Protein AF-A0A6J3DST8-F1 (afdb_monomer)

Nearest PDB structures (foldseek):
  3k6r-assembly1_A  TM=8.311E-01  e=1.099E-24  Pyrococcus horikoshii
  3a26-assembly1_A  TM=8.497E-01  e=2.327E-22  Pyrococcus horikoshii
  3a27-assembly1_A  TM=9.124E-01  e=1.016E-18  Methanocaldococcus jannaschii
  5fa8-assembly1_A  TM=7.837E-01  e=1.418E-05  Saccharolobus islandicus M.14.25
  6q56-assembly4_D  TM=7.174E-01  e=2.258E-05  Bacillus subtilis subsp. subtilis str. 168

Organism: Aythya fuligula (NCBI:txid219594)

Mean predicted aligned error: 16.97 Å

pLDDT: mean 76.84, std 27.05, range [24.31, 98.88]

Sequence (515 aa):
MPPAQRRPPLPPGPTEEAAAAAPCSGKALRGETEPGHSAVPPLPYELDAPSCPPCRLRGVPRVLTGAVPNVPAAPMAALERGGSVLALVTEPRFAQRLRRHLEEERLLDARYRLQEVAGGSVALPVLEVAEQRLRELQESGALELPCRLLRIQSPIPSKAASVRTPAQKLRGELRRMVLGLGESWSEELEHDVPRSWQRHGDLVLLSEDSFSAALWTKLGPALWETVASALGAQRLARRGRVLPGGMRSPSVTLLLGQDGWVEHVDNGIRYTFDVTKCMFSPGNITEKLRVASLPCAGEVLVDLYAGIGYFTLPYLVHAAAAFVHACEWNHHAVEALRRNLALNGVQERCHIHHGDNRQLQLQDVADRVNLGLIPSSEEGWPVACRVLKKGTGGVLHIHHNVEALPAPSCLQPAVPRNEQRPPGDSSSGEWEDGQREMQSPKETEGGGKEMPASRVRPEWQRWAEATAARIRGLLEELHGQPWRTSILHIEAVKSYAPHVHHIVLDLECRPALPA

Foldseek 3Di:
DDDDDDDDDDDDDDDDDDDDDDDDDDDDDDDDDDDDDDDDDDDDDDDDDDDDDDDPPDDDPDDPPDDDPDDDDDDPVVLPDWDWFKWKKAAPVCVVVLVVVCVVVVFFDLQFDWDADPPRIITTGGDPVCVVVVVVCVVVCVSVGDIDMDIDIPTHTHPVNPDDDLQRLLVVLVCVVCVVVVHHDDPVLVVQADPDWDDFPQEIEGEPSHPPDPVCVVCPLVSVVSSSVSNVHQWYKYWDQQDPDPQSFTPIGTSGDDFQWGWDAAPNQIFIARNRGADDDPLQNVVLVVLLPAQQAAFEEEEQDQQLNSSPCSCVQRNVHQAYEYEHARPRSVVRNCVRCVVRVNNVRYDYDHHHLLPDPAFQGGQEYEQPDPQFSVSCLLSRLGNAHLAFGHKYWTKHKFFDDDDPPDPDPPDDDDDDDDDDDDDDDDDDDDDDDDDDDDDDDDDDDDDDPDDPDPSQVVVLVVVQVVSQVSNCVVNVAGKDKDFPDKAFSDAPDPGITIIITIMTMGTDDDD

Secondary structure (DSSP, 8-state):
--PPPPPPPPPP--------------------------------------PPP----PPPP----PPPP------GGGTTS--EEEEEEE-HHHHHHHHHHHHHTT-B-TTB--EEETTTEEEEEB-GGGHHHHHHHHHTTTT-S-EEEEEEESPPBPHHHH---HHHHHHHHHHHHHHHTT----HHHHHHS-S--EEETTEEEEETTSS-SHHHHHTTHHHHHHHHHHHT-SEEEEE-PPPSSTT----EEEEE-S--EEEEEETTEEEEEETTTS---GGGHHHHHHHHTS--BT-EEEETT-TTTTTHHHHHHTS-BSEEEEEE--HHHHHHHHHHHHHTT-GGGEEEEES-GGG----S-BSEEEE--SS--GGGHHHHHHHB-TTT-EEEEEEEEEE-PPPP----------------------------------PPP-------SPPPPHHHHHHHHHHHHHHHHHHHHHHSS-EEEEEEEEEEEEEEETTEEEEEEEEEEEEPPP-

Structure (mmCIF, N/CA/C/O backbone):
data_AF-A0A6J3DST8-F1
#
_entry.id   AF-A0A6J3DST8-F1
#
loop_
_atom_site.group_PDB
_atom_site.id
_atom_site.type_symbol
_atom_site.label_atom_id
_atom_site.label_alt_id
_atom_site.label_comp_id
_atom_site.label_asym_id
_atom_site.label_entity_id
_atom_site.label_seq_id
_atom_site.pdbx_PDB_ins_code
_atom_site.Cartn_x
_atom_site.Cartn_y
_atom_site.Cartn_z
_atom_site.occupancy
_atom_site.B_iso_or_equiv
_atom_site.auth_seq_id
_atom_site.auth_comp_id
_atom_site.auth_asym_id
_atom_site.auth_atom_id
_atom_site.pdbx_PDB_model_num
ATOM 1 N N . MET A 1 1 ? -19.168 53.895 22.041 1.00 48.06 1 MET A N 1
ATOM 2 C CA . MET A 1 1 ? -18.322 52.685 21.959 1.00 48.06 1 MET A CA 1
ATOM 3 C C . MET A 1 1 ? -19.013 51.550 22.704 1.00 48.06 1 MET A C 1
ATOM 5 O O . MET A 1 1 ? -18.763 51.334 23.880 1.00 48.06 1 MET A O 1
ATOM 9 N N . PRO A 1 2 ? -20.028 50.974 22.053 1.00 37.59 2 PRO A N 1
ATOM 10 C CA . PRO A 1 2 ? -20.097 49.530 21.824 1.00 37.59 2 PRO A CA 1
ATOM 11 C C . PRO A 1 2 ? -20.238 49.242 20.312 1.00 37.59 2 PRO A C 1
ATOM 13 O O . PRO A 1 2 ? -20.781 50.086 19.592 1.00 37.59 2 PRO A O 1
ATOM 16 N N . PRO A 1 3 ? -19.737 48.109 19.789 1.00 49.62 3 PRO A N 1
ATOM 17 C CA . PRO A 1 3 ? -19.827 47.817 18.366 1.00 49.62 3 PRO A CA 1
ATOM 18 C C . PRO A 1 3 ? -21.201 47.257 17.980 1.00 49.62 3 PRO A C 1
ATOM 20 O O . PRO A 1 3 ? -21.787 46.421 18.667 1.00 49.62 3 PRO A O 1
ATOM 23 N N . ALA A 1 4 ? -21.698 47.763 16.854 1.00 46.62 4 ALA A N 1
ATOM 24 C CA . ALA A 1 4 ? -22.986 47.456 16.260 1.00 46.62 4 ALA A CA 1
ATOM 25 C C . ALA A 1 4 ? -23.092 45.997 15.782 1.00 46.62 4 ALA A C 1
ATOM 27 O O . ALA A 1 4 ? -22.197 45.460 15.128 1.00 46.62 4 ALA A O 1
ATOM 28 N N . GLN A 1 5 ? -24.243 45.396 16.076 1.00 39.53 5 GLN A N 1
ATOM 29 C CA . GLN A 1 5 ? -24.676 44.077 15.625 1.00 39.53 5 GLN A CA 1
ATOM 30 C C . GLN A 1 5 ? -24.863 44.068 14.098 1.00 39.53 5 GLN A C 1
ATOM 32 O O . GLN A 1 5 ? -25.649 44.847 13.558 1.00 39.53 5 GLN A O 1
ATOM 37 N N . ARG A 1 6 ? -24.168 43.168 13.390 1.00 48.69 6 ARG A N 1
ATOM 38 C CA . ARG A 1 6 ? -24.450 42.858 11.980 1.00 48.69 6 ARG A CA 1
ATOM 39 C C . ARG A 1 6 ? -25.436 41.691 11.910 1.00 48.69 6 ARG A C 1
ATOM 41 O O . ARG A 1 6 ? -25.163 40.618 12.437 1.00 48.69 6 ARG A O 1
ATOM 48 N N . ARG A 1 7 ? -26.583 41.927 11.266 1.00 47.22 7 ARG A N 1
ATOM 49 C CA . ARG A 1 7 ? -27.591 40.911 10.925 1.00 47.22 7 ARG A CA 1
ATOM 50 C C . ARG A 1 7 ? -27.044 39.935 9.863 1.00 47.22 7 ARG A C 1
ATOM 52 O O . ARG A 1 7 ? -26.285 40.379 9.000 1.00 47.22 7 ARG A O 1
ATOM 59 N N . PRO A 1 8 ? -27.440 38.650 9.887 1.00 47.16 8 PRO A N 1
ATOM 60 C CA . PRO A 1 8 ? -27.079 37.678 8.856 1.00 47.16 8 PRO A CA 1
ATOM 61 C C . PRO A 1 8 ? -27.904 37.882 7.567 1.00 47.16 8 PRO A C 1
ATOM 63 O O . PRO A 1 8 ? -29.039 38.362 7.646 1.00 47.16 8 PRO A O 1
ATOM 66 N N . PRO A 1 9 ? -27.370 37.527 6.383 1.00 51.28 9 PRO A N 1
ATOM 67 C CA . PRO A 1 9 ? -28.128 37.561 5.136 1.00 51.28 9 PRO A CA 1
ATOM 68 C C . PRO A 1 9 ? -29.113 36.381 5.037 1.00 51.28 9 PRO A C 1
ATOM 70 O O . PRO A 1 9 ? -28.789 35.250 5.394 1.00 51.28 9 PRO A O 1
ATOM 73 N N . LEU A 1 10 ? -30.318 36.675 4.543 1.00 49.28 10 LEU A N 1
ATOM 74 C CA . LEU A 1 10 ? -31.371 35.715 4.191 1.00 49.28 10 LEU A CA 1
ATOM 75 C C . LEU A 1 10 ? -31.044 34.990 2.865 1.00 49.28 10 LEU A C 1
ATOM 77 O O . LEU A 1 10 ? -30.356 35.566 2.019 1.00 49.28 10 LEU A O 1
ATOM 81 N N . PRO A 1 11 ? -31.538 33.753 2.663 1.00 44.09 11 PRO A N 1
ATOM 82 C CA . PRO A 1 11 ? -31.249 32.947 1.479 1.00 44.09 11 PRO A CA 1
ATOM 83 C C . PRO A 1 11 ? -32.095 33.379 0.266 1.00 44.09 11 PRO A C 1
ATOM 85 O O . PRO A 1 11 ? -33.231 33.825 0.449 1.00 44.09 11 PRO A O 1
ATOM 88 N N . PRO A 1 12 ? -31.608 33.208 -0.976 1.00 50.31 12 PRO A N 1
ATOM 89 C CA . PRO A 1 12 ? -32.459 33.332 -2.152 1.00 50.31 12 PRO A CA 1
ATOM 90 C C . PRO A 1 12 ? -33.345 32.084 -2.308 1.00 50.31 12 PRO A C 1
ATOM 92 O O . PRO A 1 12 ? -32.853 30.959 -2.393 1.00 50.31 12 PRO A O 1
ATOM 95 N N . GLY A 1 13 ? -34.662 32.310 -2.317 1.00 37.34 13 GLY A N 1
ATOM 96 C CA . GLY A 1 13 ? -35.686 31.347 -2.727 1.00 37.34 13 GLY A CA 1
ATOM 97 C C . GLY A 1 13 ? -35.819 31.236 -4.256 1.00 37.34 13 GLY A C 1
ATOM 98 O O . GLY A 1 13 ? -35.142 31.963 -4.985 1.00 37.34 13 GLY A O 1
ATOM 99 N N . PRO A 1 14 ? -36.660 30.305 -4.739 1.00 41.12 14 PRO A N 1
ATOM 100 C CA . PRO A 1 14 ? -36.564 29.728 -6.075 1.00 41.12 14 PRO A CA 1
ATOM 101 C C . PRO A 1 14 ? -37.346 30.517 -7.131 1.00 41.12 14 PRO A C 1
ATOM 103 O O . PRO A 1 14 ? -38.348 31.158 -6.825 1.00 41.12 14 PRO A O 1
ATOM 106 N N . THR A 1 15 ? -36.933 30.384 -8.391 1.00 35.44 15 THR A N 1
ATOM 107 C CA . THR A 1 15 ? -37.785 30.651 -9.557 1.00 35.44 15 THR A CA 1
ATOM 108 C C . THR A 1 15 ? -37.871 29.393 -10.419 1.00 35.44 15 THR A C 1
ATOM 110 O O . THR A 1 15 ? -36.903 29.002 -11.073 1.00 35.44 15 THR A O 1
ATOM 113 N N . GLU A 1 16 ? -39.044 28.765 -10.319 1.00 32.16 16 GLU A N 1
ATOM 114 C CA . GLU A 1 16 ? -39.838 28.075 -11.354 1.00 32.16 16 GLU A CA 1
ATOM 115 C C . GLU A 1 16 ? -39.718 28.745 -12.747 1.00 32.16 16 GLU A C 1
ATOM 117 O O . GLU A 1 16 ? -39.361 29.916 -12.828 1.00 32.16 16 GLU A O 1
ATOM 122 N N . GLU A 1 17 ? -39.919 28.121 -13.913 1.00 30.88 17 GLU A N 1
ATOM 123 C CA . GLU A 1 17 ? -40.953 27.193 -14.423 1.00 30.88 17 GLU A CA 1
ATOM 124 C C . GLU A 1 17 ? -40.382 26.630 -15.763 1.00 30.88 17 GLU A C 1
ATOM 126 O O . GLU A 1 17 ? -39.688 27.345 -16.482 1.00 30.88 17 GLU A O 1
ATOM 131 N N . ALA A 1 18 ? -40.406 25.329 -16.077 1.00 29.53 18 ALA A N 1
ATOM 132 C CA . ALA A 1 18 ? -41.517 24.471 -16.521 1.00 29.53 18 ALA A CA 1
ATOM 133 C C . ALA A 1 18 ? -41.760 24.421 -18.048 1.00 29.53 18 ALA A C 1
ATOM 135 O O . ALA A 1 18 ? -42.022 25.428 -18.695 1.00 29.53 18 ALA A O 1
ATOM 136 N N . ALA A 1 19 ? -41.750 23.190 -18.576 1.00 28.62 19 ALA A N 1
ATOM 137 C CA . ALA A 1 19 ? -42.669 22.628 -19.582 1.00 28.62 19 ALA A CA 1
ATOM 138 C C . ALA A 1 19 ? -42.314 21.122 -19.700 1.00 28.62 19 ALA A C 1
ATOM 140 O O . ALA A 1 19 ? -41.237 20.791 -20.182 1.00 28.62 19 ALA A O 1
ATOM 141 N N . ALA A 1 20 ? -42.979 20.161 -19.048 1.00 28.92 20 ALA A N 1
ATOM 142 C CA . ALA A 1 20 ? -44.382 19.719 -19.082 1.00 28.92 20 ALA A CA 1
ATOM 143 C C . ALA A 1 20 ? -44.773 18.930 -20.350 1.00 28.92 20 ALA A C 1
ATOM 145 O O . ALA A 1 20 ? -44.826 19.500 -21.434 1.00 28.92 20 ALA A O 1
ATOM 146 N N . ALA A 1 21 ? -45.081 17.636 -20.154 1.00 28.61 21 ALA A N 1
ATOM 147 C CA . ALA A 1 21 ? -46.177 16.827 -20.735 1.00 28.61 21 ALA A CA 1
ATOM 148 C C . ALA A 1 21 ? -45.753 15.338 -20.695 1.00 28.61 21 ALA A C 1
ATOM 150 O O . ALA A 1 21 ? -44.831 14.955 -21.402 1.00 28.61 21 ALA A O 1
ATOM 151 N N . ALA A 1 22 ? -46.199 14.460 -19.793 1.00 32.38 22 ALA A N 1
ATOM 152 C CA . ALA A 1 22 ? -47.534 14.000 -19.375 1.00 32.38 22 ALA A CA 1
ATOM 153 C C . ALA A 1 22 ? -47.749 12.525 -19.816 1.00 32.38 22 ALA A C 1
ATOM 155 O O . ALA A 1 22 ? -47.183 12.103 -20.823 1.00 32.38 22 ALA A O 1
ATOM 156 N N . PRO A 1 23 ? -48.513 11.721 -19.048 1.00 43.38 23 PRO A N 1
ATOM 157 C CA . PRO A 1 23 ? -48.452 10.258 -19.053 1.00 43.38 23 PRO A CA 1
ATOM 158 C C . PRO A 1 23 ? -49.707 9.607 -19.661 1.00 43.38 23 PRO A C 1
ATOM 160 O O . PRO A 1 23 ? -50.725 10.265 -19.873 1.00 43.38 23 PRO A O 1
ATOM 163 N N . CYS A 1 24 ? -49.678 8.289 -19.882 1.00 26.23 24 CYS A N 1
ATOM 164 C CA . CYS A 1 24 ? -50.892 7.520 -20.158 1.00 26.23 24 CYS A CA 1
ATOM 165 C C . CYS A 1 24 ? -50.937 6.192 -19.400 1.00 26.23 24 CYS A C 1
ATOM 167 O O . CYS A 1 24 ? -49.968 5.446 -19.292 1.00 26.23 24 CYS A O 1
ATOM 169 N N . SER A 1 25 ? -52.123 5.963 -18.857 1.00 30.11 25 SER A N 1
ATOM 170 C CA . SER A 1 25 ? -52.566 4.946 -17.917 1.00 30.11 25 SER A CA 1
ATOM 171 C C . SER A 1 25 ? -53.165 3.708 -18.596 1.00 30.11 25 SER A C 1
ATOM 173 O O . SER A 1 25 ? -53.962 3.855 -19.515 1.00 30.11 25 SER A O 1
ATOM 175 N N . GLY A 1 26 ? -52.880 2.529 -18.030 1.00 27.95 26 GLY A N 1
ATOM 176 C CA . GLY A 1 26 ? -53.835 1.470 -17.651 1.00 27.95 26 GLY A CA 1
ATOM 177 C C . GLY A 1 26 ? -54.737 0.781 -18.691 1.00 27.95 26 GLY A C 1
ATOM 178 O O . GLY A 1 26 ? -55.591 1.414 -19.299 1.00 27.95 26 GLY A O 1
ATOM 179 N N . LYS A 1 27 ? -54.718 -0.564 -18.698 1.00 28.02 27 LYS A N 1
ATOM 180 C CA . LYS A 1 27 ? -55.865 -1.421 -18.303 1.00 28.02 27 LYS A CA 1
ATOM 181 C C . LYS A 1 27 ? -55.516 -2.920 -18.314 1.00 28.02 27 LYS A C 1
ATOM 183 O O . LYS A 1 27 ? -54.683 -3.377 -19.083 1.00 28.02 27 LYS A O 1
ATOM 188 N N . ALA A 1 28 ? -56.184 -3.641 -17.416 1.00 28.80 28 ALA A N 1
ATOM 189 C CA . ALA A 1 28 ? -56.094 -5.071 -17.120 1.00 28.80 28 ALA A CA 1
ATOM 190 C C . ALA A 1 28 ? -56.979 -5.957 -18.026 1.00 28.80 28 ALA A C 1
ATOM 192 O O . ALA A 1 28 ? -57.947 -5.436 -18.580 1.00 28.80 28 ALA A O 1
ATOM 193 N N . LEU A 1 29 ? -56.728 -7.283 -18.058 1.00 29.53 29 LEU A N 1
ATOM 194 C CA . LEU A 1 29 ? -57.668 -8.376 -17.681 1.00 29.53 29 LEU A CA 1
ATOM 195 C C . LEU A 1 29 ? -57.245 -9.779 -18.197 1.00 29.53 29 LEU A C 1
ATOM 197 O O . LEU A 1 29 ? -57.004 -9.916 -19.388 1.00 29.53 29 LEU A O 1
ATOM 201 N N . ARG A 1 30 ? -57.360 -10.784 -17.293 1.00 28.39 30 ARG A N 1
ATOM 202 C CA . ARG A 1 30 ? -57.649 -12.246 -17.469 1.00 28.39 30 ARG A CA 1
ATOM 203 C C . ARG A 1 30 ? -56.620 -13.084 -18.261 1.00 28.39 30 ARG A C 1
ATOM 205 O O . ARG A 1 30 ? -56.092 -12.615 -19.248 1.00 28.39 30 ARG A O 1
ATOM 212 N N . GLY A 1 31 ? -56.284 -14.337 -17.948 1.00 25.28 31 GLY A N 1
ATOM 213 C CA . GLY A 1 31 ? -56.776 -15.374 -17.032 1.00 25.28 31 GLY A CA 1
ATOM 214 C C . GLY A 1 31 ? -56.427 -16.747 -17.654 1.00 25.28 31 GLY A C 1
ATOM 215 O O . GLY A 1 31 ? -56.447 -16.833 -18.876 1.00 25.28 31 GLY A O 1
ATOM 216 N N . GLU A 1 32 ? -56.161 -17.768 -16.818 1.00 27.88 32 GLU A N 1
ATOM 217 C CA . GLU A 1 32 ? -56.104 -19.221 -17.153 1.00 27.88 32 GLU A CA 1
ATOM 218 C C . GLU A 1 32 ? -54.839 -19.688 -17.925 1.00 27.88 32 GLU A C 1
ATOM 220 O O . GLU A 1 32 ? -54.363 -18.987 -18.805 1.00 27.88 32 GLU A O 1
ATOM 225 N N . THR A 1 33 ? -54.157 -20.821 -17.693 1.00 27.78 33 THR A N 1
ATOM 226 C CA . THR A 1 33 ? -54.276 -22.036 -16.848 1.00 27.78 33 THR A CA 1
ATOM 227 C C . THR A 1 33 ? -52.949 -22.820 -17.004 1.00 27.78 33 THR A C 1
ATOM 229 O O . THR A 1 33 ? -52.330 -22.737 -18.065 1.00 27.78 33 THR A O 1
ATOM 232 N N . GLU A 1 34 ? -52.510 -23.594 -15.999 1.00 30.66 34 GLU A N 1
ATOM 233 C CA . GLU A 1 34 ? -51.444 -24.616 -16.165 1.00 30.66 34 GLU A CA 1
ATOM 234 C C . GLU A 1 34 ? -51.885 -25.770 -17.107 1.00 30.66 34 GLU A C 1
ATOM 236 O O . GLU A 1 34 ? -53.080 -25.868 -17.405 1.00 30.66 34 GLU A O 1
ATOM 241 N N . PRO A 1 35 ? -50.978 -26.667 -17.576 1.00 38.97 35 PRO A N 1
ATOM 242 C CA . PRO A 1 35 ? -50.524 -27.797 -16.737 1.00 38.97 35 PRO A CA 1
ATOM 243 C C . PRO A 1 35 ? -49.058 -28.265 -16.940 1.00 38.97 35 PRO A C 1
ATOM 245 O O . PRO A 1 35 ? -48.504 -28.204 -18.032 1.00 38.97 35 PRO A O 1
ATOM 248 N N . GLY A 1 36 ? -48.502 -28.904 -15.901 1.00 27.41 36 GLY A N 1
ATOM 249 C CA . GLY A 1 36 ? -47.971 -30.270 -16.057 1.00 27.41 36 GLY A CA 1
ATOM 250 C C . GLY A 1 36 ? -46.457 -30.484 -16.218 1.00 27.41 36 GLY A C 1
ATOM 251 O O . GLY A 1 36 ? -45.946 -30.569 -17.325 1.00 27.41 36 GLY A O 1
ATOM 252 N N . HIS A 1 37 ? -45.784 -30.703 -15.083 1.00 28.80 37 HIS A N 1
ATOM 253 C CA . HIS A 1 37 ? -44.919 -31.857 -14.766 1.00 28.80 37 HIS A CA 1
ATOM 254 C C . HIS A 1 37 ? -44.104 -32.541 -15.889 1.00 28.80 37 HIS A C 1
ATOM 256 O O . HIS A 1 37 ? -44.648 -33.265 -16.716 1.00 28.80 37 HIS A O 1
ATOM 262 N N . SER A 1 38 ? -42.775 -32.542 -15.729 1.00 26.81 38 SER A N 1
ATOM 263 C CA . SER A 1 38 ? -41.965 -33.756 -15.919 1.00 26.81 38 SER A CA 1
ATOM 264 C C . SER A 1 38 ? -40.700 -33.694 -15.062 1.00 26.81 38 SER A C 1
ATOM 266 O O . SER A 1 38 ? -39.731 -33.010 -15.388 1.00 26.81 38 SER A O 1
ATOM 268 N N . ALA A 1 39 ? -40.735 -34.432 -13.956 1.00 28.17 39 ALA A N 1
ATOM 269 C CA . ALA A 1 39 ? -39.586 -34.791 -13.143 1.00 28.17 39 ALA A CA 1
ATOM 270 C C . ALA A 1 39 ? -38.742 -35.856 -13.865 1.00 28.17 39 ALA A C 1
ATOM 272 O O . ALA A 1 39 ? -39.291 -36.785 -14.454 1.00 28.17 39 ALA A O 1
ATOM 273 N N . VAL A 1 40 ? -37.415 -35.751 -13.773 1.00 31.08 40 VAL A N 1
ATOM 274 C CA . VAL A 1 40 ? -36.472 -36.834 -14.099 1.00 31.08 40 VAL A CA 1
ATOM 275 C C . VAL A 1 40 ? -35.516 -36.982 -12.904 1.00 31.08 40 VAL A C 1
ATOM 277 O O . VAL A 1 40 ? -35.115 -35.961 -12.339 1.00 31.08 40 VAL A O 1
ATOM 280 N N . PRO A 1 41 ? -35.226 -38.214 -12.443 1.00 34.00 41 PRO A N 1
ATOM 281 C CA . PRO A 1 41 ? -34.808 -38.488 -11.069 1.00 34.00 41 PRO A CA 1
ATOM 282 C C . PRO A 1 41 ? -33.277 -38.482 -10.894 1.00 34.00 41 PRO A C 1
ATOM 284 O O . PRO A 1 41 ? -32.549 -38.644 -11.875 1.00 34.00 41 PRO A O 1
ATOM 287 N N . PRO A 1 42 ? -32.763 -38.356 -9.655 1.00 33.72 42 PRO A N 1
ATOM 288 C CA . PRO A 1 42 ? -31.373 -38.668 -9.331 1.00 33.72 42 PRO A CA 1
ATOM 289 C C . PRO A 1 42 ? -31.229 -40.169 -9.042 1.00 33.72 42 PRO A C 1
ATOM 291 O O . PRO A 1 42 ? -32.232 -40.793 -8.713 1.00 33.72 42 PRO A O 1
ATOM 294 N N . LEU A 1 43 ? -30.011 -40.719 -9.161 1.00 27.72 43 LEU A N 1
ATOM 295 C CA . LEU A 1 43 ? -29.433 -41.925 -8.510 1.00 27.72 43 LEU A CA 1
ATOM 296 C C . LEU A 1 43 ? -28.248 -42.443 -9.393 1.00 27.72 43 LEU A C 1
ATOM 298 O O . LEU A 1 43 ? -28.263 -42.196 -10.596 1.00 27.72 43 LEU A O 1
ATOM 302 N N . PRO A 1 44 ? -27.294 -43.268 -8.907 1.00 33.31 44 PRO A N 1
ATOM 303 C CA . PRO A 1 44 ? -26.463 -43.107 -7.704 1.00 33.31 44 PRO A CA 1
ATOM 304 C C . PRO A 1 44 ? -24.996 -43.641 -7.855 1.00 33.31 44 PRO A C 1
ATOM 306 O O . PRO A 1 44 ? -24.642 -44.244 -8.858 1.00 33.31 44 PRO A O 1
ATOM 309 N N . TYR A 1 45 ? -24.209 -43.499 -6.777 1.00 24.72 45 TYR A N 1
ATOM 310 C CA . TYR A 1 45 ? -22.982 -44.236 -6.389 1.00 24.72 45 TYR A CA 1
ATOM 311 C C . TYR A 1 45 ? -21.606 -43.980 -7.057 1.00 24.72 45 TYR A C 1
ATOM 313 O O . TYR A 1 45 ? -21.386 -44.156 -8.249 1.00 24.72 45 TYR A O 1
ATOM 321 N N . GLU A 1 46 ? -20.691 -43.604 -6.153 1.00 24.59 46 GLU A N 1
ATOM 322 C CA . GLU A 1 46 ? -19.246 -43.856 -6.006 1.00 24.59 46 GLU A CA 1
ATOM 323 C C . GLU A 1 46 ? -18.529 -44.786 -7.007 1.00 24.59 46 GLU A C 1
ATOM 325 O O . GLU A 1 46 ? -18.961 -45.914 -7.225 1.00 24.59 46 GLU A O 1
ATOM 330 N N . LEU A 1 47 ? -17.336 -44.374 -7.473 1.00 25.92 47 LEU A N 1
ATOM 331 C CA . LEU A 1 47 ? -16.025 -44.944 -7.088 1.00 25.92 47 LEU A CA 1
ATOM 332 C C . LEU A 1 47 ? -14.864 -44.321 -7.903 1.00 25.92 47 LEU A C 1
ATOM 334 O O . LEU A 1 47 ? -15.027 -43.906 -9.045 1.00 25.92 47 LEU A O 1
ATOM 338 N N . ASP A 1 48 ? -13.692 -44.313 -7.262 1.00 25.00 48 ASP A N 1
ATOM 339 C CA . ASP A 1 48 ? -12.326 -44.182 -7.795 1.00 25.00 48 ASP A CA 1
ATOM 340 C C . ASP A 1 48 ? -11.737 -42.792 -8.101 1.00 25.00 48 ASP A C 1
ATOM 342 O O . ASP A 1 48 ? -11.594 -42.329 -9.233 1.00 25.00 48 ASP A O 1
ATOM 346 N N . ALA A 1 49 ? -11.225 -42.186 -7.024 1.00 26.89 49 ALA A N 1
ATOM 347 C CA . ALA A 1 49 ? -10.104 -41.255 -7.063 1.00 26.89 49 ALA A CA 1
ATOM 348 C C . ALA A 1 49 ? -8.773 -42.017 -7.257 1.00 26.89 49 ALA A C 1
ATOM 350 O O . ALA A 1 49 ? -8.500 -42.955 -6.503 1.00 26.89 49 ALA A O 1
ATOM 351 N N . PRO A 1 50 ? -7.878 -41.600 -8.172 1.00 27.89 50 PRO A N 1
ATOM 352 C CA . PRO A 1 50 ? -6.511 -42.090 -8.171 1.00 27.89 50 PRO A CA 1
ATOM 353 C C . PRO A 1 50 ? -5.703 -41.381 -7.075 1.00 27.89 50 PRO A C 1
ATOM 355 O O . PRO A 1 50 ? -5.429 -40.181 -7.119 1.00 27.89 50 PRO A O 1
ATOM 358 N N . SER A 1 51 ? -5.315 -42.170 -6.078 1.00 25.89 51 SER A N 1
ATOM 359 C CA . SER A 1 51 ? -4.378 -41.843 -5.008 1.00 25.89 51 SER A CA 1
ATOM 360 C C . SER A 1 51 ? -3.032 -41.344 -5.553 1.00 25.89 51 SER A C 1
ATOM 362 O O . SER A 1 51 ? -2.294 -42.099 -6.188 1.00 25.89 51 SER A O 1
ATOM 364 N N . CYS A 1 52 ? -2.678 -40.096 -5.250 1.00 26.36 52 CYS A N 1
ATOM 365 C CA . CYS A 1 52 ? -1.320 -39.576 -5.403 1.00 26.36 52 CYS A CA 1
ATOM 366 C C . CYS A 1 52 ? -0.539 -39.847 -4.096 1.00 26.36 52 CYS A C 1
ATOM 368 O O . CYS A 1 52 ? -1.061 -39.549 -3.018 1.00 26.36 52 CYS A O 1
ATOM 370 N N . PRO A 1 53 ? 0.665 -40.446 -4.133 1.00 30.42 53 PRO A N 1
ATOM 371 C CA . PRO A 1 53 ? 1.378 -40.848 -2.923 1.00 30.42 53 PRO A CA 1
ATOM 372 C C . PRO A 1 53 ? 1.947 -39.638 -2.152 1.00 30.42 53 PRO A C 1
ATOM 374 O O . PRO A 1 53 ? 2.272 -38.611 -2.752 1.00 30.42 53 PRO A O 1
ATOM 377 N N . PRO A 1 54 ? 2.123 -39.746 -0.820 1.00 27.67 54 PRO A N 1
ATOM 378 C CA . PRO A 1 54 ? 2.583 -38.642 0.013 1.00 27.67 54 PRO A CA 1
ATOM 379 C C . PRO A 1 54 ? 4.076 -38.372 -0.215 1.00 27.67 54 PRO A C 1
ATOM 381 O O . PRO A 1 54 ? 4.946 -39.153 0.184 1.00 27.67 54 PRO A O 1
ATOM 384 N N . CYS A 1 55 ? 4.389 -37.226 -0.820 1.00 25.48 55 CYS A N 1
ATOM 385 C CA . CYS A 1 55 ? 5.745 -36.693 -0.857 1.00 25.48 55 CYS A CA 1
ATOM 386 C C . CYS A 1 55 ? 6.190 -36.331 0.565 1.00 25.48 55 CYS A C 1
ATOM 388 O O . CYS A 1 55 ? 5.814 -35.302 1.124 1.00 25.48 55 CYS A O 1
ATOM 390 N N . ARG A 1 56 ? 7.019 -37.201 1.149 1.00 27.05 56 ARG A N 1
ATOM 391 C CA . ARG A 1 56 ? 7.798 -36.927 2.359 1.00 27.05 56 ARG A CA 1
ATOM 392 C C . ARG A 1 56 ? 8.615 -35.649 2.150 1.00 27.05 56 ARG A C 1
ATOM 394 O O . ARG A 1 56 ? 9.568 -35.651 1.372 1.00 27.05 56 ARG A O 1
ATOM 401 N N . LEU A 1 57 ? 8.287 -34.592 2.889 1.00 27.62 57 LEU A N 1
ATOM 402 C CA . LEU A 1 57 ? 9.160 -33.438 3.091 1.00 27.62 57 LEU A CA 1
ATOM 403 C C . LEU A 1 57 ? 10.405 -33.903 3.862 1.00 27.62 57 LEU A C 1
ATOM 405 O O . LEU A 1 57 ? 10.443 -33.907 5.090 1.00 27.62 57 LEU A O 1
ATOM 409 N N . ARG A 1 58 ? 11.425 -34.356 3.126 1.00 28.23 58 ARG A N 1
ATOM 410 C CA . ARG A 1 58 ? 12.797 -34.415 3.632 1.00 28.23 58 ARG A CA 1
ATOM 411 C C . ARG A 1 58 ? 13.307 -32.983 3.742 1.00 28.23 58 ARG A C 1
ATOM 413 O O . ARG A 1 58 ? 13.199 -32.215 2.789 1.00 28.23 58 ARG A O 1
ATOM 420 N N . GLY A 1 59 ? 13.845 -32.653 4.914 1.00 27.03 59 GLY A N 1
ATOM 421 C CA . GLY A 1 59 ? 14.440 -31.359 5.212 1.00 27.03 59 GLY A CA 1
ATOM 422 C C . GLY A 1 59 ? 15.454 -30.942 4.152 1.00 27.03 59 GLY A C 1
ATOM 423 O O . GLY A 1 59 ? 16.397 -31.672 3.847 1.00 27.03 59 GLY A O 1
ATOM 424 N N . VAL A 1 60 ? 15.238 -29.753 3.603 1.00 26.95 60 VAL A N 1
ATOM 425 C CA . VAL A 1 60 ? 16.220 -29.041 2.793 1.00 26.95 60 VAL A CA 1
ATOM 426 C C . VAL A 1 60 ? 17.235 -28.437 3.769 1.00 26.95 60 VAL A C 1
ATOM 428 O O . VAL A 1 60 ? 16.830 -27.663 4.641 1.00 26.95 60 VAL A O 1
ATOM 431 N N . PRO A 1 61 ? 18.534 -28.767 3.692 1.00 25.45 61 PRO A N 1
ATOM 432 C CA . PRO A 1 61 ? 19.528 -28.054 4.475 1.00 25.45 61 PRO A CA 1
ATOM 433 C C . PRO A 1 61 ? 19.607 -26.605 3.980 1.00 25.45 61 PRO A C 1
ATOM 435 O O . PRO A 1 61 ? 19.661 -26.346 2.777 1.00 25.45 61 PRO A O 1
ATOM 438 N N . ARG A 1 62 ? 19.610 -25.664 4.932 1.00 25.03 62 ARG A N 1
ATOM 439 C CA . ARG A 1 62 ? 19.930 -24.243 4.735 1.00 25.03 62 ARG A CA 1
ATOM 440 C C . ARG A 1 62 ? 21.177 -24.116 3.853 1.00 25.03 62 ARG A C 1
ATOM 442 O O . ARG A 1 62 ? 22.287 -24.360 4.318 1.00 25.03 62 ARG A O 1
ATOM 449 N N . VAL A 1 63 ? 21.003 -23.693 2.604 1.00 25.25 63 VAL A N 1
ATOM 450 C CA . VAL A 1 63 ? 22.111 -23.159 1.811 1.00 25.25 63 VAL A CA 1
ATOM 451 C C . VAL A 1 63 ? 22.377 -21.759 2.346 1.00 25.25 63 VAL A C 1
ATOM 453 O O . VAL A 1 63 ? 21.574 -20.846 2.171 1.00 25.25 63 VAL A O 1
ATOM 456 N N . LEU A 1 64 ? 23.491 -21.622 3.060 1.00 25.58 64 LEU A N 1
ATOM 457 C CA . LEU A 1 64 ? 24.073 -20.340 3.429 1.00 25.58 64 LEU A CA 1
ATOM 458 C C . LEU A 1 64 ? 24.308 -19.540 2.142 1.00 25.58 64 LEU A C 1
ATOM 460 O O . LEU A 1 64 ? 25.155 -19.896 1.323 1.00 25.58 64 LEU A O 1
ATOM 464 N N . THR A 1 65 ? 23.548 -18.466 1.950 1.00 28.20 65 THR A N 1
ATOM 465 C CA . THR A 1 65 ? 23.782 -17.480 0.895 1.00 28.20 65 THR A CA 1
ATOM 466 C C . THR A 1 65 ? 25.047 -16.694 1.232 1.00 28.20 65 THR A C 1
ATOM 468 O O . THR A 1 65 ? 24.996 -15.627 1.840 1.00 28.20 65 THR A O 1
ATOM 471 N N . GLY A 1 66 ? 26.203 -17.252 0.875 1.00 25.22 66 GLY A N 1
ATOM 472 C CA . GLY A 1 66 ? 27.445 -16.497 0.783 1.00 25.22 66 GLY A CA 1
ATOM 473 C C . GLY A 1 66 ? 27.315 -15.453 -0.324 1.00 25.22 66 GLY A C 1
ATOM 474 O O . GLY A 1 66 ? 26.879 -15.772 -1.431 1.00 25.22 66 GLY A O 1
ATOM 475 N N . ALA A 1 67 ? 27.653 -14.205 -0.004 1.00 25.83 67 ALA A N 1
ATOM 476 C CA . ALA A 1 67 ? 27.619 -13.074 -0.918 1.00 25.83 67 ALA A CA 1
ATOM 477 C C . ALA A 1 67 ? 28.326 -13.400 -2.246 1.00 25.83 67 ALA A C 1
ATOM 479 O O . ALA A 1 67 ? 29.485 -13.817 -2.271 1.00 25.83 67 ALA A O 1
ATOM 480 N N . VAL A 1 68 ? 27.618 -13.193 -3.356 1.00 27.94 68 VAL A N 1
ATOM 481 C CA . VAL A 1 68 ? 28.213 -13.155 -4.693 1.00 27.94 68 VAL A CA 1
ATOM 482 C C . VAL A 1 68 ? 29.051 -11.873 -4.759 1.00 27.94 68 VAL A C 1
ATOM 484 O O . VAL A 1 68 ? 28.481 -10.794 -4.584 1.00 27.94 68 VAL A O 1
ATOM 487 N N . PRO A 1 69 ? 30.377 -11.931 -4.972 1.00 25.59 69 PRO A N 1
ATOM 488 C CA . PRO A 1 69 ? 31.147 -10.719 -5.196 1.00 25.59 69 PRO A CA 1
ATOM 489 C C . PRO A 1 69 ? 30.652 -10.064 -6.488 1.00 25.59 69 PRO A C 1
ATOM 491 O O . PRO A 1 69 ? 30.539 -10.705 -7.533 1.00 25.59 69 PRO A O 1
ATOM 494 N N . ASN A 1 70 ? 30.312 -8.783 -6.378 1.00 25.67 70 ASN A N 1
ATOM 495 C CA . ASN A 1 70 ? 29.831 -7.948 -7.465 1.00 25.67 70 ASN A CA 1
ATOM 496 C C . ASN A 1 70 ? 30.968 -7.777 -8.487 1.00 25.67 70 ASN A C 1
ATOM 498 O O . ASN A 1 70 ? 31.861 -6.952 -8.302 1.00 25.67 70 ASN A O 1
ATOM 502 N N . VAL A 1 71 ? 30.982 -8.603 -9.535 1.00 27.81 71 VAL A N 1
ATOM 503 C CA . VAL A 1 71 ? 31.877 -8.402 -10.678 1.00 27.81 71 VAL A CA 1
ATOM 504 C C . VAL A 1 71 ? 31.362 -7.169 -11.425 1.00 27.81 71 VAL A C 1
ATOM 506 O O . VAL A 1 71 ? 30.179 -7.141 -11.775 1.00 27.81 71 VAL A O 1
ATOM 509 N N . PRO A 1 72 ? 32.191 -6.138 -11.664 1.00 27.19 72 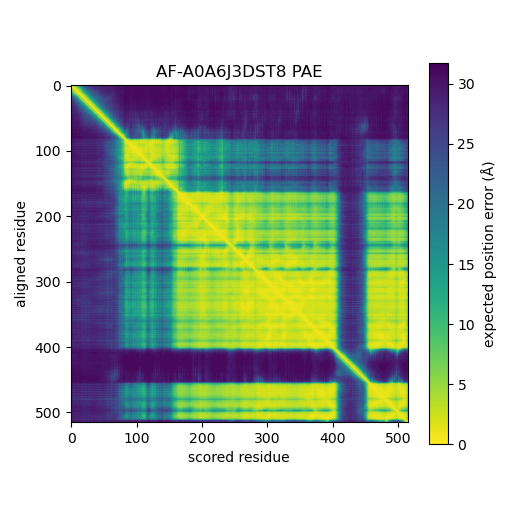PRO A N 1
ATOM 510 C CA . PRO A 1 72 ? 31.743 -4.939 -12.354 1.00 27.19 72 PRO A CA 1
ATOM 511 C C . PRO A 1 72 ? 31.193 -5.321 -13.729 1.00 27.19 72 PRO A C 1
ATOM 513 O O . PRO A 1 72 ? 31.839 -6.033 -14.501 1.00 27.19 72 PRO A O 1
ATOM 516 N N . ALA A 1 73 ? 29.983 -4.852 -14.031 1.00 31.55 73 ALA A N 1
ATOM 517 C CA . ALA A 1 73 ? 29.410 -4.961 -15.359 1.00 31.55 73 ALA A CA 1
ATOM 518 C C . ALA A 1 73 ? 30.336 -4.228 -16.339 1.00 31.55 73 ALA A C 1
ATOM 520 O O . ALA A 1 73 ? 30.360 -2.999 -16.384 1.00 31.55 73 ALA A O 1
ATOM 521 N N . ALA A 1 74 ? 31.131 -4.983 -17.100 1.00 30.36 74 ALA A N 1
ATOM 522 C CA . ALA A 1 74 ? 31.899 -4.423 -18.200 1.00 30.36 74 ALA A CA 1
ATOM 523 C C . ALA A 1 74 ? 30.927 -3.704 -19.159 1.00 30.36 74 ALA A C 1
ATOM 525 O O . ALA A 1 74 ? 29.840 -4.229 -19.431 1.00 30.36 74 ALA A O 1
ATOM 526 N N . PRO A 1 75 ? 31.269 -2.504 -19.653 1.00 32.25 75 PRO A N 1
ATOM 527 C CA . PRO A 1 75 ? 30.357 -1.712 -20.462 1.00 32.25 75 PRO A CA 1
ATOM 528 C C . PRO A 1 75 ? 29.935 -2.480 -21.722 1.00 32.25 75 PRO A C 1
ATOM 530 O O . PRO A 1 75 ? 30.765 -2.997 -22.469 1.00 32.25 75 PRO A O 1
ATOM 533 N N . MET A 1 76 ? 28.623 -2.492 -21.987 1.00 40.50 76 MET A N 1
ATOM 534 C CA . MET A 1 76 ? 27.971 -3.103 -23.161 1.00 40.50 76 MET A CA 1
ATOM 535 C C . MET A 1 76 ? 28.533 -2.637 -24.519 1.00 40.50 76 MET A C 1
ATOM 537 O O . MET A 1 76 ? 28.238 -3.249 -25.542 1.00 40.50 76 MET A O 1
ATOM 541 N N . ALA A 1 77 ? 29.362 -1.590 -24.545 1.00 32.31 77 ALA A N 1
ATOM 542 C CA . ALA A 1 77 ? 30.041 -1.097 -25.742 1.00 32.31 77 ALA A CA 1
ATOM 543 C C . ALA A 1 77 ? 31.048 -2.102 -26.347 1.00 32.31 77 ALA A C 1
ATOM 545 O O . ALA A 1 77 ? 31.427 -1.955 -27.506 1.00 32.31 77 ALA A O 1
ATOM 546 N N . ALA A 1 78 ? 31.466 -3.131 -25.599 1.00 34.12 78 ALA A N 1
ATOM 547 C CA . ALA A 1 78 ? 32.375 -4.167 -26.095 1.00 34.12 78 ALA A CA 1
ATOM 548 C C . ALA A 1 78 ? 31.678 -5.307 -26.868 1.00 34.12 78 ALA A C 1
ATOM 550 O O . ALA A 1 78 ? 32.362 -6.124 -27.476 1.00 34.12 78 ALA A O 1
ATOM 551 N N . LEU A 1 79 ? 30.340 -5.377 -26.866 1.00 43.50 79 LEU A N 1
ATOM 552 C CA . LEU A 1 79 ? 29.597 -6.487 -27.483 1.00 43.50 79 LEU A CA 1
ATOM 553 C C . LEU A 1 79 ? 29.338 -6.298 -28.994 1.00 43.50 79 LEU A C 1
ATOM 555 O O . LEU A 1 79 ? 28.884 -7.228 -29.653 1.00 43.50 79 LEU A O 1
ATOM 559 N N . GLU A 1 80 ? 29.624 -5.115 -29.551 1.00 38.81 80 GLU A N 1
ATOM 560 C CA . GLU A 1 80 ? 29.321 -4.761 -30.954 1.00 38.81 80 GLU A CA 1
ATOM 561 C C . GLU A 1 80 ? 30.536 -4.782 -31.902 1.00 38.81 80 GLU A C 1
ATOM 563 O O . GLU A 1 80 ? 30.422 -4.418 -33.070 1.00 38.81 80 GLU A O 1
ATOM 568 N N . ARG A 1 81 ? 31.704 -5.258 -31.458 1.00 38.72 81 ARG A N 1
ATOM 569 C CA . ARG A 1 81 ? 32.835 -5.557 -32.355 1.00 38.72 81 ARG A CA 1
ATOM 570 C C . ARG A 1 81 ? 33.169 -7.032 -32.226 1.00 38.72 81 ARG A C 1
ATOM 572 O O . ARG A 1 81 ? 33.238 -7.522 -31.107 1.00 38.72 81 ARG A O 1
ATOM 579 N N . GLY A 1 82 ? 33.350 -7.725 -33.350 1.00 51.84 82 GLY A N 1
ATOM 580 C CA . GLY A 1 82 ? 33.668 -9.155 -33.411 1.00 51.84 82 GLY A CA 1
ATOM 581 C C . GLY A 1 82 ? 34.893 -9.522 -32.572 1.00 51.84 82 GLY A C 1
ATOM 582 O O . GLY A 1 82 ? 36.015 -9.512 -33.067 1.00 51.84 82 GLY A O 1
ATOM 583 N N . GLY A 1 83 ? 34.667 -9.802 -31.291 1.00 68.94 83 GLY A N 1
ATOM 584 C CA . GLY A 1 83 ? 35.681 -10.206 -30.330 1.00 68.94 83 GLY A CA 1
ATOM 585 C C . GLY A 1 83 ? 35.811 -11.721 -30.291 1.00 68.94 83 GLY A C 1
ATOM 586 O O . GLY A 1 83 ? 34.832 -12.444 -30.474 1.00 68.94 83 GLY A O 1
ATOM 587 N N . SER A 1 84 ? 37.024 -12.204 -30.040 1.00 85.44 84 SER A N 1
ATOM 588 C CA . SER A 1 84 ? 37.275 -13.617 -29.767 1.00 85.44 84 SER A CA 1
ATOM 589 C C . SER A 1 84 ? 37.205 -13.884 -28.267 1.00 85.44 84 SER A C 1
ATOM 591 O O . SER A 1 84 ? 37.761 -13.092 -27.506 1.00 85.44 84 SER A O 1
ATOM 593 N N . VAL A 1 85 ? 36.628 -15.003 -27.838 1.00 90.75 85 VAL A N 1
ATOM 594 C CA . VAL A 1 85 ? 36.636 -15.410 -26.418 1.00 90.75 85 VAL A CA 1
ATOM 595 C C . VAL A 1 85 ? 37.274 -16.775 -26.251 1.00 90.75 85 VAL A C 1
ATOM 597 O O . VAL A 1 85 ? 37.221 -17.613 -27.152 1.00 90.75 85 VAL A O 1
ATOM 600 N N . LEU A 1 86 ? 37.896 -16.991 -25.100 1.00 93.56 86 LEU A N 1
ATOM 601 C CA . LEU A 1 86 ? 38.484 -18.271 -24.745 1.00 93.56 86 LEU A CA 1
ATOM 602 C C . LEU A 1 86 ? 37.396 -19.331 -24.510 1.00 93.56 86 LEU A C 1
ATOM 604 O O . LEU A 1 86 ? 36.373 -19.060 -23.882 1.00 93.56 86 LEU A O 1
ATOM 608 N N . ALA A 1 87 ? 37.601 -20.545 -25.016 1.00 92.94 87 ALA A N 1
ATOM 609 C CA . ALA A 1 87 ? 36.670 -21.652 -24.850 1.00 92.94 87 ALA A CA 1
ATOM 610 C C . ALA A 1 87 ? 37.381 -23.010 -24.817 1.00 92.94 87 ALA A C 1
ATOM 612 O O . ALA A 1 87 ? 38.360 -23.238 -25.531 1.00 92.94 87 ALA A O 1
ATOM 613 N N . LEU A 1 88 ? 36.835 -23.946 -24.040 1.00 92.75 88 LEU A N 1
ATOM 614 C CA . LEU A 1 88 ? 37.193 -25.358 -24.146 1.00 92.75 88 LEU A CA 1
ATOM 615 C C . LEU A 1 88 ? 36.314 -26.036 -25.187 1.00 92.75 88 LEU A C 1
ATOM 617 O O . LEU A 1 88 ? 35.090 -26.013 -25.095 1.00 92.75 88 LEU A O 1
ATOM 621 N N . VAL A 1 89 ? 36.944 -26.663 -26.169 1.00 92.44 89 VAL A N 1
ATOM 622 C CA . VAL A 1 89 ? 36.275 -27.412 -27.228 1.00 92.44 89 VAL A CA 1
ATOM 623 C C . VAL A 1 89 ? 36.371 -28.896 -26.923 1.00 92.44 89 VAL A C 1
ATOM 625 O O . VAL A 1 89 ? 37.469 -29.417 -26.741 1.00 92.44 89 VAL A O 1
ATOM 628 N N . THR A 1 90 ? 35.231 -29.578 -26.889 1.00 91.94 90 THR A N 1
ATOM 629 C CA . THR A 1 90 ? 35.137 -31.022 -26.640 1.00 91.94 90 THR A CA 1
ATOM 630 C C . THR A 1 90 ? 34.079 -31.660 -27.539 1.00 91.94 90 THR A C 1
ATOM 632 O O . THR A 1 90 ? 33.296 -30.966 -28.189 1.00 91.94 90 THR A O 1
ATOM 635 N N . GLU A 1 91 ? 34.042 -32.987 -27.600 1.00 90.94 91 GLU A N 1
ATOM 636 C CA . GLU A 1 91 ? 32.999 -33.705 -28.332 1.00 90.94 91 GLU A CA 1
ATOM 637 C C . GLU A 1 91 ? 31.632 -33.565 -27.626 1.00 90.94 91 GLU A C 1
ATOM 639 O O . GLU A 1 91 ? 31.579 -33.512 -26.391 1.00 90.94 91 GLU A O 1
ATOM 644 N N . PRO A 1 92 ? 30.501 -33.585 -28.359 1.00 90.31 92 PRO A N 1
ATOM 645 C CA . PRO A 1 92 ? 29.168 -33.384 -27.779 1.00 90.31 92 PRO A CA 1
ATOM 646 C C . PRO A 1 92 ? 28.842 -34.300 -26.589 1.00 90.31 92 PRO A C 1
ATOM 648 O O . PRO A 1 92 ? 28.236 -33.853 -25.616 1.00 90.31 92 PRO A O 1
ATOM 651 N N . ARG A 1 93 ? 29.304 -35.562 -26.615 1.00 90.81 93 ARG A N 1
ATOM 652 C CA . ARG A 1 93 ? 29.096 -36.540 -25.528 1.00 90.81 93 ARG A CA 1
ATOM 653 C C . ARG A 1 93 ? 29.741 -36.141 -24.193 1.00 90.81 93 ARG A C 1
ATOM 655 O O . ARG A 1 93 ? 29.288 -36.592 -23.145 1.00 90.81 93 ARG A O 1
ATOM 662 N N . PHE A 1 94 ? 30.767 -35.290 -24.216 1.00 89.69 94 PHE A N 1
ATOM 663 C CA . PHE A 1 94 ? 31.497 -34.839 -23.026 1.00 89.69 94 PHE A CA 1
ATOM 664 C C . PHE A 1 94 ? 31.130 -33.417 -22.591 1.00 89.69 94 PHE A C 1
ATOM 666 O O . PHE A 1 94 ? 31.409 -33.036 -21.452 1.00 89.69 94 PHE A O 1
ATOM 673 N N . ALA A 1 95 ? 30.456 -32.649 -23.454 1.00 90.19 95 ALA A N 1
ATOM 674 C CA . ALA A 1 95 ? 30.144 -31.240 -23.228 1.00 90.19 95 ALA A CA 1
ATOM 675 C C . ALA A 1 95 ? 29.411 -30.989 -21.901 1.00 90.19 95 ALA A C 1
ATOM 677 O O . ALA A 1 95 ? 29.770 -30.076 -21.163 1.00 90.19 95 ALA A O 1
ATOM 678 N N . GLN A 1 96 ? 28.427 -31.820 -21.542 1.00 91.06 96 GLN A N 1
ATOM 679 C CA . GLN A 1 96 ? 27.660 -31.616 -20.309 1.00 91.06 96 GLN A CA 1
ATOM 680 C C . GLN A 1 96 ? 28.477 -31.893 -19.037 1.00 91.06 96 GLN A C 1
ATOM 682 O O . GLN A 1 96 ? 28.307 -31.197 -18.036 1.00 91.06 96 GLN A O 1
ATOM 687 N N . ARG A 1 97 ? 29.376 -32.887 -19.067 1.00 89.81 97 ARG A N 1
ATOM 688 C CA . ARG A 1 97 ? 30.263 -33.200 -17.933 1.00 89.81 97 ARG A CA 1
ATOM 689 C C . ARG A 1 97 ? 31.300 -32.093 -17.749 1.00 89.81 97 ARG A C 1
ATOM 691 O O . ARG A 1 97 ? 31.473 -31.615 -16.632 1.00 89.81 97 ARG A O 1
ATOM 698 N N . LEU A 1 98 ? 31.907 -31.637 -18.846 1.00 89.00 98 LEU A N 1
ATOM 699 C CA . LEU A 1 98 ? 32.863 -30.531 -18.827 1.00 89.00 98 LEU A CA 1
ATOM 700 C C . LEU A 1 98 ? 32.210 -29.227 -18.355 1.00 89.00 98 LEU A C 1
ATOM 702 O O . LEU A 1 98 ? 32.777 -28.511 -17.538 1.00 89.00 98 LEU A O 1
ATOM 706 N N . ARG A 1 99 ? 30.983 -28.948 -18.806 1.00 91.19 99 ARG A N 1
ATOM 707 C CA . ARG A 1 99 ? 30.210 -27.790 -18.353 1.00 91.19 99 ARG A CA 1
ATOM 708 C C . ARG A 1 99 ? 30.010 -27.793 -16.841 1.00 91.19 99 ARG A C 1
ATOM 710 O O . ARG A 1 99 ? 30.272 -26.775 -16.215 1.00 91.19 99 ARG A O 1
ATOM 717 N N . ARG A 1 100 ? 29.572 -28.918 -16.267 1.00 89.75 100 ARG A N 1
ATOM 718 C CA . ARG A 1 100 ? 29.355 -29.034 -14.817 1.00 89.75 100 ARG A CA 1
ATOM 719 C C . ARG A 1 100 ? 30.639 -28.745 -14.041 1.00 89.75 100 ARG A C 1
ATOM 721 O O . ARG A 1 100 ? 30.607 -27.963 -13.103 1.00 89.75 100 ARG A O 1
ATOM 728 N N . HIS A 1 101 ? 31.759 -29.309 -14.488 1.00 87.56 101 HIS A N 1
ATOM 729 C CA . HIS A 1 101 ? 33.059 -29.066 -13.870 1.00 87.56 101 HIS A CA 1
ATOM 730 C C . HIS A 1 101 ? 33.457 -27.578 -13.919 1.00 87.56 101 HIS A C 1
ATOM 732 O O . HIS A 1 101 ? 33.853 -27.005 -12.911 1.00 87.56 101 HIS A O 1
ATOM 738 N N . LEU A 1 102 ? 33.278 -26.914 -15.067 1.00 89.50 102 LEU A N 1
ATOM 739 C CA . LEU A 1 102 ? 33.547 -25.476 -15.198 1.00 89.50 102 LEU A CA 1
ATOM 740 C C . LEU A 1 102 ? 32.603 -24.605 -14.354 1.00 89.50 102 LEU A C 1
ATOM 742 O O . LEU A 1 102 ? 33.007 -23.529 -13.916 1.00 89.50 102 LEU A O 1
ATOM 746 N N . GLU A 1 103 ? 31.354 -25.028 -14.148 1.00 90.50 103 GLU A N 1
ATOM 747 C CA . GLU A 1 103 ? 30.391 -24.343 -13.274 1.00 90.50 103 GLU A CA 1
ATOM 748 C C . GLU A 1 103 ? 30.769 -24.506 -11.790 1.00 90.50 103 GLU A C 1
ATOM 750 O O . GLU A 1 103 ? 30.776 -23.514 -11.059 1.00 90.50 103 GLU A O 1
ATOM 755 N N . GLU A 1 104 ? 31.144 -25.716 -11.361 1.00 88.19 104 GLU A N 1
ATOM 756 C CA . GLU A 1 104 ? 31.627 -26.021 -10.002 1.00 88.19 104 GLU A CA 1
ATOM 757 C C . GLU A 1 104 ? 32.892 -25.219 -9.662 1.00 88.19 104 GLU A C 1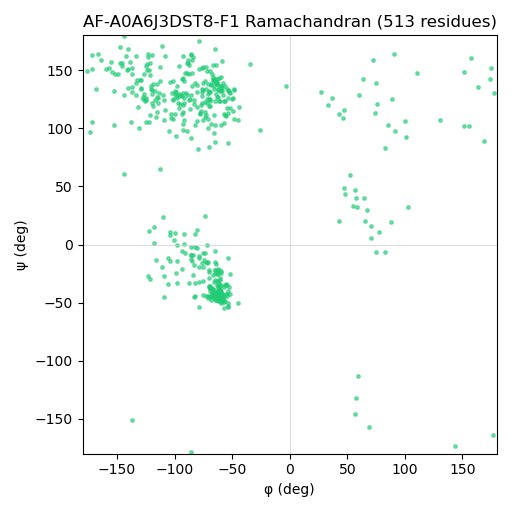
ATOM 759 O O . GLU A 1 104 ? 32.970 -24.586 -8.608 1.00 88.19 104 GLU A O 1
ATOM 764 N N . GLU A 1 105 ? 33.835 -25.155 -10.603 1.00 87.12 105 GLU A N 1
ATOM 765 C CA . GLU A 1 105 ? 35.093 -24.416 -10.466 1.00 87.12 105 GLU A CA 1
ATOM 766 C C . GLU A 1 105 ? 34.965 -22.911 -10.761 1.00 87.12 105 GLU A C 1
ATOM 768 O O . GLU A 1 105 ? 35.944 -22.170 -10.645 1.00 87.12 105 GLU A O 1
ATOM 773 N N . ARG A 1 106 ? 33.766 -22.439 -11.139 1.00 89.19 106 ARG A N 1
ATOM 774 C CA . ARG A 1 106 ? 33.468 -21.041 -11.516 1.00 89.19 106 ARG A CA 1
ATOM 775 C C . ARG A 1 106 ? 34.353 -20.489 -12.644 1.00 89.19 106 ARG A C 1
ATOM 777 O O . ARG A 1 106 ? 34.666 -19.301 -12.671 1.00 89.19 106 ARG A O 1
ATOM 784 N N . LEU A 1 107 ? 34.745 -21.344 -13.583 1.00 90.88 107 LEU A N 1
ATOM 785 C CA . LEU A 1 107 ? 35.595 -21.001 -14.728 1.00 90.88 107 LEU A CA 1
ATOM 786 C C . LEU A 1 107 ? 34.793 -20.731 -16.009 1.00 90.88 107 LEU A C 1
ATOM 788 O O . LEU A 1 107 ? 35.338 -20.178 -16.963 1.00 90.88 107 LEU A O 1
ATOM 792 N N . LEU A 1 108 ? 33.512 -21.110 -16.046 1.00 91.56 108 LEU A N 1
ATOM 793 C CA . LEU A 1 108 ? 32.632 -20.880 -17.192 1.00 91.56 108 LEU A CA 1
ATOM 794 C C . LEU A 1 108 ? 32.297 -19.386 -17.352 1.00 91.56 108 LEU A C 1
ATOM 796 O O . LEU A 1 108 ? 31.842 -18.736 -16.409 1.00 91.56 108 LEU A O 1
ATOM 800 N N . ASP A 1 109 ? 32.424 -18.854 -18.568 1.00 90.81 109 ASP A N 1
ATOM 801 C CA . ASP A 1 109 ? 31.955 -17.506 -18.890 1.00 90.81 109 ASP A CA 1
ATOM 802 C C . ASP A 1 109 ? 30.465 -17.522 -19.269 1.00 90.81 109 ASP A C 1
ATOM 804 O O . ASP A 1 109 ? 30.080 -17.679 -20.430 1.00 90.81 109 ASP A O 1
ATOM 808 N N . ALA A 1 110 ? 29.605 -17.325 -18.267 1.00 86.06 110 ALA A N 1
ATOM 809 C CA . ALA A 1 110 ? 28.147 -17.354 -18.413 1.00 86.06 110 ALA A CA 1
ATOM 810 C C . ALA A 1 110 ? 27.561 -16.230 -19.301 1.00 86.06 110 ALA A C 1
ATOM 812 O O . ALA A 1 110 ? 26.352 -16.215 -19.581 1.00 86.06 110 ALA A O 1
ATOM 813 N N . ARG A 1 111 ? 28.385 -15.280 -19.766 1.00 85.25 111 ARG A N 1
ATOM 814 C CA . ARG A 1 111 ? 27.962 -14.238 -20.717 1.00 85.25 111 ARG A CA 1
ATOM 815 C C . ARG A 1 111 ? 27.692 -14.805 -22.109 1.00 85.25 111 ARG A C 1
ATOM 817 O O . ARG A 1 111 ? 26.915 -14.210 -22.853 1.00 85.25 111 ARG A O 1
ATOM 824 N N . TYR A 1 112 ? 28.261 -15.961 -22.444 1.00 89.06 112 TYR A N 1
ATOM 825 C CA . TYR A 1 112 ? 28.165 -16.576 -23.767 1.00 89.06 112 TYR A CA 1
ATOM 826 C C . TYR A 1 112 ? 27.535 -17.974 -23.698 1.00 89.06 112 TYR A C 1
ATOM 828 O O . TYR A 1 112 ? 27.506 -18.620 -22.651 1.00 89.06 112 TYR A O 1
ATOM 836 N N . ARG A 1 113 ? 26.957 -18.437 -24.809 1.00 89.56 113 ARG A N 1
ATOM 837 C CA . ARG A 1 113 ? 26.388 -19.786 -24.937 1.00 89.56 113 ARG A CA 1
ATOM 838 C C . ARG A 1 113 ? 27.455 -20.762 -25.389 1.00 89.56 113 ARG A C 1
ATOM 840 O O . ARG A 1 113 ? 28.395 -20.399 -26.087 1.00 89.56 113 ARG A O 1
ATOM 847 N N . LEU A 1 114 ? 27.216 -22.027 -25.067 1.00 91.56 114 LEU A N 1
ATOM 848 C CA . LEU A 1 114 ? 27.861 -23.118 -25.773 1.00 91.56 114 LEU A CA 1
ATOM 849 C C . LEU A 1 114 ? 27.479 -23.037 -27.253 1.00 91.56 114 LEU A C 1
ATOM 851 O O . LEU A 1 114 ? 26.310 -22.806 -27.576 1.00 91.56 114 LEU A O 1
ATOM 855 N N . GLN A 1 115 ? 28.457 -23.225 -28.129 1.00 90.75 115 GLN A N 1
ATOM 856 C CA . GLN A 1 115 ? 28.254 -23.151 -29.572 1.00 90.75 115 GLN A CA 1
ATOM 857 C C . GLN A 1 115 ? 28.975 -24.285 -30.286 1.00 90.75 115 GLN A C 1
ATOM 859 O O . GLN A 1 115 ? 30.035 -24.735 -29.851 1.00 90.75 115 GLN A O 1
ATOM 864 N N . GLU A 1 116 ? 28.388 -24.749 -31.381 1.00 89.88 116 GLU A N 1
ATOM 865 C CA . GLU A 1 116 ? 29.023 -25.729 -32.251 1.00 89.88 116 GLU A CA 1
ATOM 866 C C . GLU A 1 116 ? 30.180 -25.073 -33.013 1.00 89.88 116 GLU A C 1
ATOM 868 O O . GLU A 1 116 ? 30.088 -23.928 -33.462 1.00 89.88 116 GLU A O 1
ATOM 873 N N . VAL A 1 117 ? 31.293 -25.791 -33.124 1.00 86.88 117 VAL A N 1
ATOM 874 C CA . VAL A 1 117 ? 32.475 -25.385 -33.886 1.00 86.88 117 VAL A CA 1
ATOM 875 C C . VAL A 1 117 ? 32.802 -26.442 -34.937 1.00 86.88 117 VAL A C 1
ATOM 877 O O . VAL A 1 117 ? 32.321 -27.575 -34.871 1.00 86.88 117 VAL A O 1
ATOM 880 N N . ALA A 1 118 ? 33.627 -26.074 -35.920 1.00 79.38 118 ALA A N 1
ATOM 881 C CA . ALA A 1 118 ? 33.972 -26.937 -37.047 1.00 79.38 118 ALA A CA 1
ATOM 882 C C . ALA A 1 118 ? 34.382 -28.357 -36.603 1.00 79.38 118 ALA A C 1
ATOM 884 O O . ALA A 1 118 ? 35.187 -28.525 -35.682 1.00 79.38 118 ALA A O 1
ATOM 885 N N . GLY A 1 119 ? 33.827 -29.368 -37.280 1.00 79.44 119 GLY A N 1
ATOM 886 C CA . GLY A 1 119 ? 34.037 -30.783 -36.957 1.00 79.44 119 GLY A CA 1
ATOM 887 C C . GLY A 1 119 ? 33.056 -31.365 -35.931 1.00 79.44 119 GLY A C 1
ATOM 888 O O . GLY A 1 119 ? 33.378 -32.375 -35.313 1.00 79.44 119 GLY A O 1
ATOM 889 N N . GLY A 1 120 ? 31.893 -30.738 -35.712 1.00 82.31 120 GLY A N 1
ATOM 890 C CA . GLY A 1 120 ? 30.831 -31.263 -34.838 1.00 82.31 120 GLY A CA 1
ATOM 891 C C . GLY A 1 120 ? 31.169 -31.233 -33.343 1.00 82.31 120 GLY A C 1
ATOM 892 O O . GLY A 1 120 ? 30.540 -31.924 -32.546 1.00 82.31 120 GLY A O 1
ATOM 893 N N . SER A 1 121 ? 32.193 -30.470 -32.953 1.00 90.50 121 SER A N 1
ATOM 894 C CA . SER A 1 121 ? 32.592 -30.288 -31.553 1.00 90.50 121 SER A CA 1
ATOM 895 C C . SER A 1 121 ? 31.840 -29.115 -30.922 1.00 90.50 121 SER A C 1
ATOM 897 O O . SER A 1 121 ? 31.370 -28.217 -31.616 1.00 90.50 121 SER A O 1
ATOM 899 N N . VAL A 1 122 ? 31.760 -29.083 -29.594 1.00 92.94 122 VAL A N 1
ATOM 900 C CA . VAL A 1 122 ? 31.086 -28.024 -28.832 1.00 92.94 122 VAL A CA 1
ATOM 901 C C . VAL A 1 122 ? 32.120 -27.194 -28.086 1.00 92.94 122 VAL A C 1
ATOM 903 O O . VAL A 1 122 ? 32.955 -27.739 -27.367 1.00 92.94 122 VAL A O 1
ATOM 906 N N . ALA A 1 123 ? 32.048 -25.875 -28.240 1.00 93.69 123 ALA A N 1
ATOM 907 C CA . ALA A 1 123 ? 32.841 -24.911 -27.493 1.00 93.69 123 ALA A CA 1
ATOM 908 C C . ALA A 1 123 ? 32.094 -24.432 -26.244 1.00 93.69 123 ALA A C 1
ATOM 910 O O . ALA A 1 123 ? 30.939 -24.013 -26.325 1.00 93.69 123 ALA A O 1
ATOM 911 N N . LEU A 1 124 ? 32.775 -24.466 -25.101 1.00 94.12 124 LEU A N 1
ATOM 912 C CA . LEU A 1 124 ? 32.318 -23.979 -23.806 1.00 94.12 124 LEU A CA 1
ATOM 913 C C . LEU A 1 124 ? 33.115 -22.716 -23.452 1.00 94.12 124 LEU A C 1
ATOM 915 O O . LEU A 1 124 ? 34.302 -22.844 -23.147 1.00 94.12 124 LEU A O 1
ATOM 919 N N . PRO A 1 125 ? 32.508 -21.515 -23.505 1.00 94.31 125 PRO A N 1
ATOM 920 C CA . PRO A 1 125 ? 33.189 -20.264 -23.173 1.00 94.31 125 PRO A CA 1
ATOM 921 C C . PRO A 1 125 ? 33.700 -20.260 -21.730 1.00 94.31 125 PRO A C 1
ATOM 923 O O . PRO A 1 125 ? 32.959 -20.595 -20.806 1.00 94.31 125 PRO A O 1
ATOM 926 N N . VAL A 1 126 ? 34.953 -19.866 -21.528 1.00 93.38 126 VAL A N 1
ATOM 927 C CA . VAL A 1 126 ? 35.604 -19.795 -20.213 1.00 93.38 126 VAL A CA 1
ATOM 928 C C . VAL A 1 126 ? 36.134 -18.391 -19.948 1.00 93.38 126 VAL A C 1
ATOM 930 O O . VAL A 1 126 ? 36.385 -17.618 -20.872 1.00 93.38 126 VAL A O 1
ATOM 933 N N . LEU A 1 127 ? 36.284 -18.042 -18.672 1.00 90.38 127 LEU A N 1
ATOM 934 C CA . LEU A 1 127 ? 36.830 -16.749 -18.274 1.00 90.38 127 LEU A CA 1
ATOM 935 C C . LEU A 1 127 ? 38.299 -16.637 -18.706 1.00 90.38 127 LEU A C 1
ATOM 937 O O . LEU A 1 127 ? 39.062 -17.586 -18.564 1.00 90.38 127 LEU A O 1
ATOM 941 N N . GLU A 1 128 ? 38.724 -15.456 -19.159 1.00 87.75 128 GLU A N 1
ATOM 942 C CA . GLU A 1 128 ? 40.124 -15.208 -19.559 1.00 87.75 128 GLU A CA 1
ATOM 943 C C . GLU A 1 128 ? 41.110 -15.500 -18.413 1.00 87.75 128 GLU A C 1
ATOM 945 O O . GLU A 1 128 ? 42.169 -16.083 -18.618 1.00 87.75 128 GLU A O 1
ATOM 950 N N . VAL A 1 129 ? 40.715 -15.200 -17.170 1.00 86.81 129 VAL A N 1
ATOM 951 C CA . VAL A 1 129 ? 41.510 -15.503 -15.965 1.00 86.81 129 VAL A CA 1
ATOM 952 C C . VAL A 1 129 ? 41.698 -17.005 -15.711 1.00 86.81 129 VAL A C 1
ATOM 954 O O . VAL A 1 129 ? 42.549 -17.386 -14.914 1.00 86.81 129 VAL A O 1
ATOM 957 N N . ALA A 1 130 ? 40.917 -17.865 -16.371 1.00 84.62 130 ALA A N 1
ATOM 958 C CA . ALA A 1 130 ? 41.008 -19.314 -16.238 1.00 84.62 130 ALA A CA 1
ATOM 959 C C . ALA A 1 130 ? 42.061 -19.941 -17.168 1.00 84.62 130 ALA A C 1
ATOM 961 O O . ALA A 1 130 ? 42.335 -21.130 -17.026 1.00 84.62 130 ALA A O 1
ATOM 962 N N . GLU A 1 131 ? 42.654 -19.188 -18.106 1.00 86.69 131 GLU A N 1
ATOM 963 C CA . GLU A 1 131 ? 43.526 -19.738 -19.156 1.00 86.69 131 GLU A CA 1
ATOM 964 C C . GLU A 1 131 ? 44.675 -20.589 -18.601 1.00 86.69 131 GLU A C 1
ATOM 966 O O . GLU A 1 131 ? 44.840 -21.741 -19.003 1.00 86.69 131 GLU A O 1
ATOM 971 N N . GLN A 1 132 ? 45.447 -20.042 -17.660 1.00 83.19 132 GLN A N 1
ATOM 972 C CA . GLN A 1 132 ? 46.619 -20.720 -17.105 1.00 83.19 132 GLN A CA 1
ATOM 973 C C . GLN A 1 132 ? 46.224 -21.988 -16.333 1.00 83.19 132 GLN A C 1
ATOM 975 O O . GLN A 1 132 ? 46.761 -23.064 -16.586 1.00 83.19 132 GLN A O 1
ATOM 980 N N . ARG A 1 133 ? 45.204 -21.881 -15.474 1.00 83.88 133 ARG A N 1
ATOM 981 C CA . ARG A 1 133 ? 44.679 -23.000 -14.681 1.00 83.88 133 ARG A CA 1
ATOM 982 C C . ARG A 1 133 ? 44.155 -24.133 -15.567 1.00 83.88 133 ARG A C 1
ATOM 984 O O . ARG A 1 133 ? 44.354 -25.303 -15.264 1.00 83.88 133 ARG A O 1
ATOM 991 N N . LEU A 1 134 ? 43.482 -23.802 -16.670 1.00 84.19 134 LEU A N 1
ATOM 992 C CA . LEU A 1 134 ? 42.950 -24.800 -17.599 1.00 84.19 134 LEU A CA 1
ATOM 993 C C . LEU A 1 134 ? 44.058 -25.529 -18.367 1.00 84.19 134 LEU A C 1
ATOM 995 O O . LEU A 1 134 ? 43.929 -26.731 -18.582 1.00 84.19 134 LEU A O 1
ATOM 999 N N . ARG A 1 135 ? 45.152 -24.844 -18.725 1.00 83.38 135 ARG A N 1
ATOM 1000 C CA . ARG A 1 135 ? 46.328 -25.488 -19.337 1.00 83.38 135 ARG A CA 1
ATOM 1001 C C . ARG A 1 135 ? 46.996 -26.469 -18.371 1.00 83.38 135 ARG A C 1
ATOM 1003 O O . ARG A 1 135 ? 47.233 -27.612 -18.747 1.00 83.38 135 ARG A O 1
ATOM 1010 N N . GLU A 1 136 ? 47.187 -26.073 -17.114 1.00 81.75 136 GLU A N 1
ATOM 1011 C CA . GLU A 1 136 ? 47.744 -26.940 -16.061 1.00 81.75 136 GLU A CA 1
ATOM 1012 C C . GLU A 1 136 ? 46.875 -28.193 -15.823 1.00 81.75 136 GLU A C 1
ATOM 1014 O O . GLU A 1 136 ? 47.382 -29.309 -15.678 1.00 81.75 136 GLU A O 1
ATOM 1019 N N . LEU A 1 137 ? 45.547 -28.043 -15.840 1.00 77.75 137 LEU A N 1
ATOM 1020 C CA . LEU A 1 137 ? 44.603 -29.161 -15.706 1.00 77.75 137 LEU A CA 1
ATOM 1021 C C . LEU A 1 137 ? 44.585 -30.094 -16.932 1.00 77.75 137 LEU A C 1
ATOM 1023 O O . LEU A 1 137 ? 44.290 -31.283 -16.791 1.00 77.75 137 LEU A O 1
ATOM 1027 N N . GLN A 1 138 ? 44.894 -29.580 -18.127 1.00 77.69 138 GLN A N 1
ATOM 1028 C CA . GLN A 1 138 ? 45.042 -30.391 -19.340 1.00 77.69 138 GLN A CA 1
ATOM 1029 C C . GLN A 1 138 ? 46.360 -31.174 -19.337 1.00 77.69 138 GLN A C 1
ATOM 1031 O O . GLN A 1 138 ? 46.358 -32.360 -19.658 1.00 77.69 138 GLN A O 1
ATOM 1036 N N . GLU A 1 139 ? 47.464 -30.538 -18.939 1.00 77.81 139 GLU A N 1
ATOM 1037 C CA . GLU A 1 139 ? 48.799 -31.153 -18.889 1.00 77.81 139 GLU A CA 1
ATOM 1038 C C . GLU A 1 139 ? 48.914 -32.221 -17.794 1.00 77.81 139 GLU A C 1
ATOM 1040 O O . GLU A 1 139 ? 49.523 -33.267 -18.007 1.00 77.81 139 GLU A O 1
ATOM 1045 N N . SER A 1 140 ? 48.274 -32.000 -16.643 1.00 75.69 140 SER A N 1
ATOM 1046 C CA . SER A 1 140 ? 48.221 -32.973 -15.541 1.00 75.69 140 SER A CA 1
ATOM 1047 C C . SER A 1 140 ? 47.262 -34.147 -15.786 1.00 75.69 140 SER A C 1
ATOM 1049 O O . SER A 1 140 ? 47.222 -35.078 -14.983 1.00 75.69 140 SER A O 1
ATOM 1051 N N . GLY A 1 141 ? 46.470 -34.119 -16.866 1.00 67.81 141 GLY A N 1
ATOM 1052 C CA . GLY A 1 141 ? 45.464 -35.143 -17.172 1.00 67.81 141 GLY A CA 1
ATOM 1053 C C . GLY A 1 141 ? 44.239 -35.132 -16.246 1.00 67.81 141 GLY A C 1
ATOM 1054 O O . GLY A 1 141 ? 43.361 -35.983 -16.385 1.00 67.81 141 GLY A O 1
ATOM 1055 N N . ALA A 1 142 ? 44.140 -34.156 -15.338 1.00 67.56 142 ALA A N 1
ATOM 1056 C CA . ALA A 1 142 ? 43.102 -34.071 -14.310 1.00 67.56 142 ALA A CA 1
ATOM 1057 C C . ALA A 1 142 ? 41.682 -33.871 -14.871 1.00 67.56 142 ALA A C 1
ATOM 1059 O O . ALA A 1 142 ? 40.700 -34.190 -14.205 1.00 67.56 142 ALA A O 1
ATOM 1060 N N . LEU A 1 143 ? 41.554 -33.357 -16.099 1.00 68.62 143 LEU A N 1
ATOM 1061 C CA . LEU A 1 143 ? 40.258 -33.150 -16.751 1.00 68.62 143 LEU A CA 1
ATOM 1062 C C . LEU A 1 143 ? 39.595 -34.450 -17.245 1.00 68.62 143 LEU A C 1
ATOM 1064 O O . LEU A 1 143 ? 38.411 -34.396 -17.566 1.00 68.62 143 LEU A O 1
ATOM 1068 N N . GLU A 1 144 ? 40.315 -35.586 -17.313 1.00 70.50 144 GLU A N 1
ATOM 1069 C CA . GLU A 1 144 ? 39.843 -36.925 -17.753 1.00 70.50 144 GLU A CA 1
ATOM 1070 C C . GLU A 1 144 ? 38.933 -36.942 -19.009 1.00 70.50 144 GLU A C 1
ATOM 1072 O O . GLU A 1 144 ? 38.169 -37.881 -19.248 1.00 70.50 144 GLU A O 1
ATOM 1077 N N . LEU A 1 145 ? 38.975 -35.886 -19.823 1.00 78.75 145 LEU A N 1
ATOM 1078 C CA . LEU A 1 145 ? 38.061 -35.639 -20.932 1.00 78.75 145 LEU A CA 1
ATOM 1079 C C . LEU A 1 145 ? 38.843 -35.066 -22.114 1.00 78.75 145 LEU A C 1
ATOM 1081 O O . LEU A 1 145 ? 39.627 -34.131 -21.926 1.00 78.75 145 LEU A O 1
ATOM 1085 N N . PRO A 1 146 ? 38.611 -35.556 -23.346 1.00 81.56 146 PRO A N 1
ATOM 1086 C CA . PRO A 1 146 ? 39.253 -35.003 -24.528 1.00 81.56 146 PRO A CA 1
ATOM 1087 C C . PRO A 1 146 ? 38.708 -33.594 -24.782 1.00 81.56 146 PRO A C 1
ATOM 1089 O O . PRO A 1 146 ? 37.579 -33.404 -25.245 1.00 81.56 146 PRO A O 1
ATOM 1092 N N . CYS A 1 147 ? 39.505 -32.585 -24.442 1.00 85.19 147 CYS A N 1
ATOM 1093 C CA . CYS A 1 147 ? 39.182 -31.183 -24.654 1.00 85.19 147 CYS A CA 1
ATOM 1094 C C . CYS A 1 147 ? 40.427 -30.397 -25.075 1.00 85.19 147 CYS A C 1
ATOM 1096 O O . CYS A 1 147 ? 41.546 -30.737 -24.698 1.00 85.19 147 CYS A O 1
ATOM 1098 N N . ARG A 1 148 ? 40.234 -29.336 -25.860 1.00 88.69 148 ARG A N 1
ATOM 1099 C CA . ARG A 1 148 ? 41.297 -28.423 -26.306 1.00 88.69 148 ARG A CA 1
ATOM 1100 C C . ARG A 1 148 ? 40.896 -26.979 -26.045 1.00 88.69 148 ARG A C 1
ATOM 1102 O O . ARG A 1 148 ? 39.735 -26.624 -26.235 1.00 88.69 148 ARG A O 1
ATOM 1109 N N . LEU A 1 149 ? 41.847 -26.152 -25.635 1.00 90.00 149 LEU A N 1
ATOM 1110 C CA . LEU A 1 149 ? 41.614 -24.732 -25.395 1.00 90.00 149 LEU A CA 1
ATOM 1111 C C . LEU A 1 149 ? 41.796 -23.953 -26.705 1.00 90.00 149 LEU A C 1
ATOM 1113 O O . LEU A 1 149 ? 42.827 -24.085 -27.359 1.00 90.00 149 LEU A O 1
ATOM 1117 N N . LEU A 1 150 ? 40.795 -23.171 -27.112 1.00 90.31 150 LEU A N 1
ATOM 1118 C CA . LEU A 1 150 ? 40.815 -22.365 -28.337 1.00 90.31 150 LEU A CA 1
ATOM 1119 C C . LEU A 1 150 ? 40.132 -21.014 -28.114 1.00 90.31 150 LEU A C 1
ATOM 1121 O O . LEU A 1 150 ? 39.344 -20.849 -27.187 1.00 90.31 150 LEU A O 1
ATOM 1125 N N . ARG A 1 151 ? 40.393 -20.051 -29.002 1.00 90.06 151 ARG A N 1
ATOM 1126 C CA . ARG A 1 151 ? 39.619 -18.807 -29.074 1.00 90.06 151 ARG A CA 1
ATOM 1127 C C . ARG A 1 151 ? 38.543 -18.929 -30.146 1.00 90.06 151 ARG A C 1
ATOM 1129 O O . ARG A 1 151 ? 38.858 -19.108 -31.321 1.00 90.06 151 ARG A O 1
ATOM 1136 N N . ILE A 1 152 ? 37.279 -18.838 -29.743 1.00 89.44 152 ILE A N 1
ATOM 1137 C CA . ILE A 1 152 ? 36.144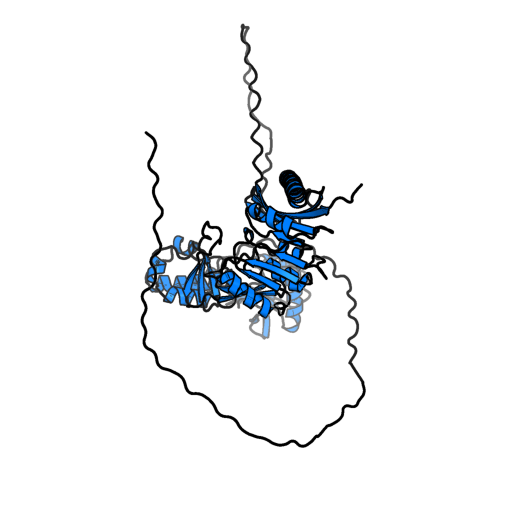 -18.822 -30.670 1.00 89.44 152 ILE A CA 1
ATOM 1138 C C . ILE A 1 152 ? 35.907 -17.401 -31.168 1.00 89.44 152 ILE A C 1
ATOM 1140 O O . ILE A 1 152 ? 35.946 -16.449 -30.390 1.00 89.44 152 ILE A O 1
ATOM 1144 N N . GLN A 1 153 ? 35.668 -17.267 -32.469 1.00 88.25 153 GLN A N 1
ATOM 1145 C CA . GLN A 1 153 ? 35.287 -16.003 -33.092 1.00 88.25 153 GLN A CA 1
ATOM 1146 C C . GLN A 1 153 ? 33.768 -15.839 -33.041 1.00 88.25 153 GLN A C 1
ATOM 1148 O O . GLN A 1 153 ? 33.039 -16.829 -33.131 1.00 88.25 153 GLN A O 1
ATOM 1153 N N . SER A 1 154 ? 33.305 -14.594 -32.912 1.00 82.94 154 SER A N 1
ATOM 1154 C CA . SER A 1 154 ? 31.877 -14.243 -32.908 1.00 82.94 154 SER A CA 1
ATOM 1155 C C . SER A 1 154 ? 31.054 -15.055 -31.892 1.00 82.94 154 SER A C 1
ATOM 1157 O O . SER A 1 154 ? 30.142 -15.789 -32.282 1.00 82.94 154 SER A O 1
ATOM 1159 N N . PRO A 1 155 ? 31.370 -14.968 -30.587 1.00 86.12 155 PRO A N 1
ATOM 1160 C CA . PRO A 1 155 ? 30.680 -15.749 -29.574 1.00 86.12 155 PRO A CA 1
ATOM 1161 C C . PRO A 1 155 ? 29.217 -15.343 -29.442 1.00 86.12 155 PRO A C 1
ATOM 1163 O O . PRO A 1 155 ? 28.871 -14.161 -29.468 1.00 86.12 155 PRO A O 1
ATOM 1166 N N . ILE A 1 156 ? 28.350 -16.332 -29.251 1.00 85.69 156 ILE A N 1
ATOM 1167 C CA . ILE A 1 156 ? 26.909 -16.099 -29.138 1.00 85.69 156 ILE A CA 1
ATOM 1168 C C . ILE A 1 156 ? 26.574 -15.698 -27.692 1.00 85.69 156 ILE A C 1
ATOM 1170 O O . ILE A 1 156 ? 26.795 -16.504 -26.786 1.00 85.69 156 ILE A O 1
ATOM 1174 N N . PRO A 1 157 ? 25.992 -14.512 -27.426 1.00 84.50 157 PRO A N 1
ATOM 1175 C CA . PRO A 1 157 ? 25.604 -14.121 -26.072 1.00 84.50 157 PRO A CA 1
ATOM 1176 C C . PRO A 1 157 ? 24.566 -15.070 -25.460 1.00 84.50 157 PRO A C 1
ATOM 1178 O O . PRO A 1 157 ? 23.647 -15.552 -26.136 1.00 84.50 157 PRO A O 1
ATOM 1181 N N . SER A 1 158 ? 24.670 -15.331 -24.156 1.00 82.12 158 SER A N 1
ATOM 1182 C CA . SER A 1 158 ? 23.702 -16.141 -23.409 1.00 82.12 158 SER A CA 1
ATOM 1183 C C . SER A 1 158 ? 22.287 -15.560 -23.484 1.00 82.12 158 SER A C 1
ATOM 1185 O O . SER A 1 158 ? 22.105 -14.384 -23.786 1.00 82.12 158 SER A O 1
ATOM 1187 N N . LYS A 1 159 ? 21.243 -16.380 -23.261 1.00 73.00 159 LYS A N 1
ATOM 1188 C CA . LYS A 1 159 ? 19.857 -15.863 -23.215 1.00 73.00 159 LYS A CA 1
ATOM 1189 C C . LYS A 1 159 ? 19.755 -14.730 -22.193 1.00 73.00 159 LYS A C 1
ATOM 1191 O O . LYS A 1 159 ? 19.233 -13.676 -22.525 1.00 73.00 159 LYS A O 1
ATOM 1196 N N . ALA A 1 160 ? 20.353 -14.917 -21.018 1.00 66.81 160 ALA A N 1
ATOM 1197 C CA . ALA A 1 160 ? 20.436 -13.894 -19.982 1.00 66.81 160 ALA A CA 1
ATOM 1198 C C . ALA A 1 160 ? 21.197 -12.638 -20.446 1.00 66.81 160 ALA A C 1
ATOM 1200 O O . ALA A 1 160 ? 20.699 -11.537 -20.252 1.00 66.81 160 ALA A O 1
ATOM 1201 N N . ALA A 1 161 ? 22.340 -12.784 -21.126 1.00 69.44 161 ALA A N 1
ATOM 1202 C CA . ALA A 1 161 ? 23.107 -11.648 -21.651 1.00 69.44 161 ALA A CA 1
ATOM 1203 C C . ALA A 1 161 ? 22.427 -10.931 -22.836 1.00 69.44 161 ALA A C 1
ATOM 1205 O O . ALA A 1 161 ? 22.687 -9.757 -23.083 1.00 69.44 161 ALA A O 1
ATOM 1206 N N . SER A 1 162 ? 21.544 -11.620 -23.568 1.00 67.44 162 SER A N 1
ATOM 1207 C CA . SER A 1 162 ? 20.761 -11.036 -24.666 1.00 67.44 162 SER A CA 1
ATOM 1208 C C . SER A 1 162 ? 19.499 -10.300 -24.203 1.00 67.44 162 SER A C 1
ATOM 1210 O O . SER A 1 162 ? 18.939 -9.509 -24.962 1.00 67.44 162 SER A O 1
ATOM 1212 N N . VAL A 1 163 ? 19.037 -10.544 -22.971 1.00 73.44 163 VAL A N 1
ATOM 1213 C CA . VAL A 1 163 ? 17.857 -9.875 -22.412 1.00 73.44 163 VAL A CA 1
ATOM 1214 C C . VAL A 1 163 ? 18.272 -8.497 -21.908 1.00 73.44 163 VAL A C 1
ATOM 1216 O O . VAL A 1 163 ? 18.911 -8.358 -20.868 1.00 73.44 163 VAL A O 1
ATOM 1219 N N . ARG A 1 164 ? 17.886 -7.457 -22.651 1.00 77.12 164 ARG A N 1
ATOM 1220 C CA . ARG A 1 164 ? 17.995 -6.074 -22.177 1.00 77.12 164 ARG A CA 1
ATOM 1221 C C . ARG A 1 164 ? 16.937 -5.831 -21.111 1.00 77.12 164 ARG A C 1
ATOM 1223 O O . ARG A 1 164 ? 15.767 -6.157 -21.311 1.00 77.12 164 ARG A O 1
ATOM 1230 N N . THR A 1 165 ? 17.332 -5.219 -20.000 1.00 86.81 165 THR A N 1
ATOM 1231 C CA . THR A 1 165 ? 16.356 -4.761 -19.007 1.00 86.81 165 THR A CA 1
ATOM 1232 C C . THR A 1 165 ? 15.464 -3.677 -19.622 1.00 86.81 165 THR A C 1
ATOM 1234 O O . THR A 1 165 ? 15.907 -2.968 -20.533 1.00 86.81 165 THR A O 1
ATOM 1237 N N . PRO A 1 166 ? 14.226 -3.480 -19.135 1.00 90.00 166 PRO A N 1
ATOM 1238 C CA . PRO A 1 166 ? 13.372 -2.403 -19.634 1.00 90.00 166 PRO A CA 1
ATOM 1239 C C . PRO A 1 166 ? 14.042 -1.023 -19.556 1.00 90.00 166 PRO A C 1
ATOM 1241 O O . PRO A 1 166 ? 13.907 -0.228 -20.478 1.00 90.00 166 PRO A O 1
ATOM 1244 N N . ALA A 1 167 ? 14.853 -0.771 -18.521 1.00 90.06 167 ALA A N 1
ATOM 1245 C CA . ALA A 1 167 ? 15.625 0.466 -18.389 1.00 90.06 167 ALA A CA 1
ATOM 1246 C C . ALA A 1 167 ? 16.700 0.605 -19.484 1.00 90.06 167 ALA A C 1
ATOM 1248 O O . ALA A 1 167 ? 16.874 1.679 -20.055 1.00 90.06 167 ALA A O 1
ATOM 1249 N N . GLN A 1 168 ? 17.406 -0.481 -19.818 1.00 89.88 168 GLN A N 1
ATOM 1250 C CA . GLN A 1 168 ? 18.380 -0.485 -20.916 1.00 89.88 168 GLN A CA 1
ATOM 1251 C C . GLN A 1 168 ? 17.704 -0.309 -22.278 1.00 89.88 168 GLN A C 1
ATOM 1253 O O . GLN A 1 168 ? 18.210 0.435 -23.116 1.00 89.88 168 GLN A O 1
ATOM 1258 N N . LYS A 1 169 ? 16.562 -0.975 -22.501 1.00 91.50 169 LYS A N 1
ATOM 1259 C CA . LYS A 1 169 ? 15.756 -0.806 -23.716 1.00 91.50 169 LYS A CA 1
ATOM 1260 C C . LYS A 1 169 ? 15.311 0.650 -23.848 1.00 91.50 169 LYS A C 1
ATOM 1262 O O . LYS A 1 169 ? 15.570 1.256 -24.878 1.00 91.50 169 LYS A O 1
ATOM 1267 N N . LEU A 1 170 ? 14.741 1.216 -22.784 1.00 95.06 170 LEU A N 1
ATOM 1268 C CA . LEU A 1 170 ? 14.304 2.609 -22.721 1.00 95.06 170 LEU A CA 1
ATOM 1269 C C . LEU A 1 170 ? 15.427 3.574 -23.107 1.00 95.06 170 LEU A C 1
ATOM 1271 O O . LEU A 1 170 ? 15.263 4.351 -24.041 1.00 95.06 170 LEU A O 1
ATOM 1275 N N . ARG A 1 171 ? 16.593 3.476 -22.459 1.00 94.56 171 ARG A N 1
ATOM 1276 C CA . ARG A 1 171 ? 17.752 4.322 -22.789 1.00 94.56 171 ARG A CA 1
ATOM 1277 C C . ARG A 1 171 ? 18.187 4.182 -24.243 1.00 94.56 171 ARG A C 1
ATOM 1279 O O . ARG A 1 171 ? 18.462 5.182 -24.894 1.00 94.56 171 ARG A O 1
ATOM 1286 N N . GLY A 1 172 ? 18.242 2.954 -24.762 1.00 92.94 172 GLY A N 1
ATOM 1287 C CA . GLY A 1 172 ? 18.629 2.702 -26.150 1.00 92.94 172 GLY A CA 1
ATOM 1288 C C . GLY A 1 172 ? 17.679 3.349 -27.161 1.00 92.94 172 GLY A C 1
ATOM 1289 O O . GLY A 1 172 ? 18.138 3.958 -28.126 1.00 92.94 172 GLY A O 1
ATOM 1290 N N . GLU A 1 173 ? 16.371 3.248 -26.925 1.00 95.06 173 GLU A N 1
ATOM 1291 C CA . GLU A 1 173 ? 15.349 3.856 -27.782 1.00 95.06 173 GLU A CA 1
ATOM 1292 C C . GLU A 1 173 ? 15.384 5.389 -27.703 1.00 95.06 173 GLU A C 1
ATOM 1294 O O . GLU A 1 173 ? 15.469 6.053 -28.736 1.00 95.06 173 GLU A O 1
ATOM 1299 N N . LEU A 1 174 ? 15.434 5.956 -26.493 1.00 96.06 174 LEU A N 1
ATOM 1300 C CA . LEU A 1 174 ? 15.518 7.406 -26.291 1.00 96.06 174 LEU A CA 1
ATOM 1301 C C . LEU A 1 174 ? 16.782 8.000 -26.913 1.00 96.06 174 LEU A C 1
ATOM 1303 O O . LEU A 1 174 ? 16.718 9.033 -27.576 1.00 96.06 174 LEU A O 1
ATOM 1307 N N . ARG A 1 175 ? 17.928 7.325 -26.765 1.00 95.75 175 ARG A N 1
ATOM 1308 C CA . ARG A 1 175 ? 19.184 7.759 -27.383 1.00 95.75 175 ARG A CA 1
ATOM 1309 C C . ARG A 1 175 ? 19.083 7.784 -28.901 1.00 95.75 175 ARG A C 1
ATOM 1311 O O . ARG A 1 175 ? 19.576 8.722 -29.521 1.00 95.75 175 ARG A O 1
ATOM 1318 N N . ARG A 1 176 ? 18.422 6.792 -29.506 1.00 94.38 176 ARG A N 1
ATOM 1319 C CA . ARG A 1 176 ? 18.184 6.773 -30.954 1.00 94.38 176 ARG A CA 1
ATOM 1320 C C . ARG A 1 176 ? 17.298 7.939 -31.393 1.00 94.38 176 ARG A C 1
ATOM 1322 O O . ARG A 1 176 ? 17.605 8.559 -32.403 1.00 94.38 176 ARG A O 1
ATOM 1329 N N . MET A 1 177 ? 16.249 8.259 -30.632 1.00 94.62 177 MET A N 1
ATOM 1330 C CA . MET A 1 177 ? 15.375 9.401 -30.927 1.00 94.62 177 MET A CA 1
ATOM 1331 C C . MET A 1 177 ? 16.122 10.736 -30.850 1.00 94.62 177 MET A C 1
ATOM 1333 O O . MET A 1 177 ? 16.023 11.539 -31.772 1.00 94.62 177 MET A O 1
ATOM 1337 N N . VAL A 1 178 ? 16.902 10.956 -29.786 1.00 94.62 178 VAL A N 1
ATOM 1338 C CA . VAL A 1 178 ? 17.687 12.188 -29.592 1.00 94.62 178 VAL A CA 1
ATOM 1339 C C . VAL A 1 178 ? 18.704 12.377 -30.719 1.00 94.62 178 VAL A C 1
ATOM 1341 O O . VAL A 1 178 ? 18.740 13.437 -31.338 1.00 94.62 178 VAL A O 1
ATOM 1344 N N . LEU A 1 179 ? 19.458 11.326 -31.061 1.00 93.81 179 LEU A N 1
ATOM 1345 C CA . LEU A 1 179 ? 20.395 11.368 -32.189 1.00 93.81 179 LEU A CA 1
ATOM 1346 C C . LEU A 1 179 ? 19.677 11.585 -33.531 1.00 93.81 179 LEU A C 1
ATOM 1348 O O . LEU A 1 179 ? 20.203 12.273 -34.401 1.00 93.81 179 LEU A O 1
ATOM 1352 N N . GLY A 1 180 ? 18.470 11.035 -33.694 1.00 91.94 180 GLY A N 1
ATOM 1353 C CA . GLY A 1 180 ? 17.631 11.234 -34.879 1.00 91.94 180 GLY A CA 1
ATOM 1354 C C . GLY A 1 180 ? 17.148 12.677 -35.067 1.00 91.94 180 GLY A C 1
ATOM 1355 O O . GLY A 1 180 ? 16.905 13.084 -36.199 1.00 91.94 180 GLY A O 1
ATOM 1356 N N . LEU A 1 181 ? 17.069 13.466 -33.990 1.00 90.88 181 LEU A N 1
ATOM 1357 C CA . LEU A 1 181 ? 16.818 14.912 -34.048 1.00 90.88 181 LEU A CA 1
ATOM 1358 C C . LEU A 1 181 ? 18.076 15.738 -34.379 1.00 90.88 181 LEU A C 1
ATOM 1360 O O . LEU A 1 181 ? 17.984 16.957 -34.493 1.00 90.88 181 LEU A O 1
ATOM 1364 N N . GLY A 1 182 ? 19.245 15.101 -34.513 1.00 92.31 182 GLY A N 1
ATOM 1365 C CA . GLY A 1 182 ? 20.531 15.786 -34.672 1.00 92.31 182 GLY A CA 1
ATOM 1366 C C . GLY A 1 182 ? 21.104 16.348 -33.366 1.00 92.31 182 GLY A C 1
ATOM 1367 O O . GLY A 1 182 ? 22.068 17.107 -33.399 1.00 92.31 182 GLY A O 1
ATOM 1368 N N . GLU A 1 183 ? 20.528 15.977 -32.222 1.00 93.19 183 GLU A N 1
ATOM 1369 C CA . GLU A 1 183 ? 20.936 16.440 -30.895 1.00 93.19 183 GLU A CA 1
ATOM 1370 C C . GLU A 1 183 ? 21.894 15.421 -30.251 1.00 93.19 183 GLU A C 1
ATOM 1372 O O . GLU A 1 183 ? 21.877 14.227 -30.568 1.00 93.19 183 GLU A O 1
ATOM 1377 N N . SER A 1 184 ? 22.759 15.874 -29.341 1.00 92.81 184 SER A N 1
ATOM 1378 C CA . SER A 1 184 ? 23.713 14.990 -28.659 1.00 92.81 184 SER A CA 1
ATOM 1379 C C . SER A 1 184 ? 23.123 14.387 -27.378 1.00 92.81 184 SER A C 1
ATOM 1381 O O . SER A 1 184 ? 22.314 15.000 -26.685 1.00 92.81 184 SER A O 1
ATOM 1383 N N . TRP A 1 185 ? 23.531 13.157 -27.050 1.00 95.06 185 TRP A N 1
ATOM 1384 C CA . TRP A 1 185 ? 23.153 12.514 -25.790 1.00 95.06 185 TRP A CA 1
ATOM 1385 C C . TRP A 1 185 ? 24.070 12.993 -24.663 1.00 95.06 185 TRP A C 1
ATOM 1387 O O . TRP A 1 185 ? 25.219 12.553 -24.577 1.00 95.06 185 TRP A O 1
ATOM 1397 N N . SER A 1 186 ? 23.575 13.904 -23.828 1.00 93.88 186 SER A N 1
ATOM 1398 C CA . SER A 1 186 ? 24.318 14.452 -22.693 1.00 93.88 186 SER A CA 1
ATOM 1399 C C . SER A 1 186 ? 24.199 13.583 -21.436 1.00 93.88 186 SER A C 1
ATOM 1401 O O . SER A 1 186 ? 23.302 12.749 -21.299 1.00 93.88 186 SER A O 1
ATOM 1403 N N . GLU A 1 187 ? 25.106 13.805 -20.483 1.00 93.06 187 GLU A N 1
ATOM 1404 C CA . GLU A 1 187 ? 25.040 13.184 -19.155 1.00 93.06 187 GLU A CA 1
ATOM 1405 C C . GLU A 1 187 ? 23.791 13.624 -18.373 1.00 93.06 187 GLU A C 1
ATOM 1407 O O . GLU A 1 187 ? 23.224 12.830 -17.626 1.00 93.06 187 GLU A O 1
ATOM 1412 N N . GLU A 1 188 ? 23.317 14.853 -18.585 1.00 92.44 188 GLU A N 1
ATOM 1413 C CA . GLU A 1 188 ? 22.061 15.353 -18.014 1.00 92.44 188 GLU A CA 1
ATOM 1414 C C . GLU A 1 188 ? 20.873 14.485 -18.450 1.00 92.44 188 GLU A C 1
ATOM 1416 O O . GLU A 1 188 ? 20.130 13.991 -17.604 1.00 92.44 188 GLU A O 1
ATOM 1421 N N . LEU A 1 189 ? 20.746 14.205 -19.753 1.00 93.31 189 LEU A N 1
ATOM 1422 C CA . LEU A 1 189 ? 19.680 13.344 -20.275 1.00 93.31 189 LEU A CA 1
ATOM 1423 C C . LEU A 1 189 ? 19.784 11.919 -19.723 1.00 93.31 189 LEU A C 1
ATOM 1425 O O . LEU A 1 189 ? 18.768 11.319 -19.390 1.00 93.31 189 LEU A O 1
ATOM 1429 N N . GLU A 1 190 ? 20.997 11.379 -19.583 1.00 92.56 190 GLU A N 1
ATOM 1430 C CA . GLU A 1 190 ? 21.212 10.046 -19.003 1.00 92.56 190 GLU A CA 1
ATOM 1431 C C . GLU A 1 190 ? 20.702 9.951 -17.553 1.00 92.56 190 GLU A C 1
ATOM 1433 O O . GLU A 1 190 ? 20.132 8.927 -17.158 1.00 92.56 190 GLU A O 1
ATOM 1438 N N . HIS A 1 191 ? 20.894 11.008 -16.758 1.00 91.94 191 HIS A N 1
ATOM 1439 C CA . HIS A 1 191 ? 20.421 11.080 -15.374 1.00 91.94 191 HIS A CA 1
ATOM 1440 C C . HIS A 1 191 ? 18.915 11.323 -15.264 1.00 91.94 191 HIS A C 1
ATOM 1442 O O . HIS A 1 191 ? 18.291 10.815 -14.333 1.00 91.94 191 HIS A O 1
ATOM 1448 N N . ASP A 1 192 ? 18.345 12.042 -16.226 1.00 93.69 192 ASP A N 1
ATOM 1449 C CA . ASP A 1 192 ? 16.937 12.437 -16.259 1.00 93.69 192 ASP A CA 1
ATOM 1450 C C . ASP A 1 192 ? 15.992 11.306 -16.733 1.00 93.69 192 ASP A C 1
ATOM 1452 O O . ASP A 1 192 ? 14.770 11.377 -16.573 1.00 93.69 192 ASP A O 1
ATOM 1456 N N . VAL A 1 193 ? 16.543 10.213 -17.283 1.00 94.69 193 VAL A N 1
ATOM 1457 C CA . VAL A 1 193 ? 15.788 8.989 -17.605 1.00 94.69 193 VAL A CA 1
ATOM 1458 C C . VAL A 1 193 ? 15.499 8.176 -16.331 1.00 94.69 193 VAL A C 1
ATOM 1460 O O . VAL A 1 193 ? 16.420 7.849 -15.572 1.00 94.69 193 VAL A O 1
ATOM 1463 N N . PRO A 1 194 ? 14.243 7.734 -16.110 1.00 93.19 194 PRO A N 1
ATOM 1464 C CA . PRO A 1 194 ? 13.865 6.996 -14.911 1.00 93.19 194 PRO A CA 1
ATOM 1465 C C . PRO A 1 194 ? 14.618 5.668 -14.789 1.00 93.19 194 PRO A C 1
ATOM 1467 O O . PRO A 1 194 ? 14.684 4.861 -15.719 1.00 93.19 194 PRO A O 1
ATOM 1470 N N . ARG A 1 195 ? 15.136 5.405 -13.585 1.00 89.25 195 ARG A N 1
ATOM 1471 C CA . ARG A 1 195 ? 15.792 4.131 -13.230 1.00 89.25 195 ARG A CA 1
ATOM 1472 C C . ARG A 1 195 ? 14.842 3.126 -12.582 1.00 89.25 195 ARG A C 1
ATOM 1474 O O . ARG A 1 195 ? 15.127 1.934 -12.565 1.00 89.25 195 ARG A O 1
ATOM 1481 N N . SER A 1 196 ? 13.735 3.616 -12.038 1.00 90.94 196 SER A N 1
ATOM 1482 C CA . SER A 1 196 ? 12.679 2.820 -11.422 1.00 90.94 196 SER A CA 1
ATOM 1483 C C . SER A 1 196 ? 11.329 3.477 -11.683 1.00 90.94 196 SER A C 1
ATOM 1485 O O . SER A 1 196 ? 11.255 4.677 -11.954 1.00 90.94 196 SER A O 1
ATOM 1487 N N . TRP A 1 197 ? 10.271 2.680 -11.634 1.00 93.75 197 TRP A N 1
ATOM 1488 C CA . TRP A 1 197 ? 8.896 3.119 -11.840 1.00 93.75 197 TRP A CA 1
ATOM 1489 C C . TRP A 1 197 ? 7.948 2.154 -11.135 1.00 93.75 197 TRP A C 1
ATOM 1491 O O . TRP A 1 197 ? 8.286 0.994 -10.884 1.00 93.75 197 TRP A O 1
ATOM 1501 N N . GLN A 1 198 ? 6.750 2.634 -10.824 1.00 92.94 198 GLN A N 1
ATOM 1502 C CA . GLN A 1 198 ? 5.676 1.802 -10.294 1.00 92.94 198 GLN A CA 1
ATOM 1503 C C . GLN A 1 198 ? 4.814 1.299 -11.455 1.00 92.94 198 GLN A C 1
ATOM 1505 O O . GLN A 1 198 ? 4.601 2.013 -12.432 1.00 92.94 198 GLN A O 1
ATOM 1510 N N . ARG A 1 199 ? 4.332 0.058 -11.372 1.00 93.06 199 ARG A N 1
ATOM 1511 C CA . ARG A 1 199 ? 3.541 -0.570 -12.435 1.00 93.06 199 ARG A CA 1
ATOM 1512 C C . ARG A 1 199 ? 2.257 -1.159 -11.873 1.00 93.06 199 ARG A C 1
ATOM 1514 O O . ARG A 1 199 ? 2.307 -1.893 -10.892 1.00 93.06 199 ARG A O 1
ATOM 1521 N N . HIS A 1 200 ? 1.152 -0.897 -12.561 1.00 93.00 200 HIS A N 1
ATOM 1522 C CA . HIS A 1 200 ? -0.138 -1.534 -12.328 1.00 93.00 200 HIS A CA 1
ATOM 1523 C C . HIS A 1 200 ? -0.694 -2.031 -13.662 1.00 93.00 200 HIS A C 1
ATOM 1525 O O . HIS A 1 200 ? -1.187 -1.248 -14.470 1.00 93.00 200 HIS A O 1
ATOM 1531 N N . GLY A 1 201 ? -0.552 -3.333 -13.922 1.00 90.69 201 GLY A N 1
ATOM 1532 C CA . GLY A 1 201 ? -0.965 -3.936 -15.189 1.00 90.69 201 GLY A CA 1
ATOM 1533 C C . GLY A 1 201 ? -0.250 -3.316 -16.393 1.00 90.69 201 GLY A C 1
ATOM 1534 O O . GLY A 1 201 ? 0.961 -3.487 -16.572 1.00 90.69 201 GLY A O 1
ATOM 1535 N N . ASP A 1 202 ? -1.011 -2.620 -17.227 1.00 94.12 202 ASP A N 1
ATOM 1536 C CA . ASP A 1 202 ? -0.578 -1.921 -18.437 1.00 94.12 202 ASP A CA 1
ATOM 1537 C C . ASP A 1 202 ? -0.235 -0.435 -18.209 1.00 94.12 202 ASP A C 1
ATOM 1539 O O . ASP A 1 202 ? 0.254 0.209 -19.138 1.00 94.12 202 ASP A O 1
ATOM 1543 N N . LEU A 1 203 ? -0.458 0.103 -17.003 1.00 97.19 203 LEU A N 1
ATOM 1544 C CA . LEU A 1 203 ? -0.125 1.478 -16.635 1.00 97.19 203 LEU A CA 1
ATOM 1545 C C . LEU A 1 203 ? 1.197 1.539 -15.861 1.00 97.19 203 LEU A C 1
ATOM 1547 O O . LEU A 1 203 ? 1.408 0.812 -14.884 1.00 97.19 203 LEU A O 1
ATOM 1551 N N . VAL A 1 204 ? 2.084 2.446 -16.274 1.00 96.69 204 VAL A N 1
ATOM 1552 C CA . VAL A 1 204 ? 3.335 2.755 -15.567 1.00 96.69 204 VAL A CA 1
ATOM 1553 C C . VAL A 1 204 ? 3.316 4.182 -15.014 1.00 96.69 204 VAL A C 1
ATOM 1555 O O . VAL A 1 204 ? 3.033 5.140 -15.728 1.00 96.69 204 VAL A O 1
ATOM 1558 N N . LEU A 1 205 ? 3.650 4.307 -13.729 1.00 95.06 205 LEU A N 1
ATOM 1559 C CA . LEU A 1 205 ? 3.799 5.554 -12.983 1.00 95.06 205 LEU A CA 1
ATOM 1560 C C . LEU A 1 205 ? 5.282 5.927 -12.886 1.00 95.06 205 LEU A C 1
ATOM 1562 O O . LEU A 1 205 ? 6.069 5.257 -12.208 1.00 95.06 205 LEU A O 1
ATOM 1566 N N . LEU A 1 206 ? 5.643 7.013 -13.559 1.00 95.38 206 LEU A N 1
ATOM 1567 C CA . LEU A 1 206 ? 6.974 7.611 -13.567 1.00 95.38 206 LEU A CA 1
ATOM 1568 C C . LEU A 1 206 ? 7.138 8.602 -12.408 1.00 95.38 206 LEU A C 1
ATOM 1570 O O . LEU A 1 206 ? 6.156 9.176 -11.929 1.00 95.38 206 LEU A O 1
ATOM 1574 N N . SER A 1 207 ? 8.384 8.819 -11.979 1.00 92.19 207 SER A N 1
ATOM 1575 C CA . SER A 1 207 ? 8.708 9.856 -10.992 1.00 92.19 207 SER A CA 1
ATOM 1576 C C . SER A 1 207 ? 8.472 11.257 -11.558 1.00 92.19 207 SER A C 1
ATOM 1578 O O . SER A 1 207 ? 8.547 11.465 -12.769 1.00 92.19 207 SER A O 1
ATOM 1580 N N . GLU A 1 208 ? 8.217 12.220 -10.675 1.00 89.94 208 GLU A N 1
ATOM 1581 C CA . GLU A 1 208 ? 8.117 13.643 -11.014 1.00 89.94 208 GLU A CA 1
ATOM 1582 C C . GLU A 1 208 ? 9.418 14.182 -11.614 1.00 89.94 208 GLU A C 1
ATOM 1584 O O . GLU A 1 208 ? 9.379 14.925 -12.590 1.00 89.94 208 GLU A O 1
ATOM 1589 N N . ASP A 1 209 ? 10.553 13.718 -11.086 1.00 90.00 209 ASP A N 1
ATOM 1590 C CA . ASP A 1 209 ? 11.903 14.152 -11.467 1.00 90.00 209 ASP A CA 1
ATOM 1591 C C . ASP A 1 209 ? 12.420 13.488 -12.755 1.00 90.00 209 ASP A C 1
ATOM 1593 O O . ASP A 1 209 ? 13.614 13.493 -13.024 1.00 90.00 209 ASP A O 1
ATOM 1597 N N . SER A 1 210 ? 11.551 12.817 -13.513 1.00 92.69 210 SER A N 1
ATOM 1598 C CA . SER A 1 210 ? 11.923 12.143 -14.757 1.00 92.69 210 SER A CA 1
ATOM 1599 C C . SER A 1 210 ? 11.458 12.935 -15.967 1.00 92.69 210 SER A C 1
ATOM 1601 O O . SER A 1 210 ? 10.313 13.395 -16.013 1.00 92.69 210 SER A O 1
ATOM 1603 N N . PHE A 1 211 ? 12.308 12.989 -16.990 1.00 94.31 211 PHE A N 1
ATOM 1604 C CA . PHE A 1 211 ? 12.054 13.740 -18.219 1.00 94.31 211 PHE A CA 1
ATOM 1605 C C . PHE A 1 211 ? 11.780 15.231 -17.951 1.00 94.31 211 PHE A C 1
ATOM 1607 O O . PHE A 1 211 ? 10.796 15.793 -18.445 1.00 94.31 211 PHE A O 1
ATOM 1614 N N . SER A 1 212 ? 12.622 15.849 -17.122 1.00 91.75 212 SER A N 1
ATOM 1615 C CA . SER A 1 212 ? 12.580 17.269 -16.768 1.00 91.75 212 SER A CA 1
ATOM 1616 C C . SER A 1 212 ? 13.296 18.172 -17.783 1.00 91.75 212 SER A C 1
ATOM 1618 O O . SER A 1 212 ? 12.917 19.334 -17.940 1.00 91.75 212 SER A O 1
ATOM 1620 N N . ALA A 1 213 ? 14.281 17.650 -18.520 1.00 92.50 213 ALA A N 1
ATOM 1621 C CA . ALA A 1 213 ? 15.044 18.417 -19.498 1.00 92.50 213 ALA A CA 1
ATOM 1622 C C . ALA A 1 213 ? 14.168 18.913 -20.665 1.00 92.50 213 ALA A C 1
ATOM 1624 O O . ALA A 1 213 ? 13.352 18.178 -21.228 1.00 92.50 213 ALA A O 1
ATOM 1625 N N . ALA A 1 214 ? 14.395 20.158 -21.101 1.00 91.50 214 ALA A N 1
ATOM 1626 C CA . ALA A 1 214 ? 13.601 20.813 -22.150 1.00 91.50 214 ALA A CA 1
ATOM 1627 C C . ALA A 1 214 ? 13.626 20.074 -23.501 1.00 91.50 214 ALA A C 1
ATOM 1629 O O . ALA A 1 214 ? 12.700 20.206 -24.306 1.00 91.50 214 ALA A O 1
ATOM 1630 N N . LEU A 1 215 ? 14.673 19.281 -23.753 1.00 93.00 215 LEU A N 1
ATOM 1631 C CA . LEU A 1 215 ? 14.802 18.496 -24.975 1.00 93.00 215 LEU A CA 1
ATOM 1632 C C . LEU A 1 215 ? 13.687 17.451 -25.116 1.00 93.00 215 LEU A C 1
ATOM 1634 O O . LEU A 1 215 ? 13.196 17.238 -26.223 1.00 93.00 215 LEU A O 1
ATOM 1638 N N . TRP A 1 216 ? 13.240 16.844 -24.014 1.00 93.69 216 TRP A N 1
ATOM 1639 C CA . TRP A 1 216 ? 12.175 15.839 -24.044 1.00 93.69 216 TRP A CA 1
ATOM 1640 C C . TRP A 1 216 ? 10.861 16.408 -24.576 1.00 93.69 216 TRP A C 1
ATOM 1642 O O . TRP A 1 216 ? 10.149 15.727 -25.310 1.00 93.69 216 TRP A O 1
ATOM 1652 N N . THR A 1 217 ? 10.579 17.683 -24.297 1.00 89.88 217 THR A N 1
ATOM 1653 C CA . THR A 1 217 ? 9.399 18.383 -24.820 1.00 89.88 217 THR A CA 1
ATOM 1654 C C . THR A 1 217 ? 9.418 18.476 -26.348 1.00 89.88 217 THR A C 1
ATOM 1656 O O . THR A 1 217 ? 8.358 18.406 -26.968 1.00 89.88 217 THR A O 1
ATOM 1659 N N . LYS A 1 218 ? 10.602 18.560 -26.983 1.00 91.50 218 LYS A N 1
ATOM 1660 C CA . LYS A 1 218 ? 10.720 18.587 -28.454 1.00 91.50 218 LYS A CA 1
ATOM 1661 C C . LYS A 1 218 ? 10.284 17.272 -29.109 1.00 91.50 218 LYS A C 1
ATOM 1663 O O . LYS A 1 218 ? 9.855 17.288 -30.257 1.00 91.50 218 LYS A O 1
ATOM 1668 N N . LEU A 1 219 ? 10.379 16.146 -28.396 1.00 90.50 219 LEU A N 1
ATOM 1669 C CA . LEU A 1 219 ? 9.950 14.835 -28.899 1.00 90.50 219 LEU A CA 1
ATOM 1670 C C . LEU A 1 219 ? 8.423 14.663 -28.892 1.00 90.50 219 LEU A C 1
ATOM 1672 O O . LEU A 1 219 ? 7.908 13.764 -29.558 1.00 90.50 219 LEU A O 1
ATOM 1676 N N . GLY A 1 220 ? 7.696 15.516 -28.164 1.00 88.69 220 GLY A N 1
ATOM 1677 C CA . GLY A 1 220 ? 6.236 15.534 -28.160 1.00 88.69 220 GLY A CA 1
ATOM 1678 C C . GLY A 1 220 ? 5.603 14.185 -27.770 1.00 88.69 220 GLY A C 1
ATOM 1679 O O . GLY A 1 220 ? 6.159 13.455 -26.947 1.00 88.69 220 GLY A O 1
ATOM 1680 N N . PRO A 1 221 ? 4.440 13.825 -28.348 1.00 90.31 221 PRO A N 1
ATOM 1681 C CA . PRO A 1 221 ? 3.725 12.586 -28.017 1.00 90.31 221 PRO A CA 1
ATOM 1682 C C . PRO A 1 221 ? 4.515 11.295 -28.290 1.00 90.31 221 PRO A C 1
ATOM 1684 O O . PRO A 1 221 ? 4.375 10.323 -27.547 1.00 90.31 221 PRO A O 1
ATOM 1687 N N . ALA A 1 222 ? 5.395 11.301 -29.300 1.00 94.06 222 ALA A N 1
ATOM 1688 C CA . ALA A 1 222 ? 6.197 10.137 -29.687 1.00 94.06 222 ALA A CA 1
ATOM 1689 C C . ALA A 1 222 ? 7.153 9.674 -28.572 1.00 94.06 222 ALA A C 1
ATOM 1691 O O . ALA A 1 222 ? 7.509 8.493 -28.501 1.00 94.06 222 ALA A O 1
ATOM 1692 N N . LEU A 1 223 ? 7.545 10.587 -27.671 1.00 95.94 223 LEU A N 1
ATOM 1693 C CA . LEU A 1 223 ? 8.281 10.240 -26.458 1.00 95.94 223 LEU A CA 1
ATOM 1694 C C . LEU A 1 223 ? 7.499 9.220 -25.632 1.00 95.94 223 LEU A C 1
ATOM 1696 O O . LEU A 1 223 ? 8.022 8.159 -25.305 1.00 95.94 223 LEU A O 1
ATOM 1700 N N . TRP A 1 224 ? 6.245 9.527 -25.303 1.00 96.56 224 TRP A N 1
ATOM 1701 C CA . TRP A 1 224 ? 5.454 8.711 -24.389 1.00 96.56 224 TRP A CA 1
ATOM 1702 C C . TRP A 1 224 ? 5.106 7.350 -24.985 1.00 96.56 224 TRP A C 1
ATOM 1704 O O . TRP A 1 224 ? 5.182 6.348 -24.279 1.00 96.56 224 TRP A O 1
ATOM 1714 N N . GLU A 1 225 ? 4.831 7.280 -26.286 1.00 96.38 225 GLU A N 1
ATOM 1715 C CA . GLU A 1 225 ? 4.650 6.009 -27.000 1.00 96.38 225 GLU A CA 1
ATOM 1716 C C . GLU A 1 225 ? 5.912 5.136 -26.930 1.00 96.38 225 GLU A C 1
ATOM 1718 O O . GLU A 1 225 ? 5.845 3.939 -26.629 1.00 96.38 225 GLU A O 1
ATOM 1723 N N . THR A 1 226 ? 7.083 5.748 -27.128 1.00 96.19 226 THR A N 1
ATOM 1724 C CA . THR A 1 226 ? 8.372 5.052 -27.048 1.00 96.19 226 THR A CA 1
ATOM 1725 C C . THR A 1 226 ? 8.660 4.574 -25.629 1.00 96.19 226 THR A C 1
ATOM 1727 O O . THR A 1 226 ? 9.056 3.423 -25.435 1.00 96.19 226 THR A O 1
ATOM 1730 N N . VAL A 1 227 ? 8.419 5.420 -24.623 1.00 96.94 227 VAL A N 1
ATOM 1731 C CA . VAL A 1 227 ? 8.579 5.057 -23.210 1.00 96.94 227 VAL A CA 1
ATOM 1732 C C . VAL A 1 227 ? 7.651 3.892 -22.858 1.00 96.94 227 VAL A C 1
ATOM 1734 O O . VAL A 1 227 ? 8.109 2.902 -22.289 1.00 96.94 227 VAL A O 1
ATOM 1737 N N . ALA A 1 228 ? 6.375 3.953 -23.240 1.00 96.50 228 ALA A N 1
ATOM 1738 C CA . ALA A 1 228 ? 5.405 2.897 -22.968 1.00 96.50 228 ALA A CA 1
ATOM 1739 C C . ALA A 1 228 ? 5.831 1.570 -23.616 1.00 96.50 228 ALA A C 1
ATOM 1741 O O . ALA A 1 228 ? 5.944 0.552 -22.933 1.00 96.50 228 ALA A O 1
ATOM 1742 N N . SER A 1 229 ? 6.199 1.592 -24.900 1.00 95.00 229 SER A N 1
ATOM 1743 C CA . SER A 1 229 ? 6.689 0.417 -25.634 1.00 95.00 229 SER A CA 1
ATOM 1744 C C . SER A 1 229 ? 7.985 -0.164 -25.048 1.00 95.00 229 SER A C 1
ATOM 1746 O O . SER A 1 229 ?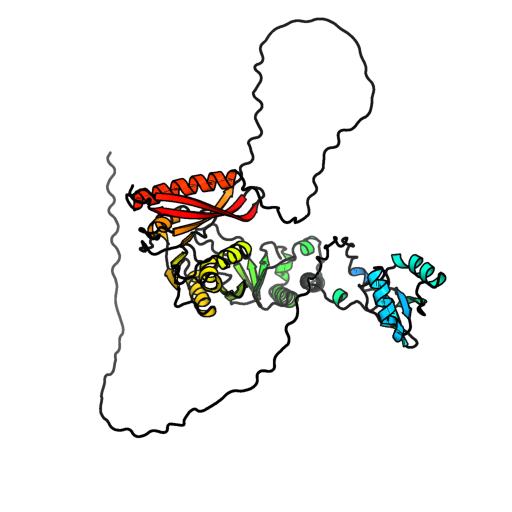 8.163 -1.388 -24.944 1.00 95.00 229 SER A O 1
ATOM 1748 N N . ALA A 1 230 ? 8.913 0.692 -24.619 1.00 94.44 230 ALA A N 1
ATOM 1749 C CA . ALA A 1 230 ? 10.154 0.262 -23.985 1.00 94.44 230 ALA A CA 1
ATOM 1750 C C . ALA A 1 230 ? 9.906 -0.402 -22.623 1.00 94.44 230 ALA A C 1
ATOM 1752 O O . ALA A 1 230 ? 10.537 -1.414 -22.311 1.00 94.44 230 ALA A O 1
ATOM 1753 N N . LEU A 1 231 ? 8.957 0.125 -21.849 1.00 94.94 231 LEU A N 1
ATOM 1754 C CA . LEU A 1 231 ? 8.580 -0.394 -20.534 1.00 94.94 231 LEU A CA 1
ATOM 1755 C C . LEU A 1 231 ? 7.532 -1.520 -20.597 1.00 94.94 231 LEU A C 1
ATOM 1757 O O . LEU A 1 231 ? 7.185 -2.101 -19.565 1.00 94.94 231 LEU A O 1
ATOM 1761 N N . GLY A 1 232 ? 7.050 -1.865 -21.795 1.00 93.62 232 GLY A N 1
ATOM 1762 C CA . GLY A 1 232 ? 6.028 -2.890 -22.011 1.00 93.62 232 GLY A CA 1
ATOM 1763 C C . GLY A 1 232 ? 4.683 -2.513 -21.386 1.00 93.62 232 GLY A C 1
ATOM 1764 O O . GLY A 1 232 ? 4.057 -3.352 -20.742 1.00 93.62 232 GLY A O 1
ATOM 1765 N N . ALA A 1 233 ? 4.302 -1.245 -21.500 1.00 95.81 233 ALA A N 1
ATOM 1766 C CA . ALA A 1 233 ? 3.081 -0.635 -20.989 1.00 95.81 233 ALA A CA 1
ATOM 1767 C C . ALA A 1 233 ? 2.253 -0.059 -22.151 1.00 95.81 233 ALA A C 1
ATOM 1769 O O . ALA A 1 233 ? 2.773 0.134 -23.249 1.00 95.81 233 ALA A O 1
ATOM 1770 N N . GLN A 1 234 ? 0.974 0.214 -21.906 1.00 96.00 234 GLN A N 1
ATOM 1771 C CA . GLN A 1 234 ? 0.085 0.906 -22.851 1.00 96.00 234 GLN A CA 1
ATOM 1772 C C . GLN A 1 234 ? -0.262 2.315 -22.369 1.00 96.00 234 GLN A C 1
ATOM 1774 O O . GLN A 1 234 ? -0.512 3.204 -23.180 1.00 96.00 234 GLN A O 1
ATOM 1779 N N . ARG A 1 235 ? -0.246 2.530 -21.049 1.00 97.50 235 ARG A N 1
ATOM 1780 C CA . ARG A 1 235 ? -0.566 3.806 -20.410 1.00 97.50 235 ARG A CA 1
ATOM 1781 C C . ARG A 1 235 ? 0.606 4.298 -19.575 1.00 97.50 235 ARG A C 1
ATOM 1783 O O . ARG A 1 235 ? 1.326 3.508 -18.960 1.00 97.50 235 ARG A O 1
ATOM 1790 N N . LEU A 1 236 ? 0.776 5.614 -19.526 1.00 97.25 236 LEU A N 1
ATOM 1791 C CA . LEU A 1 236 ? 1.795 6.276 -18.719 1.00 97.25 236 LEU A CA 1
ATOM 1792 C C . LEU A 1 236 ? 1.172 7.376 -17.883 1.00 97.25 236 LEU A C 1
ATOM 1794 O O . LEU A 1 236 ? 0.333 8.139 -18.356 1.00 97.25 236 LEU A O 1
ATOM 1798 N N . ALA A 1 237 ? 1.662 7.504 -16.662 1.00 96.56 237 ALA A N 1
ATOM 1799 C CA . ALA A 1 237 ? 1.323 8.592 -15.773 1.00 96.56 237 ALA A CA 1
ATOM 1800 C C . ALA A 1 237 ? 2.580 9.103 -15.068 1.00 96.56 237 ALA A C 1
ATOM 1802 O O . ALA A 1 237 ? 3.533 8.358 -14.842 1.00 96.56 237 ALA A O 1
ATOM 1803 N N . ARG A 1 238 ? 2.579 10.379 -14.702 1.00 94.62 238 ARG A N 1
ATOM 1804 C CA . ARG A 1 238 ? 3.595 10.994 -13.849 1.00 94.62 238 ARG A CA 1
ATOM 1805 C C . ARG A 1 238 ? 3.033 11.148 -12.452 1.00 94.62 238 ARG A C 1
ATOM 1807 O O . ARG A 1 238 ? 1.937 11.680 -12.303 1.00 94.62 238 ARG A O 1
ATOM 1814 N N . ARG A 1 239 ? 3.784 10.713 -11.445 1.00 92.25 239 ARG A N 1
ATOM 1815 C CA . ARG A 1 239 ? 3.424 10.854 -10.035 1.00 92.25 239 ARG A CA 1
ATOM 1816 C C . ARG A 1 239 ? 4.230 11.979 -9.397 1.00 92.25 239 ARG A C 1
ATOM 1818 O O . ARG A 1 239 ? 5.431 11.823 -9.199 1.00 92.25 239 ARG A O 1
ATOM 1825 N N . GLY A 1 240 ? 3.545 13.055 -9.039 1.00 87.31 240 GLY A N 1
ATOM 1826 C CA . GLY A 1 240 ? 4.046 14.136 -8.201 1.00 87.31 240 GLY A CA 1
ATOM 1827 C C . GLY A 1 240 ? 3.886 13.871 -6.706 1.00 87.31 240 GLY A C 1
ATOM 1828 O O . GLY A 1 240 ? 3.377 12.829 -6.270 1.00 87.31 240 GLY A O 1
ATOM 1829 N N . A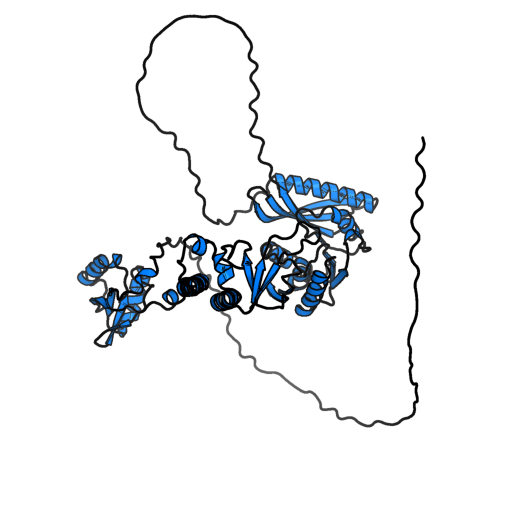RG A 1 241 ? 4.308 14.845 -5.896 1.00 85.00 241 ARG A N 1
ATOM 1830 C CA . ARG A 1 241 ? 4.083 14.810 -4.443 1.00 85.00 241 ARG A CA 1
ATOM 1831 C C . ARG A 1 241 ? 2.592 14.826 -4.102 1.00 85.00 241 ARG A C 1
ATOM 1833 O O . ARG A 1 241 ? 1.813 15.597 -4.655 1.00 85.00 241 ARG A O 1
ATOM 1840 N N . VAL A 1 242 ? 2.208 13.986 -3.142 1.00 82.12 242 VAL A N 1
ATOM 1841 C CA . VAL A 1 242 ? 0.859 13.991 -2.559 1.00 82.12 242 VAL A CA 1
ATOM 1842 C C . VAL A 1 242 ? 0.592 15.354 -1.926 1.00 82.12 242 VAL A C 1
ATOM 1844 O O . VAL A 1 242 ? 1.435 15.870 -1.189 1.00 82.12 242 VAL A O 1
ATOM 1847 N N . LEU A 1 243 ? -0.576 15.929 -2.210 1.00 79.75 243 LEU A N 1
ATOM 1848 C CA . LEU A 1 243 ? -0.908 17.271 -1.745 1.00 79.75 243 LEU A CA 1
ATOM 1849 C C . LEU A 1 243 ? -1.086 17.298 -0.215 1.00 79.75 243 LEU A C 1
ATOM 1851 O O . LEU A 1 243 ? -1.717 16.390 0.343 1.00 79.75 243 LEU A O 1
ATOM 1855 N N . PRO A 1 244 ? -0.570 18.335 0.475 1.00 71.38 244 PRO A N 1
ATOM 1856 C CA . PRO A 1 244 ? -0.770 18.506 1.907 1.00 71.38 244 PRO A CA 1
ATOM 1857 C C . PRO A 1 244 ? -2.230 18.898 2.162 1.00 71.38 244 PRO A C 1
ATOM 1859 O O . PRO A 1 244 ? -2.638 20.038 1.967 1.00 71.38 244 PRO A O 1
ATOM 1862 N N . GLY A 1 245 ? -3.046 17.931 2.561 1.00 73.00 245 GLY A N 1
ATOM 1863 C CA . GLY A 1 245 ? -4.454 18.133 2.888 1.00 73.00 245 GLY A CA 1
ATOM 1864 C C . GLY A 1 245 ? -5.048 16.875 3.508 1.00 73.00 245 GLY A C 1
ATOM 1865 O O . GLY A 1 245 ? -4.473 15.793 3.379 1.00 73.00 245 GLY A O 1
ATOM 1866 N N . GLY A 1 246 ? -6.204 16.997 4.166 1.00 71.25 246 GLY A N 1
ATOM 1867 C CA . GLY A 1 246 ? -6.826 15.876 4.884 1.00 71.25 246 GLY A CA 1
ATOM 1868 C C . GLY A 1 246 ? -7.056 14.643 4.002 1.00 71.25 246 GLY A C 1
ATOM 1869 O O . GLY A 1 246 ? -6.747 13.525 4.403 1.00 71.25 246 GLY A O 1
ATOM 1870 N N . MET A 1 247 ? -7.526 14.842 2.766 1.00 76.50 247 MET A N 1
ATOM 1871 C CA . MET A 1 247 ? -7.775 13.750 1.811 1.00 76.50 247 MET A CA 1
ATOM 1872 C C . MET A 1 247 ? -6.496 13.102 1.265 1.00 76.50 247 MET A C 1
ATOM 1874 O O . MET A 1 247 ? -6.570 12.026 0.677 1.00 76.50 247 MET A O 1
ATOM 1878 N N . ARG A 1 248 ? -5.335 13.753 1.441 1.00 77.31 248 ARG A N 1
ATOM 1879 C CA . ARG A 1 248 ? -4.040 13.330 0.894 1.00 77.31 248 ARG A CA 1
ATOM 1880 C C . ARG A 1 248 ? -4.139 12.951 -0.591 1.00 77.31 248 ARG A C 1
ATOM 1882 O O . ARG A 1 248 ? -3.704 11.877 -1.010 1.00 77.31 248 ARG A O 1
ATOM 1889 N N . SER A 1 249 ? -4.764 13.835 -1.369 1.00 82.56 249 SER A N 1
ATOM 1890 C CA . SER A 1 249 ? -5.049 13.619 -2.786 1.00 82.56 249 SER A CA 1
ATOM 1891 C C . SER A 1 249 ? -3.760 13.397 -3.586 1.00 82.56 249 SER A C 1
ATOM 1893 O O . SER A 1 249 ? -2.781 14.128 -3.381 1.00 82.56 249 SER A O 1
ATOM 1895 N N . PRO A 1 250 ? -3.734 12.410 -4.497 1.00 86.06 250 PRO A N 1
ATOM 1896 C CA . PRO A 1 250 ? -2.576 12.187 -5.349 1.00 86.06 250 PRO A CA 1
ATOM 1897 C C . PRO A 1 250 ? -2.387 13.362 -6.317 1.00 86.06 250 PRO A C 1
ATOM 1899 O O . PRO A 1 250 ? -3.353 13.928 -6.822 1.00 86.06 250 PRO A O 1
ATOM 1902 N N . SER A 1 251 ? -1.131 13.702 -6.600 1.00 89.38 251 SER A N 1
ATOM 1903 C CA . SER A 1 251 ? -0.771 14.536 -7.747 1.00 89.38 251 SER A CA 1
ATOM 1904 C C . SER A 1 251 ? -0.313 13.592 -8.851 1.00 89.38 251 SER A C 1
ATOM 1906 O O . SER A 1 251 ? 0.822 13.120 -8.830 1.00 89.38 251 SER A O 1
ATOM 1908 N N . VAL A 1 252 ? -1.220 13.195 -9.743 1.00 92.12 252 VAL A N 1
ATOM 1909 C CA . VAL A 1 252 ? -0.902 12.274 -10.842 1.00 92.12 252 VAL A CA 1
ATOM 1910 C C . VAL A 1 252 ? -1.481 12.804 -12.145 1.00 92.12 252 VAL A C 1
ATOM 1912 O O . VAL A 1 252 ? -2.673 13.092 -12.228 1.00 92.12 252 VAL A O 1
ATOM 1915 N N . THR A 1 253 ? -0.632 12.880 -13.168 1.00 93.44 253 THR A N 1
ATOM 1916 C CA . THR A 1 253 ? -0.991 13.359 -14.509 1.00 93.44 253 THR A CA 1
ATOM 1917 C C . THR A 1 253 ? -0.815 12.232 -15.514 1.00 93.44 253 THR A C 1
ATOM 1919 O O . THR A 1 253 ? 0.275 11.669 -15.616 1.00 93.44 253 THR A O 1
ATOM 1922 N N . LEU A 1 254 ? -1.862 11.903 -16.273 1.00 95.94 254 LEU A N 1
ATOM 1923 C CA . LEU A 1 254 ? -1.758 10.947 -17.377 1.00 95.94 254 LEU A CA 1
ATOM 1924 C C . LEU A 1 254 ? -0.935 11.567 -18.516 1.00 95.94 254 LEU A C 1
ATOM 1926 O O . LEU A 1 254 ? -1.227 12.668 -18.975 1.00 95.94 254 LEU A O 1
ATOM 1930 N N . LEU A 1 255 ? 0.114 10.864 -18.939 1.00 95.19 255 LEU A N 1
ATOM 1931 C CA . LEU A 1 255 ? 1.002 11.249 -20.042 1.00 95.19 255 LEU A CA 1
ATOM 1932 C C . LEU A 1 255 ? 0.620 10.534 -21.344 1.00 95.19 255 LEU A C 1
ATOM 1934 O O . LEU A 1 255 ? 0.773 11.093 -22.426 1.00 95.19 255 LEU A O 1
ATOM 1938 N N . LEU A 1 256 ? 0.132 9.295 -21.231 1.00 95.94 256 LEU A N 1
ATOM 1939 C CA . LEU A 1 256 ? -0.360 8.479 -22.338 1.00 95.94 256 LEU A CA 1
ATOM 1940 C C . LEU A 1 256 ? -1.555 7.648 -21.863 1.00 95.94 256 LEU A C 1
ATOM 1942 O O . LEU A 1 256 ? -1.456 6.943 -20.856 1.00 95.94 256 LEU A O 1
ATOM 1946 N N . GLY A 1 257 ? -2.657 7.708 -22.611 1.00 94.50 257 GLY A N 1
ATOM 1947 C CA . GLY A 1 257 ? -3.950 7.144 -22.217 1.00 94.50 257 GLY A CA 1
ATOM 1948 C C . GLY A 1 257 ? -4.830 8.147 -21.462 1.00 94.50 257 GLY A C 1
ATOM 1949 O O . GLY A 1 257 ? -4.359 9.186 -21.007 1.00 94.50 257 GLY A O 1
ATOM 1950 N N . GLN A 1 258 ? -6.127 7.845 -21.366 1.00 93.50 258 GLN A N 1
ATOM 1951 C CA . GLN A 1 258 ? -7.132 8.726 -20.745 1.00 93.50 258 GLN A CA 1
ATOM 1952 C C . GLN A 1 258 ? -7.779 8.127 -19.489 1.00 93.50 258 GLN A C 1
ATOM 1954 O O . GLN A 1 258 ? -8.435 8.843 -18.741 1.00 93.50 258 GLN A O 1
ATOM 1959 N N . ASP A 1 259 ? -7.587 6.829 -19.248 1.00 95.50 259 ASP A N 1
ATOM 1960 C CA . ASP A 1 259 ? -8.164 6.120 -18.109 1.00 95.50 259 ASP A CA 1
ATOM 1961 C C . ASP A 1 259 ? -7.123 5.935 -16.997 1.00 95.50 259 ASP A C 1
ATOM 1963 O O . ASP A 1 259 ? -6.047 5.377 -17.237 1.00 95.50 259 ASP A O 1
ATOM 1967 N N . GLY A 1 260 ? -7.451 6.399 -15.790 1.00 95.50 260 GLY A N 1
ATOM 1968 C CA . GLY A 1 260 ? -6.634 6.270 -14.584 1.00 95.50 260 GLY A CA 1
ATOM 1969 C C . GLY A 1 260 ? -6.919 5.014 -13.758 1.00 95.50 260 GLY A C 1
ATOM 1970 O O . GLY A 1 260 ? -6.186 4.746 -12.805 1.00 95.50 260 GLY A O 1
ATOM 1971 N N . TRP A 1 261 ? -7.946 4.227 -14.093 1.00 97.25 261 TRP A N 1
ATOM 1972 C CA . TRP A 1 261 ? -8.270 3.013 -13.349 1.00 97.25 261 TRP A CA 1
ATOM 1973 C C . TRP A 1 261 ? -7.220 1.928 -13.555 1.00 97.25 261 TRP A C 1
ATOM 1975 O O . TRP A 1 261 ? -6.823 1.593 -14.677 1.00 97.25 261 TRP A O 1
ATOM 1985 N N . VAL A 1 262 ? -6.773 1.360 -12.443 1.00 96.38 262 VAL A N 1
ATOM 1986 C CA . VAL A 1 262 ? -5.800 0.272 -12.419 1.00 96.38 262 VAL A CA 1
ATOM 1987 C C . VAL A 1 262 ? -6.241 -0.827 -11.471 1.00 96.38 262 VAL A C 1
ATOM 1989 O O . VAL A 1 262 ? -7.064 -0.599 -10.586 1.00 96.38 262 VAL A O 1
ATOM 1992 N N . GLU A 1 263 ? -5.649 -2.006 -11.640 1.00 94.88 263 GLU A N 1
ATOM 1993 C CA . GLU A 1 263 ? -5.743 -3.109 -10.692 1.00 94.88 263 GLU A CA 1
ATOM 1994 C C . GLU A 1 263 ? -4.379 -3.372 -10.045 1.00 94.88 263 GLU A C 1
ATOM 1996 O O . GLU A 1 263 ? -3.327 -3.325 -10.691 1.00 94.88 263 GLU A O 1
ATOM 2001 N N . HIS A 1 264 ? -4.405 -3.668 -8.753 1.00 92.81 264 HIS A N 1
ATOM 2002 C CA . HIS A 1 264 ? -3.268 -4.081 -7.951 1.00 92.81 264 HIS A CA 1
ATOM 2003 C C . HIS A 1 264 ? -3.658 -5.297 -7.117 1.00 92.81 264 HIS A C 1
ATOM 2005 O O . HIS A 1 264 ? -4.750 -5.331 -6.557 1.00 92.81 264 HIS A O 1
ATOM 2011 N N . VAL A 1 265 ? -2.771 -6.281 -7.000 1.00 92.25 265 VAL A N 1
ATOM 2012 C CA . VAL A 1 265 ? -3.027 -7.485 -6.203 1.00 92.25 265 VAL A CA 1
ATOM 2013 C C . VAL A 1 265 ? -1.981 -7.592 -5.108 1.00 92.25 265 VAL A C 1
ATOM 2015 O O . VAL A 1 265 ? -0.793 -7.676 -5.405 1.00 92.25 265 VAL A O 1
ATOM 2018 N N . ASP A 1 266 ? -2.429 -7.628 -3.854 1.00 91.25 266 ASP A N 1
ATOM 2019 C CA . ASP A 1 266 ? -1.577 -7.876 -2.690 1.00 91.25 266 ASP A CA 1
ATOM 2020 C C . ASP A 1 266 ? -2.121 -9.059 -1.897 1.00 91.25 266 ASP A C 1
ATOM 2022 O O . ASP A 1 266 ? -3.276 -9.051 -1.478 1.00 91.25 266 ASP A O 1
ATOM 2026 N N . ASN A 1 267 ? -1.281 -10.071 -1.667 1.00 91.75 267 ASN A N 1
ATOM 2027 C CA . ASN A 1 267 ? -1.643 -11.272 -0.905 1.00 91.75 267 ASN A CA 1
ATOM 2028 C C . ASN A 1 267 ? -2.989 -11.891 -1.353 1.00 91.75 267 ASN A C 1
ATOM 2030 O O . ASN A 1 267 ? -3.850 -12.198 -0.534 1.00 91.75 267 ASN A O 1
ATOM 2034 N N . GLY A 1 268 ? -3.213 -11.984 -2.668 1.00 93.75 268 GLY A N 1
ATOM 2035 C CA . GLY A 1 268 ? -4.456 -12.506 -3.251 1.00 93.75 268 GLY A CA 1
ATOM 2036 C C . GLY A 1 268 ? -5.671 -11.569 -3.189 1.00 93.75 268 GLY A C 1
ATOM 2037 O O . GLY A 1 268 ? -6.684 -11.883 -3.804 1.00 93.75 268 GLY A O 1
ATOM 2038 N N . ILE A 1 269 ? -5.582 -10.417 -2.515 1.00 96.25 269 ILE A N 1
ATOM 2039 C CA . ILE A 1 269 ? -6.639 -9.398 -2.490 1.00 96.25 269 ILE A CA 1
ATOM 2040 C C . ILE A 1 269 ? -6.474 -8.481 -3.696 1.00 96.25 269 ILE A C 1
ATOM 2042 O O . ILE A 1 269 ? -5.396 -7.926 -3.923 1.00 96.25 269 ILE A O 1
ATOM 2046 N N . ARG A 1 270 ? -7.557 -8.296 -4.449 1.00 95.94 270 ARG A N 1
ATOM 2047 C CA . ARG A 1 270 ? -7.600 -7.428 -5.630 1.00 95.94 270 ARG A CA 1
ATOM 2048 C C . ARG A 1 270 ? -8.088 -6.035 -5.250 1.00 95.94 270 ARG A C 1
ATOM 2050 O O . ARG A 1 270 ? -9.147 -5.881 -4.647 1.00 95.94 270 ARG A O 1
ATOM 2057 N N . TYR A 1 271 ? -7.336 -5.019 -5.638 1.00 95.88 271 TYR A N 1
ATOM 2058 C CA . TYR A 1 271 ? -7.648 -3.613 -5.434 1.00 95.88 271 TYR A CA 1
ATOM 2059 C C . TYR A 1 271 ? -7.747 -2.934 -6.788 1.00 95.88 271 TYR A C 1
ATOM 2061 O O . TYR A 1 271 ? -6.828 -3.008 -7.594 1.00 95.88 271 TYR A O 1
ATOM 2069 N N . THR A 1 272 ? -8.830 -2.216 -7.010 1.00 97.12 272 THR A N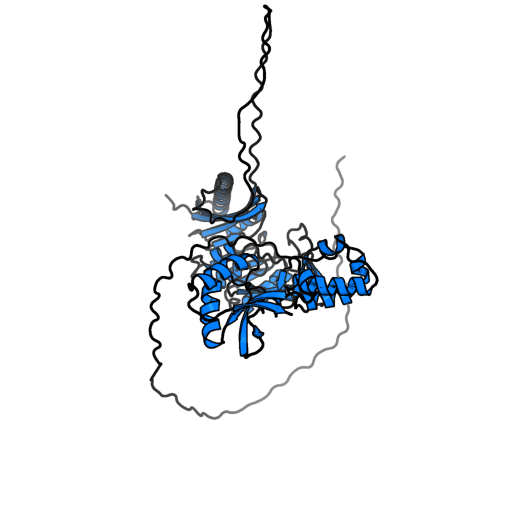 1
ATOM 2070 C CA . THR A 1 272 ? -9.022 -1.317 -8.138 1.00 97.12 272 THR A CA 1
ATOM 2071 C C . THR A 1 272 ? -9.222 0.095 -7.629 1.00 97.12 272 THR A C 1
ATOM 2073 O O . THR A 1 272 ? -9.872 0.314 -6.605 1.00 97.12 272 THR A O 1
ATOM 2076 N N . PHE A 1 273 ? -8.606 1.056 -8.303 1.00 96.50 273 PHE A N 1
ATOM 2077 C CA . PHE A 1 273 ? -8.695 2.471 -7.959 1.00 96.50 273 PHE A CA 1
ATOM 2078 C C . PHE A 1 273 ? -8.224 3.323 -9.136 1.00 96.50 273 PHE A C 1
ATOM 2080 O O . PHE A 1 273 ? -7.480 2.852 -9.996 1.00 96.50 273 PHE A O 1
ATOM 2087 N N . ASP A 1 274 ? -8.638 4.585 -9.155 1.00 96.25 274 ASP A N 1
ATOM 2088 C CA . ASP A 1 274 ? -8.120 5.574 -10.094 1.00 96.25 274 ASP A CA 1
ATOM 2089 C C . ASP A 1 274 ? -6.852 6.220 -9.515 1.00 96.25 274 ASP A C 1
ATOM 2091 O O . ASP A 1 274 ? -6.902 6.893 -8.479 1.00 96.25 274 ASP A O 1
ATOM 2095 N N . VAL A 1 275 ? -5.708 6.033 -10.183 1.00 94.94 275 VAL A N 1
ATOM 2096 C CA . VAL A 1 275 ? -4.404 6.570 -9.744 1.00 94.94 275 VAL A CA 1
ATOM 2097 C C . VAL A 1 275 ? -4.378 8.099 -9.669 1.00 94.94 275 VAL A C 1
ATOM 2099 O O . VAL A 1 275 ? -3.550 8.663 -8.956 1.00 94.94 275 VAL A O 1
ATOM 2102 N N . THR A 1 276 ? -5.276 8.778 -10.388 1.00 94.31 276 THR A N 1
ATOM 2103 C CA . THR A 1 276 ? -5.396 10.243 -10.408 1.00 94.31 276 THR A CA 1
ATOM 2104 C C . THR A 1 276 ? -6.243 10.789 -9.266 1.00 94.31 276 THR A C 1
ATOM 2106 O O . THR A 1 276 ? -6.208 11.990 -8.996 1.00 94.31 276 THR A O 1
ATOM 2109 N N . LYS A 1 277 ? -6.999 9.926 -8.576 1.00 94.00 277 LYS A N 1
ATOM 2110 C CA . LYS A 1 277 ? -7.986 10.323 -7.558 1.00 94.00 277 LYS A CA 1
ATOM 2111 C C . LYS A 1 277 ? -7.751 9.706 -6.185 1.00 94.00 277 LYS A C 1
ATOM 2113 O O . LYS A 1 277 ? -8.133 10.295 -5.172 1.00 94.00 277 LYS A O 1
ATOM 2118 N N . CYS A 1 278 ? -7.120 8.538 -6.137 1.00 92.50 278 CYS A N 1
ATOM 2119 C CA . CYS A 1 278 ? -6.893 7.776 -4.919 1.00 92.50 278 CYS A CA 1
ATOM 2120 C C . CYS A 1 278 ? -5.400 7.559 -4.672 1.00 92.50 278 CYS A C 1
ATOM 2122 O O . CYS A 1 278 ? -4.642 7.193 -5.568 1.00 92.50 278 CYS A O 1
ATOM 2124 N N . MET A 1 279 ? -4.971 7.737 -3.423 1.00 84.81 279 MET A N 1
ATOM 2125 C CA . MET A 1 279 ? -3.606 7.409 -3.026 1.00 84.81 279 MET A CA 1
ATOM 2126 C C . MET A 1 279 ? -3.444 5.889 -2.874 1.00 84.81 279 MET A C 1
ATOM 2128 O O . MET A 1 279 ? -4.172 5.264 -2.099 1.00 84.81 279 MET A O 1
ATOM 2132 N N . PHE A 1 280 ? -2.425 5.322 -3.532 1.00 83.88 280 PHE A N 1
ATOM 2133 C CA . PHE A 1 280 ? -1.947 3.957 -3.299 1.00 83.88 280 PHE A CA 1
ATOM 2134 C C . PHE A 1 280 ? -0.523 3.930 -2.717 1.00 83.88 280 PHE A C 1
ATOM 2136 O O . PHE A 1 280 ? 0.409 4.439 -3.338 1.00 83.88 280 PHE A O 1
ATOM 2143 N N . SER A 1 281 ? -0.332 3.330 -1.538 1.00 74.75 281 SER A N 1
ATOM 2144 C CA . SER A 1 281 ? 0.969 3.177 -0.883 1.00 74.75 281 SER A CA 1
ATOM 2145 C C . SER A 1 281 ? 1.343 1.696 -0.760 1.00 74.75 281 SER A C 1
ATOM 2147 O O . SER A 1 281 ? 0.758 0.982 0.060 1.00 74.75 281 SER A O 1
ATOM 2149 N N . PRO A 1 282 ? 2.350 1.216 -1.512 1.00 72.38 282 PRO A N 1
ATOM 2150 C CA . PRO A 1 282 ? 2.819 -0.165 -1.400 1.00 72.38 282 PRO A CA 1
ATOM 2151 C C . PRO A 1 282 ? 3.607 -0.422 -0.103 1.00 72.38 282 PRO A C 1
ATOM 2153 O O . PRO A 1 282 ? 3.810 -1.563 0.287 1.00 72.38 282 PRO A O 1
ATOM 2156 N N . GLY A 1 283 ? 4.051 0.626 0.600 1.00 74.50 283 GLY A N 1
ATOM 2157 C CA . GLY A 1 283 ? 5.020 0.509 1.695 1.00 74.50 283 GLY A CA 1
ATOM 2158 C C . GLY A 1 283 ? 4.510 -0.119 2.997 1.00 74.50 283 GLY A C 1
ATOM 2159 O O . GLY A 1 283 ? 5.290 -0.210 3.932 1.00 74.50 283 GLY A O 1
ATOM 2160 N N . ASN A 1 284 ? 3.238 -0.518 3.085 1.00 83.94 284 ASN A N 1
ATOM 2161 C CA . ASN A 1 284 ? 2.642 -1.098 4.298 1.00 83.94 284 ASN A CA 1
ATOM 2162 C C . ASN A 1 284 ? 2.330 -2.599 4.137 1.00 83.94 284 ASN A C 1
ATOM 2164 O O . ASN A 1 284 ? 1.436 -3.116 4.798 1.00 83.94 284 ASN A O 1
ATOM 2168 N N . ILE A 1 285 ? 3.007 -3.302 3.219 1.00 86.94 285 ILE A N 1
ATOM 2169 C CA . ILE A 1 285 ? 2.757 -4.733 2.966 1.00 86.94 285 ILE A CA 1
ATOM 2170 C C . ILE A 1 285 ? 2.975 -5.583 4.222 1.00 86.94 285 ILE A C 1
ATOM 2172 O O . ILE A 1 285 ? 2.142 -6.438 4.504 1.00 86.94 285 ILE A O 1
ATOM 2176 N N . THR A 1 286 ? 4.035 -5.331 4.994 1.00 90.50 286 THR A N 1
ATOM 2177 C CA . THR A 1 286 ? 4.325 -6.064 6.240 1.00 90.50 286 THR A CA 1
ATOM 2178 C C . THR A 1 286 ? 3.172 -5.959 7.233 1.00 90.50 286 THR A C 1
ATOM 2180 O O . THR A 1 286 ? 2.681 -6.975 7.715 1.00 90.50 286 THR A O 1
ATOM 2183 N N . GLU A 1 287 ? 2.661 -4.747 7.444 1.00 95.06 287 GLU A N 1
ATOM 2184 C CA . GLU A 1 287 ? 1.526 -4.517 8.337 1.00 95.06 287 GLU A CA 1
ATOM 2185 C C . GLU A 1 287 ? 0.229 -5.127 7.802 1.00 95.06 287 GLU A C 1
ATOM 2187 O O . GLU A 1 287 ? -0.532 -5.717 8.558 1.00 95.06 287 GLU A O 1
ATOM 2192 N N . LYS A 1 288 ? -0.017 -5.070 6.488 1.00 93.75 288 LYS A N 1
ATOM 2193 C CA . LYS A 1 288 ? -1.178 -5.748 5.888 1.00 93.75 288 LYS A CA 1
ATOM 2194 C C . LYS A 1 288 ? -1.124 -7.265 6.079 1.00 93.75 288 LYS A C 1
ATOM 2196 O O . LYS A 1 288 ? -2.164 -7.873 6.304 1.00 93.75 288 LYS A O 1
ATOM 2201 N N . LEU A 1 289 ? 0.063 -7.870 6.003 1.00 94.44 289 LEU A N 1
ATOM 2202 C CA . LEU A 1 289 ? 0.255 -9.298 6.271 1.00 94.44 289 LEU A CA 1
ATOM 2203 C C . LEU A 1 289 ? 0.056 -9.632 7.755 1.00 94.44 289 LEU A C 1
ATOM 2205 O O . LEU A 1 289 ? -0.537 -10.663 8.058 1.00 94.44 289 LEU A O 1
ATOM 2209 N N . ARG A 1 290 ? 0.495 -8.755 8.667 1.00 96.50 290 ARG A N 1
ATOM 2210 C CA . ARG A 1 290 ? 0.244 -8.897 10.108 1.00 96.50 290 ARG A CA 1
ATOM 2211 C C . ARG A 1 290 ? -1.245 -8.795 10.428 1.00 96.50 290 ARG A C 1
ATOM 2213 O O . ARG A 1 290 ? -1.781 -9.653 11.113 1.00 96.50 290 ARG A O 1
ATOM 2220 N N . VAL A 1 291 ? -1.932 -7.793 9.882 1.00 96.50 291 VAL A N 1
ATOM 2221 C CA . VAL A 1 291 ? -3.388 -7.642 10.017 1.00 96.50 291 VAL A CA 1
ATOM 2222 C C . VAL A 1 291 ? -4.116 -8.870 9.468 1.00 96.50 291 VAL A C 1
ATOM 2224 O O . VAL A 1 291 ? -5.028 -9.378 10.111 1.00 96.50 291 VAL A O 1
ATOM 2227 N N . ALA A 1 292 ? -3.682 -9.389 8.317 1.00 96.56 292 ALA A N 1
ATOM 2228 C CA . ALA A 1 292 ? -4.246 -10.591 7.709 1.00 96.56 292 ALA A CA 1
ATOM 2229 C C . ALA A 1 292 ? -4.091 -11.862 8.569 1.00 96.56 292 ALA A C 1
ATOM 2231 O O . ALA A 1 292 ? -4.844 -12.807 8.356 1.00 96.56 292 ALA A O 1
ATOM 2232 N N . SER A 1 293 ? -3.142 -11.906 9.513 1.00 97.00 293 SER A N 1
ATOM 2233 C CA . SER A 1 293 ? -2.932 -13.051 10.408 1.00 97.00 293 SER A CA 1
ATOM 2234 C C . SER A 1 293 ? -3.587 -12.900 11.785 1.00 97.00 293 SER A C 1
ATOM 2236 O O . SER A 1 293 ? -3.489 -13.817 12.604 1.00 97.00 293 SER A O 1
ATOM 2238 N N . LEU A 1 294 ? -4.258 -11.775 12.059 1.00 96.81 294 LEU A N 1
ATOM 2239 C CA . LEU A 1 294 ? -4.958 -11.571 13.324 1.00 96.81 294 LEU A CA 1
ATOM 2240 C C . LEU A 1 294 ? -6.149 -12.540 13.458 1.00 96.81 294 LEU A C 1
ATOM 2242 O O . LEU A 1 294 ? -6.861 -12.788 12.483 1.00 96.81 294 LEU A O 1
ATOM 2246 N N . PRO A 1 295 ? -6.408 -13.080 14.662 1.00 95.88 295 PRO A N 1
ATOM 2247 C CA . PRO A 1 295 ? -7.539 -13.970 14.895 1.00 95.88 295 PRO A CA 1
ATOM 2248 C C . PRO A 1 295 ? -8.832 -13.157 15.058 1.00 95.88 295 PRO A C 1
ATOM 2250 O O . PRO A 1 295 ? -9.251 -12.888 16.180 1.00 95.88 295 PRO A O 1
ATOM 2253 N N . CYS A 1 296 ? -9.459 -12.764 13.944 1.00 97.62 296 CYS A N 1
ATOM 2254 C CA . CYS A 1 296 ? -10.664 -11.922 13.943 1.00 97.62 296 CYS A CA 1
ATOM 2255 C C . CYS A 1 296 ? -11.969 -12.679 13.643 1.00 97.62 296 CYS A C 1
ATOM 2257 O O . CYS A 1 296 ? -13.014 -12.065 13.428 1.00 97.62 296 CYS A O 1
ATOM 2259 N N . ALA A 1 297 ? -11.940 -14.013 13.627 1.00 97.62 297 ALA A N 1
ATOM 2260 C CA . ALA A 1 297 ? -13.124 -14.822 13.359 1.00 97.62 297 ALA A CA 1
ATOM 2261 C C . ALA A 1 297 ? -14.262 -14.501 14.346 1.00 97.62 297 ALA A C 1
ATOM 2263 O O . ALA A 1 297 ? -14.095 -14.607 15.558 1.00 97.62 297 ALA A O 1
ATOM 2264 N N . GLY A 1 298 ? -15.430 -14.125 13.817 1.00 97.25 298 GLY A N 1
ATOM 2265 C CA . GLY A 1 298 ? -16.599 -13.763 14.628 1.00 97.25 298 GLY A CA 1
ATOM 2266 C C . GLY A 1 298 ? -16.614 -12.318 15.145 1.00 97.25 298 GLY A C 1
ATOM 2267 O O . GLY A 1 298 ? -17.623 -11.901 15.707 1.00 97.25 298 GLY A O 1
ATOM 2268 N N . GLU A 1 299 ? -15.547 -11.544 14.941 1.00 98.56 299 GLU A N 1
ATOM 2269 C CA . GLU A 1 299 ? -15.441 -10.171 15.441 1.00 98.56 299 GLU A CA 1
ATOM 2270 C C . GLU A 1 299 ? -16.089 -9.145 14.497 1.00 98.56 299 GLU A C 1
ATOM 2272 O O . GLU A 1 299 ? -16.050 -9.279 13.267 1.00 98.56 299 GLU A O 1
ATOM 2277 N N . VAL A 1 300 ? -16.638 -8.078 15.083 1.00 98.81 300 VAL A N 1
ATOM 2278 C CA . VAL A 1 300 ? -17.063 -6.866 14.372 1.00 98.81 300 VAL A CA 1
ATOM 2279 C C . VAL A 1 300 ? -15.973 -5.807 14.500 1.00 98.81 300 VAL A C 1
ATOM 2281 O O . VAL A 1 300 ? -15.577 -5.443 15.610 1.00 98.81 300 VAL A O 1
ATOM 2284 N N . LEU A 1 301 ? -15.510 -5.272 13.371 1.00 98.56 301 LEU A N 1
ATOM 2285 C CA . LEU A 1 301 ? -14.494 -4.222 13.342 1.00 98.56 301 LEU A CA 1
ATOM 2286 C C . LEU A 1 301 ? -15.036 -2.892 12.829 1.00 98.56 301 LEU A C 1
ATOM 2288 O O . LEU A 1 301 ? -15.951 -2.837 12.009 1.00 98.56 301 LEU A O 1
ATOM 2292 N N . VAL A 1 302 ? -14.406 -1.807 13.270 1.00 98.88 302 VAL A N 1
ATOM 2293 C CA . VAL A 1 302 ? -14.596 -0.466 12.708 1.00 98.88 302 VAL A CA 1
ATOM 2294 C C . VAL A 1 302 ? -13.259 0.036 12.162 1.00 98.88 302 VAL A C 1
ATOM 2296 O O . VAL A 1 302 ? -12.301 0.182 12.913 1.00 98.88 302 VAL A O 1
ATOM 2299 N N . ASP A 1 303 ? -13.178 0.314 10.864 1.00 98.75 303 ASP A N 1
ATOM 2300 C CA . ASP A 1 303 ? -12.018 0.934 10.215 1.00 98.75 303 ASP A CA 1
ATOM 2301 C C . ASP A 1 303 ? -12.308 2.420 9.985 1.00 98.75 303 ASP A C 1
ATOM 2303 O O . ASP A 1 303 ? -13.134 2.773 9.144 1.00 98.75 303 ASP A O 1
ATOM 2307 N N . LEU A 1 304 ? -11.667 3.309 10.751 1.00 98.31 304 LEU A N 1
ATOM 2308 C CA . LEU A 1 304 ? -11.992 4.743 10.734 1.00 98.31 304 LEU A CA 1
ATOM 2309 C C . LEU A 1 304 ? -11.402 5.502 9.532 1.00 98.31 304 LEU A C 1
ATOM 2311 O O . LEU A 1 304 ? -11.766 6.662 9.314 1.00 98.31 304 LEU A O 1
ATOM 2315 N N . TYR A 1 305 ? -10.510 4.863 8.765 1.00 96.69 305 TYR A N 1
ATOM 2316 C CA . TYR A 1 305 ? -9.797 5.458 7.629 1.00 96.69 305 TYR A CA 1
ATOM 2317 C C . TYR A 1 305 ? -9.599 4.428 6.508 1.00 96.69 305 TYR A C 1
ATOM 2319 O O . TYR A 1 305 ? -8.470 4.086 6.144 1.00 96.69 305 TYR A O 1
ATOM 2327 N N . ALA A 1 306 ? -10.703 3.906 5.977 1.00 96.56 306 ALA A N 1
ATOM 2328 C CA . ALA A 1 306 ? -10.689 2.724 5.123 1.00 96.56 306 ALA A CA 1
ATOM 2329 C C . ALA A 1 306 ? -9.956 2.929 3.784 1.00 96.56 306 ALA A C 1
ATOM 2331 O O . ALA A 1 306 ? -9.366 1.983 3.240 1.00 96.56 306 ALA A O 1
ATOM 2332 N N . GLY A 1 307 ? -9.957 4.148 3.233 1.00 95.50 307 GLY A N 1
ATOM 2333 C CA . GLY A 1 307 ? -9.414 4.421 1.908 1.00 95.50 307 GLY A CA 1
ATOM 2334 C C . GLY A 1 307 ? -10.100 3.553 0.859 1.00 95.50 307 GLY A C 1
ATOM 2335 O O . GLY A 1 307 ? -11.315 3.395 0.841 1.00 95.50 307 GLY A O 1
ATOM 2336 N N . ILE A 1 308 ? -9.295 2.918 0.010 1.00 96.56 308 ILE A N 1
ATOM 2337 C CA . ILE A 1 308 ? -9.772 1.943 -0.982 1.00 96.56 308 ILE A CA 1
ATOM 2338 C C . ILE A 1 308 ? -9.972 0.528 -0.398 1.00 96.56 308 ILE A C 1
ATOM 2340 O O . ILE A 1 308 ? -10.149 -0.428 -1.153 1.00 96.56 308 ILE A O 1
ATOM 2344 N N . GLY A 1 309 ? -9.875 0.381 0.928 1.00 96.50 309 GLY A N 1
ATOM 2345 C CA . GLY A 1 309 ? -9.962 -0.888 1.654 1.00 96.50 309 GLY A CA 1
ATOM 2346 C C . GLY A 1 309 ? -8.618 -1.445 2.119 1.00 96.50 309 GLY A C 1
ATOM 2347 O O . GLY A 1 309 ? -8.450 -2.662 2.155 1.00 96.50 309 GLY A O 1
ATOM 2348 N N . TYR A 1 310 ? -7.651 -0.581 2.450 1.00 92.62 310 TYR A N 1
ATOM 2349 C CA . TYR A 1 310 ? -6.274 -0.991 2.770 1.00 92.62 310 TYR A CA 1
ATOM 2350 C C . TYR A 1 310 ? -6.183 -2.057 3.856 1.00 92.62 310 TYR A C 1
ATOM 2352 O O . TYR A 1 310 ? -5.495 -3.055 3.650 1.00 92.62 310 TYR A O 1
ATOM 2360 N N . PHE A 1 311 ? -6.859 -1.825 4.983 1.00 96.38 311 PHE A N 1
ATOM 2361 C CA . PHE A 1 311 ? -6.911 -2.745 6.120 1.00 96.38 311 PHE A CA 1
ATOM 2362 C C . PHE A 1 311 ? -8.260 -3.455 6.208 1.00 96.38 311 PHE A C 1
ATOM 2364 O O . PHE A 1 311 ? -8.291 -4.648 6.499 1.00 96.38 311 PHE A O 1
ATOM 2371 N N . THR A 1 312 ? -9.352 -2.774 5.836 1.00 98.31 312 THR A N 1
ATOM 2372 C CA . THR A 1 312 ? -10.691 -3.368 5.687 1.00 98.31 312 THR A CA 1
ATOM 2373 C C . THR A 1 312 ? -10.669 -4.711 4.935 1.00 98.31 312 THR A C 1
ATOM 2375 O O . THR A 1 312 ? -11.220 -5.694 5.425 1.00 98.31 312 THR A O 1
ATOM 2378 N N . LEU A 1 313 ? -10.016 -4.793 3.766 1.00 98.19 313 LEU A N 1
ATOM 2379 C CA . LEU A 1 313 ? -10.005 -6.029 2.972 1.00 98.19 313 LEU A CA 1
ATOM 2380 C C . LEU A 1 313 ? -9.163 -7.149 3.609 1.00 98.19 313 LEU A C 1
ATOM 2382 O O . LEU A 1 313 ? -9.678 -8.261 3.694 1.00 98.19 313 LEU A O 1
ATOM 2386 N N . PRO A 1 314 ? -7.929 -6.911 4.105 1.00 97.88 314 PRO A N 1
ATOM 2387 C CA . PRO A 1 314 ? -7.200 -7.902 4.899 1.00 97.88 314 PRO A CA 1
ATOM 2388 C C . PRO A 1 314 ? -7.993 -8.470 6.080 1.00 97.88 314 PRO A C 1
ATOM 2390 O O . PRO A 1 314 ? -7.993 -9.688 6.265 1.00 97.88 314 PRO A O 1
ATOM 2393 N N . TYR A 1 315 ? -8.716 -7.623 6.825 1.00 98.56 315 TYR A N 1
ATOM 2394 C CA . TYR A 1 315 ? -9.574 -8.082 7.921 1.00 98.56 315 TYR A CA 1
ATOM 2395 C C . TYR A 1 315 ? -10.697 -9.006 7.434 1.00 98.56 315 TYR A C 1
ATOM 2397 O O . TYR A 1 315 ? -10.954 -10.051 8.030 1.00 98.56 315 TYR A O 1
ATOM 2405 N N . LEU A 1 316 ? -11.359 -8.646 6.332 1.00 98.62 316 LEU A N 1
ATOM 2406 C CA . LEU A 1 316 ? -12.480 -9.418 5.793 1.00 98.62 316 LEU A CA 1
ATOM 2407 C C . LEU A 1 316 ? -12.047 -10.725 5.125 1.00 98.62 316 LEU A C 1
ATOM 2409 O O . LEU A 1 316 ? -12.712 -11.745 5.309 1.00 98.62 316 LEU A O 1
ATOM 2413 N N . VAL A 1 317 ? -10.993 -10.692 4.310 1.00 98.19 317 VAL A N 1
ATOM 2414 C CA . VAL A 1 317 ? -10.594 -11.814 3.446 1.00 98.19 317 VAL A CA 1
ATOM 2415 C C . VAL A 1 317 ? -9.758 -12.837 4.209 1.00 98.19 317 VAL A C 1
ATOM 2417 O O . VAL A 1 317 ? -10.020 -14.029 4.085 1.00 98.19 317 VAL A O 1
ATOM 2420 N N . HIS A 1 318 ? -8.783 -12.386 5.005 1.00 98.00 318 HIS A N 1
ATOM 2421 C CA . HIS A 1 318 ? -7.789 -13.274 5.620 1.00 98.00 318 HIS A CA 1
ATOM 2422 C C . HIS A 1 318 ? -7.973 -13.430 7.127 1.00 98.00 318 HIS A C 1
ATOM 2424 O O . HIS A 1 318 ? -7.995 -14.556 7.612 1.00 98.00 318 HIS A O 1
ATOM 2430 N N . ALA A 1 319 ? -8.194 -12.330 7.858 1.00 97.88 319 ALA A N 1
ATOM 2431 C CA . ALA A 1 319 ? -8.425 -12.391 9.309 1.00 97.88 319 ALA A CA 1
ATOM 2432 C C . ALA A 1 319 ? -9.819 -12.946 9.675 1.00 97.88 319 ALA A C 1
ATOM 2434 O O . ALA A 1 319 ? -10.115 -13.185 10.846 1.00 97.88 319 ALA A O 1
ATOM 2435 N N . ALA A 1 320 ? -10.679 -13.149 8.669 1.00 97.12 320 ALA A N 1
ATOM 2436 C CA . ALA A 1 320 ? -12.025 -13.706 8.783 1.00 97.12 320 ALA A CA 1
ATOM 2437 C C . ALA A 1 320 ? -12.974 -12.918 9.708 1.00 97.12 320 ALA A C 1
ATOM 2439 O O . ALA A 1 320 ? -13.884 -13.499 10.302 1.00 97.12 320 ALA A O 1
ATOM 2440 N N . ALA A 1 321 ? -12.803 -11.593 9.783 1.00 98.56 321 ALA A N 1
ATOM 2441 C CA . ALA A 1 321 ? -13.739 -10.697 10.460 1.00 98.56 321 ALA A CA 1
ATOM 2442 C C . ALA A 1 321 ? -15.187 -10.974 10.035 1.00 98.56 321 ALA A C 1
ATOM 2444 O O . ALA A 1 321 ? -15.479 -11.081 8.838 1.00 98.56 321 ALA A O 1
ATOM 2445 N N . ALA A 1 322 ? -16.108 -11.065 10.993 1.00 98.69 322 ALA A N 1
ATOM 2446 C CA . ALA A 1 322 ? -17.511 -11.319 10.678 1.00 98.69 322 ALA A CA 1
ATOM 2447 C C . ALA A 1 322 ? -18.136 -10.131 9.942 1.00 98.69 322 ALA A C 1
ATOM 2449 O O . ALA A 1 322 ? -18.876 -10.323 8.975 1.00 98.69 322 ALA A O 1
ATOM 2450 N N . PHE A 1 323 ? -17.806 -8.912 10.376 1.00 98.88 323 PHE A N 1
ATOM 2451 C CA . PHE A 1 323 ? -18.326 -7.686 9.787 1.00 98.88 323 PHE A CA 1
ATOM 2452 C C . PHE A 1 323 ? -17.355 -6.513 9.954 1.00 98.88 323 PHE A C 1
ATOM 2454 O O . PHE A 1 323 ? -16.675 -6.412 10.975 1.00 98.88 323 PHE A O 1
ATOM 2461 N N . VAL A 1 324 ? -17.318 -5.598 8.982 1.00 98.88 324 VAL A N 1
ATOM 2462 C CA . VAL A 1 324 ? -16.546 -4.348 9.070 1.00 98.88 324 VAL A CA 1
ATOM 2463 C C . VAL A 1 324 ? -17.428 -3.131 8.790 1.00 98.88 324 VAL A C 1
ATOM 2465 O O . VAL A 1 324 ? -18.103 -3.043 7.767 1.00 98.88 324 VAL A O 1
ATOM 2468 N N . HIS A 1 325 ? -17.381 -2.139 9.672 1.00 98.88 325 HIS A N 1
ATOM 2469 C CA . HIS A 1 325 ? -17.834 -0.783 9.381 1.00 98.88 325 HIS A CA 1
ATOM 2470 C C . HIS A 1 325 ? -16.646 0.046 8.886 1.00 98.88 325 HIS A C 1
ATOM 2472 O O . HIS A 1 325 ? -15.715 0.302 9.643 1.00 98.88 325 HIS A O 1
ATOM 2478 N N . ALA A 1 326 ? -16.671 0.466 7.625 1.00 98.75 326 ALA A N 1
ATOM 2479 C CA . ALA A 1 326 ? -15.569 1.167 6.974 1.00 98.75 326 ALA A CA 1
ATOM 2480 C C . ALA A 1 326 ? -15.912 2.648 6.762 1.00 98.75 326 ALA A C 1
ATOM 2482 O O . ALA A 1 326 ? -16.834 2.966 6.013 1.00 98.75 326 ALA A O 1
ATOM 2483 N N . CYS A 1 327 ? -15.182 3.559 7.400 1.00 98.50 327 CYS A N 1
ATOM 2484 C CA . CYS A 1 327 ? -15.363 5.001 7.248 1.00 98.50 327 CYS A CA 1
ATOM 2485 C C . CYS A 1 327 ? -14.407 5.557 6.192 1.00 98.50 327 CYS A C 1
ATOM 2487 O O . CYS A 1 327 ? -13.196 5.340 6.265 1.00 98.50 327 CYS A O 1
ATOM 2489 N N . GLU A 1 328 ? -14.940 6.309 5.232 1.00 97.44 328 GLU A N 1
ATOM 2490 C CA . GLU A 1 328 ? -14.145 6.979 4.203 1.00 97.44 328 GLU A CA 1
ATOM 2491 C C . GLU A 1 328 ? -14.874 8.231 3.700 1.00 97.44 328 GLU A C 1
ATOM 2493 O O . GLU A 1 328 ? -16.057 8.177 3.371 1.00 97.44 328 GLU A O 1
ATOM 2498 N N . TRP A 1 329 ? -14.177 9.366 3.618 1.00 95.19 329 TRP A N 1
ATOM 2499 C CA . TRP A 1 329 ? -14.768 10.647 3.206 1.00 95.19 329 TRP A CA 1
ATOM 2500 C C . TRP A 1 329 ? -14.527 11.013 1.735 1.00 95.19 329 TRP A C 1
ATOM 2502 O O . TRP A 1 329 ? -15.319 11.750 1.143 1.00 95.19 329 TRP A O 1
ATOM 2512 N N . ASN A 1 330 ? -13.467 10.494 1.112 1.00 93.81 330 ASN A N 1
ATOM 2513 C CA . ASN A 1 330 ? -13.134 10.757 -0.277 1.00 93.81 330 ASN A CA 1
ATOM 2514 C C . ASN A 1 330 ? -14.053 9.913 -1.158 1.00 93.81 330 ASN A C 1
ATOM 2516 O O . ASN A 1 330 ? -13.941 8.690 -1.213 1.00 93.81 330 ASN A O 1
ATOM 2520 N N . HIS A 1 331 ? -14.941 10.582 -1.889 1.00 95.44 331 HIS A N 1
ATOM 2521 C CA . HIS A 1 331 ? -15.930 9.925 -2.738 1.00 95.44 331 HIS A CA 1
ATOM 2522 C C . HIS A 1 331 ? -15.307 8.971 -3.777 1.00 95.44 331 HIS A C 1
ATOM 2524 O O . HIS A 1 331 ? -15.867 7.907 -4.030 1.00 95.44 331 HIS A O 1
ATOM 2530 N N . HIS A 1 332 ? -14.128 9.294 -4.324 1.00 96.06 332 HIS A N 1
ATOM 2531 C CA . HIS A 1 332 ? -13.419 8.412 -5.255 1.00 96.06 332 HIS A CA 1
ATOM 2532 C C . HIS A 1 332 ? -12.882 7.155 -4.555 1.00 96.06 332 HIS A C 1
ATOM 2534 O O . HIS A 1 332 ? -12.932 6.058 -5.108 1.00 96.06 332 HIS A O 1
ATOM 2540 N N . ALA A 1 333 ? -12.404 7.295 -3.313 1.00 96.62 333 ALA A N 1
ATOM 2541 C CA . ALA A 1 333 ? -11.957 6.157 -2.516 1.00 96.62 333 ALA A CA 1
ATOM 2542 C C . ALA A 1 333 ? -13.136 5.271 -2.091 1.00 96.62 333 ALA A C 1
ATOM 2544 O O . ALA A 1 333 ? -13.008 4.053 -2.129 1.00 96.62 333 ALA A O 1
ATOM 2545 N N . VAL A 1 334 ? -14.299 5.859 -1.788 1.00 98.06 334 VAL A N 1
ATOM 2546 C CA . VAL A 1 334 ? -15.548 5.118 -1.546 1.00 98.06 334 VAL A CA 1
ATOM 2547 C C . VAL A 1 334 ? -15.963 4.312 -2.778 1.00 98.06 334 VAL A C 1
ATOM 2549 O O . VAL A 1 334 ? -16.336 3.146 -2.653 1.00 98.06 334 VAL A O 1
ATOM 2552 N N . GLU A 1 335 ? -15.901 4.905 -3.973 1.00 98.31 335 GLU A N 1
ATOM 2553 C CA . GLU A 1 335 ? -16.201 4.195 -5.219 1.00 98.31 335 GLU A CA 1
ATOM 2554 C C . GLU A 1 335 ? -15.255 3.004 -5.425 1.00 98.31 335 GLU A C 1
ATOM 2556 O O . GLU A 1 335 ? -15.711 1.885 -5.673 1.00 98.31 335 GLU A O 1
ATOM 2561 N N . ALA A 1 336 ? -13.951 3.227 -5.254 1.00 98.25 336 ALA A N 1
ATOM 2562 C CA . ALA A 1 336 ? -12.945 2.174 -5.301 1.00 98.25 336 ALA A CA 1
ATOM 2563 C C . ALA A 1 336 ? -13.207 1.085 -4.245 1.00 98.25 336 ALA A C 1
ATOM 2565 O O . ALA A 1 336 ? -13.230 -0.095 -4.579 1.00 98.25 336 ALA A O 1
ATOM 2566 N N . LEU A 1 337 ? -13.487 1.456 -2.992 1.00 98.50 337 LEU A N 1
ATOM 2567 C CA . LEU A 1 337 ? -13.781 0.521 -1.906 1.00 98.50 337 LEU A CA 1
ATOM 2568 C C . LEU A 1 337 ? -14.994 -0.360 -2.226 1.00 98.50 337 LEU A C 1
ATOM 2570 O O . LEU A 1 337 ? -14.911 -1.574 -2.058 1.00 98.50 337 LEU A O 1
ATOM 2574 N N . ARG A 1 338 ? -16.091 0.206 -2.751 1.00 98.75 338 ARG A N 1
ATOM 2575 C CA . ARG A 1 338 ? -17.266 -0.578 -3.183 1.00 98.75 338 ARG A CA 1
ATOM 2576 C C . ARG A 1 338 ? -16.898 -1.620 -4.235 1.00 98.75 338 ARG A C 1
ATOM 2578 O O . ARG A 1 338 ? -17.265 -2.785 -4.092 1.00 98.75 338 ARG A O 1
ATOM 2585 N N . ARG A 1 339 ? -16.148 -1.215 -5.267 1.00 98.56 339 ARG A N 1
ATOM 2586 C CA . ARG A 1 339 ? -15.668 -2.133 -6.312 1.00 98.56 339 ARG A CA 1
ATOM 2587 C C . ARG A 1 339 ? -14.782 -3.219 -5.712 1.00 98.56 339 ARG A C 1
ATOM 2589 O O . ARG A 1 339 ? -14.958 -4.388 -6.029 1.00 98.56 339 ARG A O 1
ATOM 2596 N N . ASN A 1 340 ? -13.888 -2.857 -4.798 1.00 98.62 340 ASN A N 1
ATOM 2597 C CA . ASN A 1 340 ? -12.938 -3.794 -4.206 1.00 98.62 340 ASN A CA 1
ATOM 2598 C C . ASN A 1 340 ? -13.626 -4.806 -3.290 1.00 98.62 340 ASN A C 1
ATOM 2600 O O . ASN A 1 340 ? -13.306 -5.989 -3.346 1.00 98.62 340 ASN A O 1
ATOM 2604 N N . LEU A 1 341 ? -14.614 -4.389 -2.500 1.00 98.75 341 LEU A N 1
ATOM 2605 C CA . LEU A 1 341 ? -15.426 -5.311 -1.705 1.00 98.75 341 LEU A CA 1
ATOM 2606 C C . LEU A 1 341 ? -16.140 -6.342 -2.591 1.00 98.75 341 LEU A C 1
ATOM 2608 O O . LEU A 1 341 ? -16.097 -7.534 -2.286 1.00 98.75 341 LEU A O 1
ATOM 2612 N N . ALA A 1 342 ? -16.730 -5.900 -3.707 1.00 98.62 342 ALA A N 1
ATOM 2613 C CA . ALA A 1 342 ? -17.392 -6.784 -4.665 1.00 98.62 342 ALA A CA 1
ATOM 2614 C C . ALA A 1 342 ? -16.403 -7.722 -5.380 1.00 98.62 342 ALA A C 1
ATOM 2616 O O . ALA A 1 342 ? -16.649 -8.921 -5.479 1.00 98.62 342 ALA A O 1
ATOM 2617 N N . LEU A 1 343 ? -15.252 -7.203 -5.825 1.00 98.19 343 LEU A N 1
ATOM 2618 C CA . LEU A 1 343 ? -14.204 -7.980 -6.500 1.00 98.19 343 LEU A CA 1
ATOM 2619 C C . LEU A 1 343 ? -13.632 -9.106 -5.635 1.00 98.19 343 LEU A C 1
ATOM 2621 O O . LEU A 1 343 ? -13.175 -10.111 -6.177 1.00 98.19 343 LEU A O 1
ATOM 2625 N N . ASN A 1 344 ? -13.645 -8.936 -4.312 1.00 98.56 344 ASN A N 1
ATOM 2626 C CA . ASN A 1 344 ? -13.171 -9.938 -3.360 1.00 98.56 344 ASN A CA 1
ATOM 2627 C C . ASN A 1 344 ? -14.316 -10.746 -2.718 1.00 98.56 344 ASN A C 1
ATOM 2629 O O . ASN A 1 344 ? -14.049 -11.568 -1.847 1.00 98.56 344 ASN A O 1
ATOM 2633 N N . GLY A 1 345 ? -15.575 -10.535 -3.125 1.00 98.38 345 GLY A N 1
ATOM 2634 C CA . GLY A 1 345 ? -16.729 -11.301 -2.639 1.00 98.38 345 GLY A CA 1
ATOM 2635 C C . GLY A 1 345 ? -17.067 -11.082 -1.160 1.00 98.38 345 GLY A C 1
ATOM 2636 O O . GLY A 1 345 ? -17.549 -11.998 -0.496 1.00 98.38 345 GLY A O 1
ATOM 2637 N N . VAL A 1 346 ? -16.778 -9.896 -0.616 1.00 98.56 346 VAL A N 1
ATOM 2638 C CA . VAL A 1 346 ? -16.968 -9.573 0.813 1.00 98.56 346 VAL A CA 1
ATOM 2639 C C . VAL A 1 346 ? -17.890 -8.376 1.053 1.00 98.56 346 VAL A C 1
ATOM 2641 O O . VAL A 1 346 ? -17.979 -7.881 2.175 1.00 98.56 346 VAL A O 1
ATOM 2644 N N . GLN A 1 347 ? -18.597 -7.911 0.022 1.00 98.50 347 GLN A N 1
ATOM 2645 C CA . GLN A 1 347 ? -19.464 -6.733 0.092 1.00 98.50 347 GLN A CA 1
ATOM 2646 C C . GLN A 1 347 ? -20.598 -6.856 1.116 1.00 98.50 347 GLN A C 1
ATOM 2648 O O . GLN A 1 347 ? -20.895 -5.880 1.793 1.00 98.50 347 GLN A O 1
ATOM 2653 N N . GLU A 1 348 ? -21.158 -8.052 1.312 1.00 98.44 348 GLU A N 1
ATOM 2654 C CA . GLU A 1 348 ? -22.238 -8.281 2.288 1.00 98.44 348 GLU A CA 1
ATOM 2655 C C . GLU A 1 348 ? -21.753 -8.221 3.748 1.00 98.44 348 GLU A C 1
ATOM 2657 O O . GLU A 1 348 ? -22.548 -8.084 4.673 1.00 98.44 348 GLU A O 1
ATOM 2662 N N . ARG A 1 349 ? -20.435 -8.313 3.971 1.00 98.69 349 ARG A N 1
ATOM 2663 C CA . ARG A 1 349 ? -19.809 -8.258 5.302 1.00 98.69 349 ARG A CA 1
ATOM 2664 C C . ARG A 1 349 ? -19.232 -6.883 5.631 1.00 98.69 349 ARG A C 1
ATOM 2666 O O . ARG A 1 349 ? -18.500 -6.746 6.608 1.00 98.69 349 ARG A O 1
ATOM 2673 N N . CYS A 1 350 ? -19.517 -5.865 4.822 1.00 98.81 350 CYS A N 1
ATOM 2674 C CA . CYS A 1 350 ? -18.976 -4.531 5.028 1.00 98.81 350 CYS A CA 1
ATOM 2675 C C . CYS A 1 350 ? -20.035 -3.452 4.818 1.00 98.81 350 CYS A C 1
ATOM 2677 O O . CYS A 1 350 ? -20.678 -3.396 3.774 1.00 98.81 350 CYS A O 1
ATOM 2679 N N . HIS A 1 351 ? -20.146 -2.520 5.763 1.00 98.75 351 HIS A N 1
ATOM 2680 C CA . HIS A 1 351 ? -20.929 -1.300 5.579 1.00 98.75 351 HIS A CA 1
ATOM 2681 C C . HIS A 1 351 ? -20.008 -0.089 5.457 1.00 98.75 351 HIS A C 1
ATOM 2683 O O . HIS A 1 351 ? -19.202 0.165 6.352 1.00 98.75 351 HIS A O 1
ATOM 2689 N N . ILE A 1 352 ? -20.143 0.669 4.367 1.00 98.81 352 ILE A N 1
ATOM 2690 C CA . ILE A 1 352 ? -19.349 1.880 4.141 1.00 98.81 352 ILE A CA 1
ATOM 2691 C C . ILE A 1 352 ? -20.097 3.100 4.675 1.00 98.81 352 ILE A C 1
ATOM 2693 O O . ILE A 1 352 ? -21.164 3.448 4.172 1.00 98.81 352 ILE A O 1
ATOM 2697 N N . HIS A 1 353 ? -19.479 3.794 5.624 1.00 98.44 353 HIS A N 1
ATOM 2698 C CA . HIS A 1 353 ? -19.916 5.094 6.121 1.00 98.44 353 HIS A CA 1
ATOM 2699 C C . HIS A 1 353 ? -19.214 6.192 5.325 1.00 98.44 353 HIS A C 1
ATOM 2701 O O . HIS A 1 353 ? -18.047 6.506 5.573 1.00 98.44 353 HIS A O 1
ATOM 2707 N N . HIS A 1 354 ? -19.910 6.751 4.330 1.00 98.00 354 HIS A N 1
ATOM 2708 C CA . HIS A 1 354 ? -19.370 7.851 3.529 1.00 98.00 354 HIS A CA 1
ATOM 2709 C C . HIS A 1 354 ? -19.456 9.165 4.309 1.00 98.00 354 HIS A C 1
ATOM 2711 O O . HIS A 1 354 ? -20.550 9.655 4.580 1.00 98.00 354 HIS A O 1
ATOM 2717 N N . GLY A 1 355 ? -18.304 9.740 4.646 1.00 96.50 355 GLY A N 1
ATOM 2718 C CA . GLY A 1 355 ? -18.217 11.024 5.336 1.00 96.50 355 GLY A CA 1
ATOM 2719 C C . GLY A 1 355 ? -17.077 11.082 6.345 1.00 96.50 355 GLY A C 1
ATOM 2720 O O . GLY A 1 355 ? -16.243 10.183 6.432 1.00 96.50 355 GLY A O 1
ATOM 2721 N N . ASP A 1 356 ? -17.038 12.176 7.100 1.00 95.88 356 ASP A N 1
ATOM 2722 C CA . ASP A 1 356 ? -16.073 12.364 8.181 1.00 95.88 356 ASP A CA 1
ATOM 2723 C C . ASP A 1 356 ? -16.375 11.401 9.339 1.00 95.88 356 ASP A C 1
ATOM 2725 O O . ASP A 1 356 ? -17.468 11.426 9.911 1.00 95.88 356 ASP A O 1
ATOM 2729 N N . ASN A 1 357 ? -15.398 10.574 9.723 1.00 96.62 357 ASN A N 1
ATOM 2730 C CA . ASN A 1 357 ? -15.570 9.606 10.806 1.00 96.62 357 ASN A CA 1
ATOM 2731 C C . ASN A 1 357 ? -15.916 10.261 12.156 1.00 96.62 357 ASN A C 1
ATOM 2733 O O . ASN A 1 357 ? -16.566 9.628 12.986 1.00 96.62 357 ASN A O 1
ATOM 2737 N N . ARG A 1 358 ? -15.581 11.542 12.361 1.00 95.69 358 ARG A N 1
ATOM 2738 C CA . ARG A 1 358 ? -15.927 12.296 13.578 1.00 95.69 358 ARG A CA 1
ATOM 2739 C C . ARG A 1 358 ? -17.436 12.448 13.759 1.00 95.69 358 ARG A C 1
ATOM 2741 O O . ARG A 1 358 ? -17.913 12.562 14.886 1.00 95.69 358 ARG A O 1
ATOM 2748 N N . GLN A 1 359 ? -18.186 12.390 12.660 1.00 96.38 359 GLN A N 1
ATOM 2749 C CA . GLN A 1 359 ? -19.645 12.485 12.628 1.00 96.38 359 GLN A CA 1
ATOM 2750 C C . GLN A 1 359 ? -20.337 11.112 12.700 1.00 96.38 359 GLN A C 1
ATOM 2752 O O . GLN A 1 359 ? -21.566 11.044 12.692 1.00 96.38 359 GLN A O 1
ATOM 2757 N N . LEU A 1 360 ? -19.575 10.016 12.791 1.00 96.69 360 LEU A N 1
ATOM 2758 C CA . LEU A 1 360 ? -20.109 8.658 12.863 1.00 96.69 360 LEU A CA 1
ATOM 2759 C C . LEU A 1 360 ? -20.990 8.475 14.107 1.00 96.69 360 LEU A C 1
ATOM 2761 O O . LEU A 1 360 ? -20.522 8.635 15.236 1.00 96.69 360 LEU A O 1
ATOM 2765 N N . GLN A 1 361 ? -22.243 8.067 13.909 1.00 95.31 361 GLN A N 1
ATOM 2766 C CA . GLN A 1 361 ? -23.215 7.876 14.997 1.00 95.31 361 GLN A CA 1
ATOM 2767 C C . GLN A 1 361 ? -23.250 6.451 15.577 1.00 95.31 361 GLN A C 1
ATOM 2769 O O . GLN A 1 361 ? -24.123 6.130 16.378 1.00 95.31 361 GLN A O 1
ATOM 2774 N N . LEU A 1 362 ? -22.299 5.592 15.200 1.00 96.94 362 LEU A N 1
ATOM 2775 C CA . LEU A 1 362 ? -22.153 4.262 15.793 1.00 96.94 362 LEU A CA 1
ATOM 2776 C C . LEU A 1 362 ? -21.619 4.333 17.228 1.00 96.94 362 LEU A C 1
ATOM 2778 O O . LEU A 1 362 ? -20.826 5.212 17.580 1.00 96.94 362 LEU A O 1
ATOM 2782 N N . GLN A 1 363 ? -22.037 3.360 18.034 1.00 97.62 363 GLN A N 1
ATOM 2783 C CA . GLN A 1 363 ? -21.618 3.171 19.419 1.00 97.62 363 GLN A CA 1
ATOM 2784 C C . GLN A 1 363 ? -21.766 1.700 19.816 1.00 97.62 363 GLN A C 1
ATOM 2786 O O . GLN A 1 363 ? -22.708 1.063 19.356 1.00 97.62 363 GLN A O 1
ATOM 2791 N N . ASP A 1 364 ? -20.907 1.193 20.704 1.00 97.62 364 ASP A N 1
ATOM 2792 C CA . ASP A 1 364 ? -21.095 -0.123 21.349 1.00 97.62 364 ASP A CA 1
ATOM 2793 C C . ASP A 1 364 ? -21.224 -1.318 20.375 1.00 97.62 364 ASP A C 1
ATOM 2795 O O . ASP A 1 364 ? -22.055 -2.204 20.557 1.00 97.62 364 ASP A O 1
ATOM 2799 N N . VAL A 1 365 ? -20.425 -1.334 19.302 1.00 98.31 365 VAL A N 1
ATOM 2800 C CA . VAL A 1 365 ? -20.497 -2.363 18.241 1.00 98.31 365 VAL A CA 1
ATOM 2801 C C . VAL A 1 365 ? -19.198 -3.135 18.036 1.00 98.31 365 VAL A C 1
ATOM 2803 O O . VAL A 1 365 ? -19.239 -4.288 17.617 1.00 98.31 365 VAL A O 1
ATOM 2806 N N . ALA A 1 366 ? -18.048 -2.520 18.306 1.00 98.50 366 ALA A N 1
ATOM 2807 C CA . ALA A 1 366 ? -16.758 -2.989 17.822 1.00 98.50 366 ALA A CA 1
ATOM 2808 C C . ALA A 1 366 ? -16.015 -3.848 18.851 1.00 98.50 366 ALA A C 1
ATOM 2810 O O . ALA A 1 366 ? -15.802 -3.424 19.988 1.00 98.50 366 ALA A O 1
ATOM 2811 N N . ASP A 1 367 ? -15.554 -5.017 18.409 1.00 98.75 367 ASP A N 1
ATOM 2812 C CA . ASP A 1 367 ? -14.534 -5.819 19.092 1.00 98.75 367 ASP A CA 1
ATOM 2813 C C . ASP A 1 367 ? -13.132 -5.253 18.830 1.00 98.75 367 ASP A C 1
ATOM 2815 O O . ASP A 1 367 ? -12.257 -5.304 19.699 1.00 98.75 367 ASP A O 1
ATOM 2819 N N . ARG A 1 368 ? -12.919 -4.666 17.642 1.00 98.62 368 ARG A N 1
ATOM 2820 C CA . ARG A 1 368 ? -11.684 -3.949 17.304 1.00 98.62 368 ARG A CA 1
ATOM 2821 C C . ARG A 1 368 ? -11.931 -2.687 16.499 1.00 98.62 368 ARG A C 1
ATOM 2823 O O . ARG A 1 368 ? -12.862 -2.609 15.699 1.00 98.62 368 ARG A O 1
ATOM 2830 N N . VAL A 1 369 ? -11.036 -1.719 16.653 1.00 98.81 369 VAL A N 1
ATOM 2831 C CA . VAL A 1 369 ? -11.048 -0.484 15.865 1.00 98.81 369 VAL A CA 1
ATOM 2832 C C . VAL A 1 369 ? -9.686 -0.266 15.227 1.00 98.81 369 VAL A C 1
ATOM 2834 O O . VAL A 1 369 ? -8.666 -0.241 15.916 1.00 98.81 369 VAL A O 1
ATOM 2837 N N . ASN A 1 370 ? -9.673 -0.076 13.912 1.00 98.75 370 ASN A N 1
ATOM 2838 C CA . ASN A 1 370 ? -8.480 0.257 13.150 1.00 98.75 370 ASN A CA 1
ATOM 2839 C C . ASN A 1 370 ? -8.389 1.774 12.922 1.00 98.75 370 ASN A C 1
ATOM 2841 O O . ASN A 1 370 ? -9.278 2.391 12.331 1.00 98.75 370 ASN A O 1
ATOM 2845 N N . LEU A 1 371 ? -7.291 2.377 13.378 1.00 98.25 371 LEU A N 1
ATOM 2846 C CA . LEU A 1 371 ? -6.986 3.805 13.276 1.00 98.25 371 LEU A CA 1
ATOM 2847 C C . LEU A 1 371 ? -5.786 4.005 12.332 1.00 98.25 371 LEU A C 1
ATOM 2849 O O . LEU A 1 371 ? -4.713 4.449 12.739 1.00 98.25 371 LEU A O 1
ATOM 2853 N N . GLY A 1 372 ? -5.979 3.667 11.053 1.00 94.75 372 GLY A N 1
ATOM 2854 C CA . GLY A 1 372 ? -4.956 3.650 9.995 1.00 94.75 372 GLY A CA 1
ATOM 2855 C C . GLY A 1 372 ? -4.469 5.007 9.452 1.00 94.75 372 GLY A C 1
ATOM 2856 O O . GLY A 1 372 ? -4.020 5.069 8.303 1.00 94.75 372 GLY A O 1
ATOM 2857 N N . LEU A 1 373 ? -4.559 6.104 10.216 1.00 93.50 373 LEU A N 1
ATOM 2858 C CA . LEU A 1 373 ? -4.142 7.445 9.771 1.00 93.50 373 LEU A CA 1
ATOM 2859 C C . LEU A 1 373 ? -2.731 7.803 10.262 1.00 93.50 373 LEU A C 1
ATOM 2861 O O . LEU A 1 373 ? -2.396 7.603 11.422 1.00 93.50 373 LEU A O 1
ATOM 2865 N N . ILE A 1 374 ? -1.923 8.387 9.372 1.00 91.44 374 ILE A N 1
ATOM 2866 C CA . ILE A 1 374 ? -0.600 8.952 9.683 1.00 91.44 374 ILE A CA 1
ATOM 2867 C C . ILE A 1 374 ? -0.535 10.406 9.181 1.00 91.44 374 ILE A C 1
ATOM 2869 O O . ILE A 1 374 ? -1.132 10.696 8.137 1.00 91.44 374 ILE A O 1
ATOM 2873 N N . PRO A 1 375 ? 0.196 11.310 9.860 1.00 91.88 375 PRO A N 1
ATOM 2874 C CA . PRO A 1 375 ? 1.125 11.042 10.968 1.00 91.88 375 PRO A CA 1
ATOM 2875 C C . PRO A 1 375 ? 0.461 10.740 12.320 1.00 91.88 375 PRO A C 1
ATOM 2877 O O . PRO A 1 375 ? 1.100 10.117 13.157 1.00 91.88 375 PRO A O 1
ATOM 2880 N N . SER A 1 376 ? -0.806 11.114 12.518 1.00 94.31 376 SER A N 1
ATOM 2881 C CA . SER A 1 376 ? -1.556 10.857 13.752 1.00 94.31 376 SER A CA 1
ATOM 2882 C C . SER A 1 376 ? -3.034 10.603 13.458 1.00 94.31 376 SER A C 1
ATOM 2884 O O . SER A 1 376 ? -3.557 11.092 12.458 1.00 94.31 376 SER A O 1
ATOM 2886 N N . SER A 1 377 ? -3.695 9.860 14.346 1.00 96.31 377 SER A N 1
ATOM 2887 C CA . SER A 1 377 ? -5.129 9.544 14.340 1.00 96.31 377 SER A CA 1
ATOM 2888 C C . SER A 1 377 ? -5.865 10.089 15.576 1.00 96.31 377 SER A C 1
ATOM 2890 O O . SER A 1 377 ? -6.991 9.680 15.852 1.00 96.31 377 SER A O 1
ATOM 2892 N N . GLU A 1 378 ? -5.248 11.016 16.320 1.00 97.25 378 GLU A N 1
ATOM 2893 C CA . GLU A 1 378 ? -5.753 11.539 17.603 1.00 97.25 378 GLU A CA 1
ATOM 2894 C C . GLU A 1 378 ? -7.184 12.080 17.559 1.00 97.25 378 GLU A C 1
ATOM 2896 O O . GLU A 1 378 ? -7.971 11.822 18.467 1.00 97.25 378 GLU A O 1
ATOM 2901 N N . GLU A 1 379 ? -7.557 12.776 16.485 1.00 96.19 379 GLU A N 1
ATOM 2902 C CA . GLU A 1 379 ? -8.920 13.298 16.325 1.00 96.19 379 GLU A CA 1
ATOM 2903 C C . GLU A 1 379 ? -9.982 12.190 16.208 1.00 96.19 379 GLU A C 1
ATOM 2905 O O . GLU A 1 379 ? -11.159 12.430 16.473 1.00 96.19 379 GLU A O 1
ATOM 2910 N N . GLY A 1 380 ? -9.579 10.975 15.824 1.00 97.69 380 GLY A N 1
ATOM 2911 C CA . GLY A 1 380 ? -10.447 9.803 15.742 1.00 97.69 380 GLY A CA 1
ATOM 2912 C C . GLY A 1 380 ? -10.584 9.042 17.063 1.00 97.69 380 GLY A C 1
ATOM 2913 O O . GLY A 1 380 ? -11.468 8.195 17.179 1.00 97.69 380 GLY A O 1
ATOM 2914 N N . TRP A 1 381 ? -9.756 9.326 18.076 1.00 98.50 381 TRP A N 1
ATOM 2915 C CA . TRP A 1 381 ? -9.758 8.576 19.339 1.00 98.50 381 TRP A CA 1
ATOM 2916 C C . TRP A 1 381 ? -11.096 8.631 20.090 1.00 98.50 381 TRP A C 1
ATOM 2918 O O . TRP A 1 381 ? -11.558 7.571 20.510 1.00 98.50 381 TRP A O 1
ATOM 2928 N N . PRO A 1 382 ? -11.791 9.785 20.211 1.00 98.44 382 PRO A N 1
ATOM 2929 C CA . PRO A 1 382 ? -13.105 9.817 20.858 1.00 98.44 382 PRO A CA 1
ATOM 2930 C C . PRO A 1 382 ? -14.140 8.927 20.154 1.00 98.44 382 PRO A C 1
ATOM 2932 O O . PRO A 1 382 ? -14.969 8.295 20.806 1.00 98.44 382 PRO A O 1
ATOM 2935 N N . VAL A 1 383 ? -14.081 8.844 18.819 1.00 98.44 383 VAL A N 1
ATOM 2936 C CA . VAL A 1 383 ? -14.952 7.957 18.032 1.00 98.44 383 VAL A CA 1
ATOM 2937 C C . VAL A 1 383 ? -14.577 6.500 18.269 1.00 98.44 383 VAL A C 1
ATOM 2939 O O . VAL A 1 383 ? -15.464 5.684 18.500 1.00 98.44 383 VAL A O 1
ATOM 2942 N N . ALA A 1 384 ? -13.281 6.181 18.264 1.00 98.56 384 ALA A N 1
ATOM 2943 C CA . ALA A 1 384 ? -12.784 4.834 18.520 1.00 98.56 384 ALA A CA 1
ATOM 2944 C C . ALA A 1 384 ? -13.229 4.312 19.893 1.00 98.56 384 ALA A C 1
ATOM 2946 O O . ALA A 1 384 ? -13.761 3.209 19.981 1.00 98.56 384 ALA A O 1
ATOM 2947 N N . CYS A 1 385 ? -13.104 5.131 20.942 1.00 98.50 385 CYS A N 1
ATOM 2948 C CA . CYS A 1 385 ? -13.609 4.799 22.273 1.00 98.50 385 CYS A CA 1
ATOM 2949 C C . CYS A 1 385 ? -15.131 4.589 22.270 1.00 98.50 385 CYS A C 1
ATOM 2951 O O . CYS A 1 385 ? -15.621 3.648 22.883 1.00 98.50 385 CYS A O 1
ATOM 2953 N N . ARG A 1 386 ? -15.885 5.421 21.539 1.00 98.25 386 ARG A N 1
ATOM 2954 C CA . ARG A 1 386 ? -17.352 5.334 21.478 1.00 98.25 386 ARG A CA 1
ATOM 2955 C C . ARG A 1 386 ? -17.875 4.075 20.800 1.00 98.25 386 ARG A C 1
ATOM 2957 O O . ARG A 1 386 ? -18.896 3.538 21.235 1.00 98.25 386 ARG A O 1
ATOM 2964 N N . VAL A 1 387 ? -17.222 3.622 19.734 1.00 98.56 387 VAL A N 1
ATOM 2965 C CA . VAL A 1 387 ? -17.670 2.440 18.986 1.00 98.56 387 VAL A CA 1
ATOM 2966 C C . VAL A 1 387 ? -17.301 1.124 19.664 1.00 98.56 387 VAL A C 1
ATOM 2968 O O . VAL A 1 387 ? -17.932 0.119 19.344 1.00 98.56 387 VAL A O 1
ATOM 2971 N N . LEU A 1 388 ? -16.331 1.108 20.587 1.00 98.19 388 LEU A N 1
ATOM 2972 C CA . LEU A 1 388 ? -15.985 -0.090 21.355 1.00 98.19 388 LEU A CA 1
ATOM 2973 C C . LEU A 1 388 ? -17.177 -0.596 22.167 1.00 98.19 388 LEU A C 1
ATOM 2975 O O . LEU A 1 388 ? -17.962 0.189 22.706 1.00 98.19 388 LEU A O 1
ATOM 2979 N N . LYS A 1 389 ? -17.280 -1.922 22.287 1.00 97.69 389 LYS A N 1
ATOM 2980 C CA . LYS A 1 389 ? -18.299 -2.548 23.129 1.00 97.69 389 LYS A CA 1
ATOM 2981 C C . LYS A 1 389 ? -18.129 -2.120 24.587 1.00 97.69 389 LYS A C 1
ATOM 2983 O O . LYS A 1 389 ? -17.089 -2.349 25.195 1.00 97.69 389 LYS A O 1
ATOM 2988 N N . LYS A 1 390 ? -19.165 -1.545 25.184 1.00 95.06 390 LYS A N 1
ATOM 2989 C CA . LYS A 1 390 ? -19.167 -0.988 26.543 1.00 95.06 390 LYS A CA 1
ATOM 2990 C C . LYS A 1 390 ? -19.005 -2.062 27.611 1.00 95.06 390 LYS A C 1
ATOM 2992 O O . LYS A 1 390 ? -18.347 -1.828 28.618 1.00 95.06 390 LYS A O 1
ATOM 2997 N N . GLY A 1 391 ? -19.629 -3.222 27.396 1.00 94.31 391 GLY A N 1
ATOM 2998 C CA . GLY A 1 391 ? -19.645 -4.320 28.367 1.00 94.31 391 GLY A CA 1
ATOM 2999 C C . GLY A 1 391 ? -18.392 -5.194 28.335 1.00 94.31 391 GLY A C 1
ATOM 3000 O O . GLY A 1 391 ? -17.961 -5.689 29.371 1.00 94.31 391 GLY A O 1
ATOM 30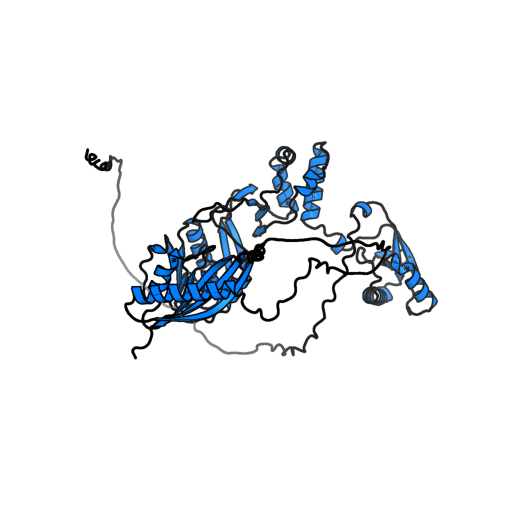01 N N . THR A 1 392 ? -17.791 -5.382 27.159 1.00 96.19 392 THR A N 1
ATOM 3002 C CA . THR A 1 392 ? -16.639 -6.279 26.980 1.00 96.19 392 THR A CA 1
ATOM 3003 C C . THR A 1 392 ? -15.343 -5.548 26.671 1.00 96.19 392 THR A C 1
ATOM 3005 O O . THR A 1 392 ? -14.278 -6.134 26.850 1.00 96.19 392 THR A O 1
ATOM 3008 N N . GLY A 1 393 ? -15.401 -4.301 26.212 1.00 97.12 393 GLY A N 1
ATOM 3009 C CA . GLY A 1 393 ? -14.260 -3.611 25.629 1.00 97.12 393 GLY A CA 1
ATOM 3010 C C . GLY A 1 393 ? -13.840 -4.202 24.280 1.00 97.12 393 GLY A C 1
ATOM 3011 O O . GLY A 1 393 ? -14.635 -4.861 23.608 1.00 97.12 393 GLY A O 1
ATOM 3012 N N . GLY A 1 394 ? -12.583 -3.977 23.902 1.00 98.12 394 GLY A N 1
ATOM 3013 C CA . GLY A 1 394 ? -12.007 -4.443 22.641 1.00 98.12 394 GLY A CA 1
ATOM 3014 C C . GLY A 1 394 ? -10.567 -3.971 22.437 1.00 98.12 394 GLY A C 1
ATOM 3015 O O . GLY A 1 394 ? -9.909 -3.547 23.389 1.00 98.12 394 GLY A O 1
ATOM 3016 N N . VAL A 1 395 ? -10.066 -4.048 21.202 1.00 98.75 395 VAL A N 1
ATOM 3017 C CA . VAL A 1 395 ? -8.680 -3.679 20.855 1.00 98.75 395 VAL A CA 1
ATOM 3018 C C . VAL A 1 395 ? -8.643 -2.506 19.876 1.00 98.75 395 VAL A C 1
ATOM 3020 O O . VAL A 1 395 ? -9.326 -2.511 18.854 1.00 98.75 395 VAL A O 1
ATOM 3023 N N . LEU A 1 396 ? -7.812 -1.505 20.160 1.00 98.81 396 LEU A N 1
ATOM 3024 C CA . LEU A 1 396 ? -7.507 -0.413 19.239 1.00 98.81 396 LEU A CA 1
ATOM 3025 C C . LEU A 1 396 ? -6.170 -0.684 18.542 1.00 98.81 396 LEU A C 1
ATOM 3027 O O . LEU A 1 396 ? -5.176 -0.939 19.215 1.00 98.81 396 LEU A O 1
ATOM 3031 N N . HIS A 1 397 ? -6.141 -0.582 17.214 1.00 98.75 397 HIS A N 1
ATOM 3032 C CA . HIS A 1 397 ? -4.928 -0.643 16.395 1.00 98.75 397 HIS A CA 1
ATOM 3033 C C . HIS A 1 397 ? -4.573 0.775 15.928 1.00 98.75 397 HIS A C 1
ATOM 3035 O O . HIS A 1 397 ? -5.173 1.300 14.987 1.00 98.75 397 HIS A O 1
ATOM 3041 N N . ILE A 1 398 ? -3.650 1.436 16.631 1.00 98.62 398 ILE A N 1
ATOM 3042 C CA . ILE A 1 398 ? -3.381 2.876 16.500 1.00 98.62 398 ILE A CA 1
ATOM 3043 C C . ILE A 1 398 ? -2.109 3.112 15.693 1.00 98.62 398 ILE A C 1
ATOM 3045 O O . ILE A 1 398 ? -1.007 2.890 16.192 1.00 98.62 398 ILE A O 1
ATOM 3049 N N . HIS A 1 399 ? -2.250 3.612 14.463 1.00 97.19 399 HIS A N 1
ATOM 3050 C CA . HIS A 1 399 ? -1.109 3.987 13.628 1.00 97.19 399 HIS A CA 1
ATOM 3051 C C . HIS A 1 399 ? -0.603 5.382 14.002 1.00 97.19 399 HIS A C 1
ATOM 3053 O O . HIS A 1 399 ? -1.396 6.300 14.234 1.00 97.19 399 HIS A O 1
ATOM 3059 N N . HIS A 1 400 ? 0.721 5.548 14.032 1.00 96.06 400 HIS A N 1
ATOM 3060 C CA . HIS A 1 400 ? 1.343 6.835 14.331 1.00 96.06 400 HIS A CA 1
ATOM 3061 C C . HIS A 1 400 ? 2.765 6.949 13.775 1.00 96.06 400 HIS A C 1
ATOM 3063 O O . HIS A 1 400 ? 3.482 5.953 13.654 1.00 96.06 400 HIS A O 1
ATOM 3069 N N . ASN A 1 401 ? 3.187 8.176 13.475 1.00 94.88 401 ASN A N 1
ATOM 3070 C CA . ASN A 1 401 ? 4.587 8.504 13.231 1.00 94.88 401 ASN A CA 1
ATOM 3071 C C . ASN A 1 401 ? 5.224 8.994 14.534 1.00 94.88 401 ASN A C 1
ATOM 3073 O O . ASN A 1 401 ? 4.888 10.075 15.005 1.00 94.88 401 ASN A O 1
ATOM 3077 N N . VAL A 1 402 ? 6.160 8.232 15.096 1.00 92.00 402 VAL A N 1
ATOM 3078 C CA . VAL A 1 402 ? 6.940 8.665 16.260 1.00 92.00 402 VAL A CA 1
ATOM 3079 C C . VAL A 1 402 ? 8.267 9.252 15.810 1.00 92.00 402 VAL A C 1
ATOM 3081 O O . VAL A 1 402 ? 9.029 8.617 15.072 1.00 92.00 402 VAL A O 1
ATOM 3084 N N . GLU A 1 403 ? 8.540 10.462 16.290 1.00 89.12 403 GLU A N 1
ATOM 3085 C CA . GLU A 1 403 ? 9.805 11.154 16.089 1.00 89.12 403 GLU A CA 1
ATOM 3086 C C . GLU A 1 403 ? 10.774 10.846 17.236 1.00 89.12 403 GLU A C 1
ATOM 3088 O O . GLU A 1 403 ? 10.461 11.034 18.413 1.00 89.12 403 GLU A O 1
ATOM 3093 N N . ALA A 1 404 ? 11.969 10.372 16.897 1.00 75.31 404 ALA A N 1
ATOM 3094 C CA . ALA A 1 404 ? 13.078 10.268 17.831 1.00 75.31 404 ALA A CA 1
ATOM 3095 C C . ALA A 1 404 ? 13.865 11.581 17.785 1.00 75.31 404 ALA A C 1
ATOM 3097 O O . ALA A 1 404 ? 14.688 11.780 16.892 1.00 75.31 404 ALA A O 1
ATOM 3098 N N . LEU A 1 405 ? 13.606 12.488 18.730 1.00 65.00 405 LEU A N 1
ATOM 3099 C CA . LEU A 1 405 ? 14.441 13.679 18.879 1.00 65.00 405 LEU A CA 1
ATOM 3100 C C . LEU A 1 405 ? 15.893 13.240 19.140 1.00 65.00 405 LEU A C 1
ATOM 3102 O O . LEU A 1 405 ? 16.110 12.355 19.975 1.00 65.00 405 LEU A O 1
ATOM 3106 N N . PRO A 1 406 ? 16.896 13.841 18.470 1.00 54.34 406 PRO A N 1
ATOM 3107 C CA . PRO A 1 406 ? 18.280 13.670 18.879 1.00 54.34 406 PRO A CA 1
ATOM 3108 C C . PRO A 1 406 ? 18.392 14.066 20.351 1.00 54.34 406 PRO A C 1
ATOM 3110 O O . PRO A 1 406 ? 17.860 15.106 20.749 1.00 54.34 406 PRO A O 1
ATOM 3113 N N . ALA A 1 407 ? 19.071 13.255 21.167 1.00 46.69 407 ALA A N 1
ATOM 3114 C CA . ALA A 1 407 ? 19.447 13.699 22.502 1.00 46.69 407 ALA A CA 1
ATOM 3115 C C . ALA A 1 407 ? 20.158 15.057 22.351 1.00 46.69 407 ALA A C 1
ATOM 3117 O O . ALA A 1 407 ? 21.048 15.160 21.498 1.00 46.69 407 ALA A O 1
ATOM 3118 N N . PRO A 1 408 ? 19.778 16.103 23.112 1.00 40.47 408 PRO A N 1
ATOM 3119 C CA . PRO A 1 408 ? 20.533 17.341 23.090 1.00 40.47 408 PRO A CA 1
ATOM 3120 C C . PRO A 1 408 ? 21.982 16.977 23.399 1.00 40.47 408 PRO A C 1
ATOM 3122 O O . PRO A 1 408 ? 22.238 16.307 24.404 1.00 40.47 408 PRO A O 1
ATOM 3125 N N . SER A 1 409 ? 22.918 17.376 22.534 1.00 39.41 409 SER A N 1
ATOM 3126 C CA . SER A 1 409 ? 24.337 17.332 22.870 1.00 39.41 409 SER A CA 1
ATOM 3127 C C . SER A 1 409 ? 24.468 18.003 24.228 1.00 39.41 409 SER A C 1
ATOM 3129 O O . SER A 1 409 ? 24.113 19.176 24.366 1.00 39.41 409 SER A O 1
ATOM 3131 N N . CYS A 1 410 ? 24.866 17.234 25.234 1.00 34.44 410 CYS A N 1
ATOM 3132 C CA . CYS A 1 410 ? 25.040 17.702 26.591 1.00 34.44 410 CYS A CA 1
ATOM 3133 C C . CYS A 1 410 ? 25.870 18.989 26.558 1.00 34.44 410 CYS A C 1
ATOM 3135 O O . CYS A 1 410 ? 27.066 18.967 26.274 1.00 34.44 410 CYS A O 1
ATOM 3137 N N . LEU A 1 411 ? 25.211 20.120 26.827 1.00 38.09 411 LEU A N 1
ATOM 3138 C CA . LEU A 1 411 ? 25.886 21.333 27.250 1.00 38.09 411 LEU A CA 1
ATOM 3139 C C . LEU A 1 411 ? 26.653 20.929 28.504 1.00 38.09 411 LEU A C 1
ATOM 3141 O O . LEU A 1 411 ? 26.054 20.661 29.547 1.00 38.09 411 LEU A O 1
ATOM 3145 N N . GLN A 1 412 ? 27.969 20.780 28.366 1.00 32.47 412 GLN A N 1
ATOM 3146 C CA . GLN A 1 412 ? 28.837 20.575 29.511 1.00 32.47 412 GLN A CA 1
ATOM 3147 C C . GLN A 1 412 ? 28.553 21.709 30.506 1.00 32.47 412 GLN A C 1
ATOM 3149 O O . GLN A 1 412 ? 28.485 22.869 30.085 1.00 32.47 412 GLN A O 1
ATOM 3154 N N . PRO A 1 413 ? 28.344 21.414 31.800 1.00 34.78 413 PRO A N 1
ATOM 3155 C CA . PRO A 1 413 ? 28.147 22.456 32.791 1.00 34.78 413 PRO A CA 1
ATOM 3156 C C . PRO A 1 413 ? 29.347 23.402 32.760 1.00 34.78 413 PRO A C 1
ATOM 3158 O O . PRO A 1 413 ? 30.491 22.966 32.899 1.00 34.78 413 PRO A O 1
ATOM 3161 N N . ALA A 1 414 ? 29.082 24.691 32.553 1.00 33.28 414 ALA A N 1
ATOM 3162 C CA . ALA A 1 414 ? 30.092 25.727 32.664 1.00 33.28 414 ALA A CA 1
ATOM 3163 C C . ALA A 1 414 ? 30.702 25.666 34.071 1.00 33.28 414 ALA A C 1
ATOM 3165 O O . ALA A 1 414 ? 30.029 25.922 35.070 1.00 33.28 414 ALA A O 1
ATOM 3166 N N . VAL A 1 415 ? 31.977 25.289 34.142 1.00 34.25 415 VAL A N 1
ATOM 3167 C CA . VAL A 1 415 ? 32.770 25.339 35.371 1.00 34.25 415 VAL A CA 1
ATOM 3168 C C . VAL A 1 415 ? 32.861 26.810 35.803 1.00 34.25 415 VAL A C 1
ATOM 3170 O O . VAL A 1 415 ? 33.257 27.646 34.982 1.00 34.25 415 VAL A O 1
ATOM 3173 N N . PRO A 1 416 ? 32.510 27.173 37.050 1.00 33.53 416 PRO A N 1
ATOM 3174 C CA . PRO A 1 416 ? 32.640 28.548 37.496 1.00 33.53 416 PRO A CA 1
ATOM 3175 C C . PRO A 1 416 ? 34.126 28.892 37.631 1.00 33.53 416 PRO A C 1
ATOM 3177 O O . PRO A 1 416 ? 34.855 28.281 38.412 1.00 33.53 416 PRO A O 1
ATOM 3180 N N . ARG A 1 417 ? 34.577 29.883 36.854 1.00 29.98 417 ARG A N 1
ATOM 3181 C CA . ARG A 1 417 ? 35.871 30.543 37.050 1.00 29.98 417 ARG A CA 1
ATOM 3182 C C . ARG A 1 417 ? 35.828 31.282 38.382 1.00 29.98 417 ARG A C 1
ATOM 3184 O O . ARG A 1 417 ? 35.126 32.283 38.487 1.00 29.98 417 ARG A O 1
ATOM 3191 N N . ASN A 1 418 ? 36.593 30.808 39.361 1.00 34.38 418 ASN A N 1
ATOM 3192 C CA . ASN A 1 418 ? 36.986 31.628 40.495 1.00 34.38 418 ASN A CA 1
ATOM 3193 C C . ASN A 1 418 ? 38.427 32.111 40.305 1.00 34.38 418 ASN A C 1
ATOM 3195 O O . ASN A 1 418 ? 39.280 31.413 39.756 1.00 34.38 418 ASN A O 1
ATOM 3199 N N . GLU A 1 419 ? 38.629 33.356 40.694 1.00 33.56 419 GLU A N 1
ATOM 3200 C CA . GLU A 1 419 ? 39.777 34.200 40.412 1.00 33.56 419 GLU A CA 1
ATOM 3201 C C . GLU A 1 419 ? 40.969 33.992 41.372 1.00 33.56 419 GLU A C 1
ATOM 3203 O O . GLU A 1 419 ? 40.802 33.569 42.510 1.00 33.56 419 GLU A O 1
ATOM 3208 N N . GLN A 1 420 ? 42.141 34.450 40.893 1.00 31.45 420 GLN A N 1
ATOM 3209 C CA . GLN A 1 420 ? 43.306 35.000 41.623 1.00 31.45 420 GLN A CA 1
ATOM 3210 C C . GLN A 1 420 ? 44.472 34.083 42.097 1.00 31.45 420 GLN A C 1
ATOM 3212 O O . GLN A 1 420 ? 44.490 33.610 43.224 1.00 31.45 420 GLN A O 1
ATOM 3217 N N . ARG A 1 421 ? 45.539 34.094 41.256 1.00 27.59 421 ARG A N 1
ATOM 3218 C CA . ARG A 1 421 ? 46.946 34.562 41.508 1.00 27.59 421 ARG A CA 1
ATOM 3219 C C . ARG A 1 421 ? 47.921 33.744 42.409 1.00 27.59 421 ARG A C 1
ATOM 3221 O O . ARG A 1 421 ? 47.461 33.124 43.354 1.00 27.59 421 ARG A O 1
ATOM 3228 N N . PRO A 1 422 ? 49.275 33.914 42.295 1.00 37.66 422 PRO A N 1
ATOM 3229 C CA . PRO A 1 422 ? 50.133 34.428 41.200 1.00 37.66 422 PRO A CA 1
ATOM 3230 C C . PRO A 1 422 ? 51.437 33.554 41.008 1.00 37.66 422 PRO A C 1
ATOM 3232 O O . PRO A 1 422 ? 51.329 32.349 41.212 1.00 37.66 422 PRO A O 1
ATOM 3235 N N . PRO A 1 423 ? 52.622 34.035 40.528 1.00 39.19 423 PRO A N 1
ATOM 3236 C CA . PRO A 1 423 ? 53.404 33.351 39.486 1.00 39.19 423 PRO A CA 1
ATOM 3237 C C . PRO A 1 423 ? 54.704 32.692 40.004 1.00 39.19 423 PRO A C 1
ATOM 3239 O O . PRO A 1 423 ? 55.224 33.058 41.055 1.00 39.19 423 PRO A O 1
ATOM 3242 N N . GLY A 1 424 ? 55.285 31.764 39.240 1.00 27.48 424 GLY A N 1
ATOM 3243 C CA . GLY A 1 424 ? 56.592 31.196 39.584 1.00 27.48 424 GLY A CA 1
ATOM 3244 C C . GLY A 1 424 ? 57.191 30.300 38.503 1.00 27.48 424 GLY A C 1
ATOM 3245 O O . GLY A 1 424 ? 56.732 29.184 38.311 1.00 27.48 424 GLY A O 1
ATOM 3246 N N . ASP A 1 425 ? 58.198 30.857 37.833 1.00 27.20 425 ASP A N 1
ATOM 3247 C CA . ASP A 1 425 ? 59.388 30.260 37.212 1.00 27.20 425 ASP A CA 1
ATOM 3248 C C . ASP A 1 425 ? 59.338 29.011 36.302 1.00 27.20 425 ASP A C 1
ATOM 3250 O O . ASP A 1 425 ? 59.118 27.880 36.719 1.00 27.20 425 ASP A O 1
ATOM 3254 N N . SER A 1 426 ? 59.722 29.264 35.043 1.00 27.69 426 SER A N 1
ATOM 3255 C CA . SER A 1 426 ? 60.924 28.726 34.380 1.00 27.69 426 SER A CA 1
ATOM 3256 C C . SER A 1 426 ? 61.245 27.226 34.517 1.00 27.69 426 SER A C 1
ATOM 3258 O O . SER A 1 426 ? 61.825 26.797 35.505 1.00 27.69 426 SER A O 1
ATOM 3260 N N . SER A 1 427 ? 61.085 26.445 33.440 1.00 27.73 427 SER A N 1
ATOM 3261 C CA . SER A 1 427 ? 62.226 26.044 32.586 1.00 27.73 427 SER A CA 1
ATOM 3262 C C . SER A 1 427 ? 61.835 25.031 31.493 1.00 27.73 427 SER A C 1
ATOM 3264 O O . SER A 1 427 ? 61.004 24.154 31.699 1.00 27.73 427 SER A O 1
ATOM 3266 N N . SER A 1 428 ? 62.464 25.232 30.329 1.00 27.23 428 SER A N 1
ATOM 3267 C CA . SER A 1 428 ? 62.954 24.272 29.323 1.00 27.23 428 SER A CA 1
ATOM 3268 C C . SER A 1 428 ? 62.307 22.893 29.145 1.00 27.23 428 SER A C 1
ATOM 3270 O O . SER A 1 428 ? 62.285 22.068 30.054 1.00 27.23 428 SER A O 1
ATOM 3272 N N . GLY A 1 429 ? 62.024 22.571 27.883 1.00 27.30 429 GLY A N 1
ATOM 3273 C CA . GLY A 1 429 ? 61.959 21.193 27.406 1.00 27.30 429 GLY A CA 1
ATOM 3274 C C . GLY A 1 429 ? 61.355 21.109 26.014 1.00 27.30 429 GLY A C 1
ATOM 3275 O O . GLY A 1 429 ? 60.144 20.986 25.882 1.00 27.30 429 GLY A O 1
ATOM 3276 N N . GLU A 1 430 ? 62.199 21.203 24.990 1.00 26.59 430 GLU A N 1
ATOM 3277 C CA . GLU A 1 430 ? 61.900 20.747 23.631 1.00 26.59 430 GLU A CA 1
ATOM 3278 C C . GLU A 1 430 ? 61.657 19.231 23.664 1.00 26.59 430 GLU A C 1
ATOM 3280 O O . GLU A 1 430 ? 62.435 18.506 24.282 1.00 26.59 430 GLU A O 1
ATOM 3285 N N . TRP A 1 431 ? 60.588 18.751 23.023 1.00 24.95 431 TRP A N 1
ATOM 3286 C CA . TRP A 1 431 ? 60.370 17.319 22.807 1.00 24.95 431 TRP A CA 1
ATOM 3287 C C . TRP A 1 431 ? 60.009 17.072 21.349 1.00 24.95 431 TRP A C 1
ATOM 3289 O O . TRP A 1 431 ? 59.021 17.592 20.824 1.00 24.95 431 TRP A O 1
ATOM 3299 N N . GLU A 1 432 ? 60.883 16.292 20.727 1.00 26.84 432 GLU A N 1
ATOM 3300 C CA . GLU A 1 432 ? 60.784 15.729 19.396 1.00 26.84 432 GLU A CA 1
ATOM 3301 C C . GLU A 1 432 ? 59.623 14.732 19.278 1.00 26.84 432 GLU A C 1
ATOM 3303 O O . GLU A 1 432 ? 59.310 13.969 20.189 1.00 26.84 432 GLU A O 1
ATOM 3308 N N . ASP A 1 433 ? 59.003 14.812 18.106 1.00 26.17 433 ASP A N 1
ATOM 3309 C CA . ASP A 1 433 ? 58.603 13.747 17.190 1.00 26.17 433 ASP A CA 1
ATOM 3310 C C . ASP A 1 433 ? 58.086 12.389 17.718 1.00 26.17 433 ASP A C 1
ATOM 3312 O O . ASP A 1 433 ? 58.779 11.597 18.349 1.00 26.17 433 ASP A O 1
ATOM 3316 N N . GLY A 1 434 ? 56.895 12.046 17.217 1.00 24.86 434 GLY A N 1
ATOM 3317 C CA . GLY A 1 434 ? 56.784 10.822 16.427 1.00 24.86 434 GLY A CA 1
ATOM 3318 C C . GLY A 1 434 ? 56.233 9.567 17.107 1.00 24.86 434 GLY A C 1
ATOM 3319 O O . GLY A 1 434 ? 56.954 8.806 17.735 1.00 24.86 434 GLY A O 1
ATOM 3320 N N . GLN A 1 435 ? 54.985 9.249 16.733 1.00 25.58 435 GLN A N 1
ATOM 3321 C CA . GLN A 1 435 ? 54.388 7.902 16.627 1.00 25.58 435 GLN A CA 1
ATOM 3322 C C . GLN A 1 435 ? 53.776 7.259 17.892 1.00 25.58 435 GLN A C 1
ATOM 3324 O O . GLN A 1 435 ? 54.450 6.575 18.654 1.00 25.58 435 GLN A O 1
ATOM 3329 N N . ARG A 1 436 ? 52.434 7.276 17.989 1.00 25.11 436 ARG A N 1
ATOM 3330 C CA . ARG A 1 436 ? 51.572 6.113 17.648 1.00 25.11 436 ARG A CA 1
ATOM 3331 C C . ARG A 1 436 ? 50.074 6.368 17.898 1.00 25.11 436 ARG A C 1
ATOM 3333 O O . ARG A 1 436 ? 49.663 6.803 18.962 1.00 25.11 436 ARG A O 1
ATOM 3340 N N . GLU A 1 437 ? 49.310 6.049 16.853 1.00 25.70 437 GLU A N 1
ATOM 3341 C CA . GLU A 1 437 ? 48.010 5.358 16.801 1.00 25.70 437 GLU A CA 1
ATOM 3342 C C . GLU A 1 437 ? 46.893 5.703 17.807 1.00 25.70 437 GLU A C 1
ATOM 3344 O O . GLU A 1 437 ? 46.888 5.262 18.951 1.00 25.70 437 GLU A O 1
ATOM 3349 N N . MET A 1 438 ? 45.813 6.298 17.283 1.00 25.02 438 MET A N 1
ATOM 3350 C CA . MET A 1 438 ? 44.451 5.956 17.707 1.00 25.02 438 MET A CA 1
ATOM 3351 C C . MET A 1 438 ? 43.545 5.865 16.473 1.00 25.02 438 MET A C 1
ATOM 3353 O O . MET A 1 438 ? 43.196 6.862 15.839 1.00 25.02 438 MET A O 1
ATOM 3357 N N . GLN A 1 439 ? 43.214 4.630 16.103 1.00 24.52 439 GLN A N 1
ATOM 3358 C CA . GLN A 1 439 ? 42.315 4.291 15.007 1.00 24.52 439 GLN A CA 1
ATOM 3359 C C . GLN A 1 439 ? 40.868 4.638 15.390 1.00 24.52 439 GLN A C 1
ATOM 3361 O O . GLN A 1 439 ? 40.329 4.120 16.364 1.00 24.52 439 GLN A O 1
ATOM 3366 N N . SER A 1 440 ? 40.230 5.501 14.599 1.00 24.31 440 SER A N 1
ATOM 3367 C CA . SER A 1 440 ? 38.775 5.693 14.602 1.00 24.31 440 SER A CA 1
ATOM 3368 C C . SER A 1 440 ? 38.105 4.592 13.772 1.00 24.31 440 SER A C 1
ATOM 3370 O O . SER A 1 440 ? 38.515 4.394 12.622 1.00 24.31 440 SER A O 1
ATOM 3372 N N . PRO A 1 441 ? 37.059 3.902 14.263 1.00 29.39 441 PRO A N 1
ATOM 3373 C CA . PRO A 1 441 ? 36.287 3.000 13.424 1.00 29.39 441 PRO A CA 1
ATOM 3374 C C . PRO A 1 441 ? 35.406 3.811 12.467 1.00 29.39 441 PRO A C 1
ATOM 3376 O O . PRO A 1 441 ? 34.483 4.510 12.878 1.00 29.39 441 PRO A O 1
ATOM 3379 N N . LYS A 1 442 ? 35.701 3.700 11.168 1.00 26.70 442 LYS A N 1
ATOM 3380 C CA . LYS A 1 442 ? 34.768 4.014 10.083 1.00 26.70 442 LYS A CA 1
ATOM 3381 C C . LYS A 1 442 ? 33.692 2.930 10.059 1.00 26.70 442 LYS A C 1
ATOM 3383 O O . LYS A 1 442 ? 33.972 1.810 9.634 1.00 26.70 442 LYS A O 1
ATOM 3388 N N . GLU A 1 443 ? 32.471 3.252 10.467 1.00 28.84 443 GLU A N 1
ATOM 3389 C CA . GLU A 1 443 ? 31.329 2.393 10.161 1.00 28.84 443 GLU A CA 1
ATOM 3390 C C . GLU A 1 443 ? 30.815 2.700 8.756 1.00 28.84 443 GLU A C 1
ATOM 3392 O O . GLU A 1 443 ? 30.571 3.841 8.369 1.00 28.84 443 GLU A O 1
ATOM 3397 N N . THR A 1 444 ? 30.768 1.631 7.972 1.00 27.84 444 THR A N 1
ATOM 3398 C CA . THR A 1 444 ? 30.497 1.603 6.542 1.00 27.84 444 THR A CA 1
ATOM 3399 C C . THR A 1 444 ? 29.035 1.222 6.353 1.00 27.84 444 THR A C 1
ATOM 3401 O O . THR A 1 444 ? 28.560 0.263 6.960 1.00 27.84 444 THR A O 1
ATOM 3404 N N . GLU A 1 445 ? 28.326 1.971 5.515 1.00 32.62 445 GLU A N 1
ATOM 3405 C CA . GLU A 1 445 ? 26.972 1.653 5.070 1.00 32.62 445 GLU A CA 1
ATOM 3406 C C . GLU A 1 445 ? 26.941 0.343 4.267 1.00 32.62 445 GLU A C 1
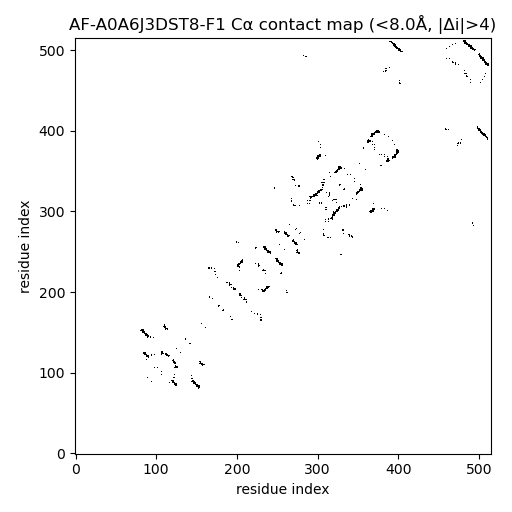ATOM 3408 O O . GLU A 1 445 ? 27.770 0.118 3.384 1.00 32.62 445 GLU A O 1
ATOM 3413 N N . GLY A 1 446 ? 25.926 -0.489 4.523 1.00 26.95 446 GLY A N 1
ATOM 3414 C CA . GLY A 1 446 ? 25.499 -1.551 3.611 1.00 26.95 446 GLY A CA 1
ATOM 3415 C C . GLY A 1 446 ? 25.333 -2.925 4.259 1.00 26.95 446 GLY A C 1
ATOM 3416 O O . GLY A 1 446 ? 26.304 -3.628 4.518 1.00 26.95 446 GLY A O 1
ATOM 3417 N N . GLY A 1 447 ? 24.081 -3.357 4.424 1.00 27.56 447 GLY A N 1
ATOM 3418 C CA . GLY A 1 447 ? 23.757 -4.765 4.656 1.00 27.56 447 GLY A CA 1
ATOM 3419 C C . GLY A 1 447 ? 22.484 -4.964 5.464 1.00 27.56 447 GLY A C 1
ATOM 3420 O O . GLY A 1 447 ? 22.505 -4.857 6.686 1.00 27.56 447 GLY A O 1
ATOM 3421 N N . GLY A 1 448 ? 21.387 -5.302 4.781 1.00 40.94 448 GLY A N 1
ATOM 3422 C CA . GLY A 1 448 ? 20.190 -5.833 5.424 1.00 40.94 448 GLY A CA 1
ATOM 3423 C C . GLY A 1 448 ? 20.553 -7.060 6.257 1.00 40.94 448 GLY A C 1
ATOM 3424 O O . GLY A 1 448 ? 20.925 -8.100 5.719 1.00 40.94 448 GLY A O 1
ATOM 3425 N N . LYS A 1 449 ? 20.468 -6.910 7.576 1.00 31.62 449 LYS A N 1
ATOM 3426 C CA . LYS A 1 449 ? 20.497 -8.003 8.541 1.00 31.62 449 LYS A CA 1
ATOM 3427 C C . LYS A 1 449 ? 19.138 -8.049 9.210 1.00 31.62 449 LYS A C 1
ATOM 3429 O O . LYS A 1 449 ? 18.665 -7.040 9.728 1.00 31.62 449 LYS A O 1
ATOM 3434 N N . GLU A 1 450 ? 18.532 -9.228 9.168 1.00 35.91 450 GLU A N 1
ATOM 3435 C CA . GLU A 1 450 ? 17.423 -9.611 10.033 1.00 35.91 450 GLU A CA 1
ATOM 3436 C C . GLU A 1 450 ? 17.740 -9.163 11.465 1.00 35.91 450 GLU A C 1
ATOM 3438 O O . GLU A 1 450 ? 18.763 -9.542 12.043 1.00 35.91 450 GLU A O 1
ATOM 3443 N N . MET A 1 451 ? 16.893 -8.286 12.002 1.00 36.28 451 MET A N 1
ATOM 3444 C CA . MET A 1 451 ? 17.035 -7.779 13.357 1.00 36.28 451 MET A CA 1
ATOM 3445 C C . MET A 1 451 ? 16.682 -8.898 14.346 1.00 36.28 451 MET A C 1
ATOM 3447 O O . MET A 1 451 ? 15.579 -9.442 14.265 1.00 36.28 451 MET A O 1
ATOM 3451 N N . PRO A 1 452 ? 17.565 -9.246 15.299 1.00 37.09 452 PRO A N 1
ATOM 3452 C CA . PRO A 1 452 ? 17.191 -10.112 16.411 1.00 37.09 452 PRO A CA 1
ATOM 3453 C C . PRO A 1 452 ? 16.109 -9.404 17.240 1.00 37.09 452 PRO A C 1
ATOM 3455 O O . PRO A 1 452 ? 16.171 -8.181 17.369 1.00 37.09 452 PRO A O 1
ATOM 3458 N N . ALA A 1 453 ? 15.128 -10.164 17.757 1.00 42.91 453 ALA A N 1
ATOM 3459 C CA . ALA A 1 453 ? 13.943 -9.704 18.501 1.00 42.91 453 ALA A CA 1
ATOM 3460 C C . ALA A 1 453 ? 14.167 -8.349 19.203 1.00 42.91 453 ALA A C 1
ATOM 3462 O O . ALA A 1 453 ? 14.837 -8.255 20.234 1.00 42.91 453 ALA A O 1
ATOM 3463 N N . SER A 1 454 ? 13.695 -7.280 18.558 1.00 49.62 454 SER A N 1
ATOM 3464 C CA . SER A 1 454 ? 14.149 -5.921 18.830 1.00 49.62 454 SER A CA 1
ATOM 3465 C C . SER A 1 454 ? 13.593 -5.415 20.153 1.00 49.62 454 SER A C 1
ATOM 3467 O O . SER A 1 454 ? 12.378 -5.320 20.324 1.00 49.62 454 SER A O 1
ATOM 3469 N N . ARG A 1 455 ? 14.479 -5.015 21.068 1.00 70.88 455 ARG A N 1
ATOM 3470 C CA . ARG A 1 455 ? 14.126 -4.195 22.231 1.00 70.88 455 ARG A CA 1
ATOM 3471 C C . ARG A 1 455 ? 13.361 -2.963 21.728 1.00 70.88 455 ARG A C 1
ATOM 3473 O O . ARG A 1 455 ? 13.908 -2.193 20.939 1.00 70.88 455 ARG A O 1
ATOM 3480 N N . VAL A 1 456 ? 12.100 -2.815 22.139 1.00 82.56 456 VAL A N 1
ATOM 3481 C CA . VAL A 1 456 ? 11.256 -1.661 21.786 1.00 82.56 456 VAL A CA 1
ATOM 3482 C C . VAL A 1 456 ? 12.005 -0.379 22.152 1.00 82.56 456 VAL A C 1
ATOM 3484 O O . VAL A 1 456 ? 12.565 -0.276 23.247 1.00 82.56 456 VAL A O 1
ATOM 3487 N N . ARG A 1 457 ? 12.059 0.587 21.227 1.00 90.00 457 ARG A N 1
ATOM 3488 C CA . ARG A 1 457 ? 12.758 1.853 21.477 1.00 90.00 457 ARG A CA 1
ATOM 3489 C C . ARG A 1 457 ? 12.073 2.614 22.622 1.00 90.00 457 ARG A C 1
ATOM 3491 O O . ARG A 1 457 ? 10.841 2.659 22.643 1.00 90.00 457 ARG A O 1
ATOM 3498 N N . PRO A 1 458 ? 12.820 3.255 23.541 1.00 91.81 458 PRO A N 1
ATOM 3499 C CA . PRO A 1 458 ? 12.227 3.993 24.658 1.00 91.81 458 PRO A CA 1
ATOM 3500 C C . PRO A 1 458 ? 11.230 5.072 24.222 1.00 91.81 458 PRO A C 1
ATOM 3502 O O . PRO A 1 458 ? 10.234 5.302 24.899 1.00 91.81 458 PRO A O 1
ATOM 3505 N N . GLU A 1 459 ? 11.466 5.720 23.079 1.00 92.31 459 GLU A N 1
ATOM 3506 C CA . GLU A 1 459 ? 10.570 6.730 22.504 1.00 92.31 459 GLU A CA 1
ATOM 3507 C C . GLU A 1 459 ? 9.205 6.131 22.156 1.00 92.31 459 GLU A C 1
ATOM 3509 O O . GLU A 1 459 ? 8.174 6.730 22.456 1.00 92.31 459 GLU A O 1
ATOM 3514 N N . TRP A 1 460 ? 9.202 4.937 21.556 1.00 94.81 460 TRP A N 1
ATOM 3515 C CA . TRP A 1 460 ? 7.980 4.233 21.168 1.00 94.81 460 TRP A CA 1
ATOM 3516 C C . TRP A 1 460 ? 7.199 3.791 22.401 1.00 94.81 460 TRP A C 1
ATOM 3518 O O . TRP A 1 460 ? 5.988 3.980 22.452 1.00 94.81 460 TRP A O 1
ATOM 3528 N N . GLN A 1 461 ? 7.901 3.278 23.415 1.00 95.69 461 GLN A N 1
ATOM 3529 C CA . GLN A 1 461 ? 7.295 2.876 24.681 1.00 95.69 461 GLN A CA 1
ATOM 3530 C C . GLN A 1 461 ? 6.648 4.069 25.403 1.00 95.69 461 GLN A C 1
ATOM 3532 O O . GLN A 1 461 ? 5.479 3.995 25.772 1.00 95.69 461 GLN A O 1
ATOM 3537 N N . ARG A 1 462 ? 7.361 5.200 25.534 1.00 95.81 462 ARG A N 1
ATOM 3538 C CA . ARG A 1 462 ? 6.819 6.427 26.150 1.00 95.81 462 ARG A CA 1
ATOM 3539 C C . ARG A 1 462 ? 5.580 6.938 25.417 1.00 95.81 462 ARG A C 1
ATOM 3541 O O . ARG A 1 462 ? 4.600 7.316 26.054 1.00 95.81 462 ARG A O 1
ATOM 3548 N N . TRP A 1 463 ? 5.618 6.952 24.083 1.00 96.44 463 TRP A N 1
ATOM 3549 C CA . TRP A 1 463 ? 4.466 7.345 23.274 1.00 96.44 463 TRP A CA 1
ATOM 3550 C C . TRP A 1 463 ? 3.278 6.394 23.481 1.00 96.44 463 TRP A C 1
ATOM 3552 O O . TRP A 1 463 ? 2.147 6.856 23.648 1.00 96.44 463 TRP A O 1
ATOM 3562 N N . ALA A 1 464 ? 3.523 5.083 23.519 1.00 97.81 464 ALA A N 1
ATOM 3563 C CA . ALA A 1 464 ? 2.475 4.089 23.709 1.00 97.81 464 ALA A CA 1
ATOM 3564 C C . ALA A 1 464 ? 1.821 4.196 25.095 1.00 97.81 464 ALA A C 1
ATOM 3566 O O . ALA A 1 464 ? 0.597 4.163 25.197 1.00 97.81 464 ALA A O 1
ATOM 3567 N N . GLU A 1 465 ? 2.610 4.400 26.152 1.00 98.12 465 GLU A N 1
ATOM 3568 C CA . GLU A 1 465 ? 2.118 4.604 27.522 1.00 98.12 465 GLU A CA 1
ATOM 3569 C C . GLU A 1 465 ? 1.292 5.888 27.654 1.00 98.12 465 GLU A C 1
ATOM 3571 O O . GLU A 1 465 ? 0.200 5.870 28.229 1.00 98.12 465 GLU A O 1
ATOM 3576 N N . ALA A 1 466 ? 1.767 6.996 27.074 1.00 98.00 466 ALA A N 1
ATOM 3577 C CA . ALA A 1 466 ? 1.023 8.253 27.047 1.00 98.00 466 ALA A CA 1
ATOM 3578 C C . ALA A 1 466 ? -0.296 8.115 26.266 1.00 98.00 466 ALA A C 1
ATOM 3580 O O . ALA A 1 466 ? -1.337 8.608 26.705 1.00 98.00 466 ALA A O 1
ATOM 3581 N N . THR A 1 467 ? -0.268 7.403 25.136 1.00 98.44 467 THR A N 1
ATOM 3582 C CA . THR A 1 467 ? -1.458 7.102 24.329 1.00 98.44 467 THR A CA 1
ATOM 3583 C C . THR A 1 467 ? -2.450 6.250 25.117 1.00 98.44 467 THR A C 1
ATOM 3585 O O . THR A 1 467 ? -3.620 6.614 25.213 1.00 98.44 467 THR A O 1
ATOM 3588 N N . ALA A 1 468 ? -1.990 5.176 25.764 1.00 98.62 468 ALA A N 1
ATOM 3589 C CA . ALA A 1 468 ? -2.820 4.314 26.601 1.00 98.62 468 ALA A CA 1
ATOM 3590 C C . ALA A 1 468 ? -3.505 5.094 27.736 1.00 98.62 468 ALA A C 1
ATOM 3592 O O . ALA A 1 468 ? -4.709 4.956 27.946 1.00 98.62 468 ALA A O 1
ATOM 3593 N N . ALA A 1 469 ? -2.765 5.970 28.425 1.00 98.50 469 ALA A N 1
ATOM 3594 C CA . ALA A 1 469 ? -3.313 6.807 29.488 1.00 98.50 469 ALA A CA 1
ATOM 3595 C C . ALA A 1 469 ? -4.390 7.782 28.979 1.00 98.50 469 ALA A C 1
ATOM 3597 O O . ALA A 1 469 ? -5.423 7.942 29.632 1.00 98.50 469 ALA A O 1
ATOM 3598 N N . ARG A 1 470 ? -4.185 8.400 27.806 1.00 98.56 470 ARG A N 1
ATOM 3599 C CA . ARG A 1 470 ? -5.177 9.296 27.183 1.00 98.56 470 ARG A CA 1
ATOM 3600 C C . ARG A 1 470 ? -6.436 8.546 26.753 1.00 98.56 470 ARG A C 1
ATOM 3602 O O . ARG A 1 470 ? -7.534 9.011 27.042 1.00 98.56 470 ARG A O 1
ATOM 3609 N N . ILE A 1 471 ? -6.290 7.381 26.118 1.00 98.75 471 ILE A N 1
ATOM 3610 C CA . ILE A 1 471 ? -7.422 6.528 25.726 1.00 98.75 471 ILE A CA 1
ATOM 3611 C C . ILE A 1 471 ? -8.227 6.089 26.952 1.00 98.75 471 ILE A C 1
ATOM 3613 O O . ILE A 1 471 ? -9.453 6.171 26.929 1.00 98.75 471 ILE A O 1
ATOM 3617 N N . ARG A 1 472 ? -7.556 5.688 28.042 1.00 98.44 472 ARG A N 1
ATOM 3618 C CA . ARG A 1 472 ? -8.228 5.349 29.303 1.00 98.44 472 ARG A CA 1
ATOM 3619 C C . ARG A 1 472 ? -9.079 6.511 29.814 1.00 98.44 472 ARG A C 1
ATOM 3621 O O . ARG A 1 472 ? -10.250 6.301 30.101 1.00 98.44 472 ARG A O 1
ATOM 3628 N N . GLY A 1 473 ? -8.517 7.722 29.867 1.00 98.12 473 GLY A N 1
ATOM 3629 C CA . GLY A 1 473 ? -9.254 8.913 30.301 1.00 98.12 473 GLY A CA 1
ATOM 3630 C C . GLY A 1 473 ? -10.487 9.199 29.436 1.00 98.12 473 GLY A C 1
ATOM 3631 O O . GLY A 1 473 ? -11.559 9.455 29.973 1.00 98.12 473 GLY A O 1
ATOM 3632 N N . LEU A 1 474 ? -10.368 9.066 28.109 1.00 98.31 474 LEU A N 1
ATOM 3633 C CA . LEU A 1 474 ? -11.503 9.219 27.189 1.00 98.31 474 LEU A CA 1
ATOM 3634 C C . LEU A 1 474 ? -12.600 8.172 27.429 1.00 98.31 474 LEU A C 1
ATOM 3636 O O . LEU A 1 474 ? -13.782 8.499 27.372 1.00 98.31 474 LEU A O 1
ATOM 3640 N N . LEU A 1 475 ? -12.229 6.914 27.681 1.00 98.06 475 LEU A N 1
ATOM 3641 C CA . LEU A 1 475 ? -13.187 5.842 27.977 1.00 98.06 475 LEU A CA 1
ATOM 3642 C C . LEU A 1 475 ? -13.915 6.080 29.306 1.00 98.06 475 LEU A C 1
ATOM 3644 O O . LEU A 1 475 ? -15.126 5.874 29.390 1.00 98.06 475 LEU A O 1
ATOM 3648 N N . GLU A 1 476 ? -13.194 6.534 30.331 1.00 96.81 476 GLU A N 1
ATOM 3649 C CA . GLU A 1 476 ? -13.760 6.869 31.642 1.00 96.81 476 GLU A CA 1
ATOM 3650 C C . GLU A 1 476 ? -14.732 8.049 31.552 1.00 96.81 476 GLU A C 1
ATOM 3652 O O . GLU A 1 476 ? -15.844 7.963 32.073 1.00 96.81 476 GLU A O 1
ATOM 3657 N N . GLU A 1 477 ? -14.358 9.110 30.833 1.00 96.88 477 GLU A N 1
ATOM 3658 C CA . GLU A 1 477 ? -15.220 10.269 30.585 1.00 96.88 477 GLU A CA 1
ATOM 3659 C C . GLU A 1 477 ? -16.490 9.878 29.815 1.00 96.88 477 GLU A C 1
ATOM 3661 O O . GLU A 1 477 ? -17.595 10.274 30.184 1.00 96.88 477 GLU A O 1
ATOM 3666 N N . LEU A 1 478 ? -16.349 9.061 28.767 1.00 95.94 478 LEU A N 1
ATOM 3667 C CA . LEU A 1 478 ? -17.461 8.676 27.902 1.00 95.94 478 LEU A CA 1
ATOM 3668 C C . LEU A 1 478 ? -18.464 7.740 28.597 1.00 95.94 478 LEU A C 1
ATOM 3670 O O . LEU A 1 478 ? -19.665 7.805 28.327 1.00 95.94 478 LEU A O 1
ATOM 3674 N N . HIS A 1 479 ? -17.980 6.828 29.441 1.00 93.31 479 HIS A N 1
ATOM 3675 C CA . HIS A 1 479 ? -18.806 5.768 30.027 1.00 93.31 479 HIS A CA 1
ATOM 3676 C C . HIS A 1 479 ? -19.153 5.984 31.501 1.00 93.31 479 HIS A C 1
ATOM 3678 O O . HIS A 1 479 ? -20.011 5.269 32.014 1.00 93.31 479 HIS A O 1
ATOM 3684 N N . GLY A 1 480 ? -18.513 6.936 32.184 1.00 92.88 480 GLY A N 1
ATOM 3685 C CA . GLY A 1 480 ? -18.767 7.225 33.597 1.00 92.88 480 GLY A CA 1
ATOM 3686 C C . GLY A 1 480 ? -18.380 6.089 34.551 1.00 92.88 480 GLY A C 1
ATOM 3687 O O . GLY A 1 480 ? -18.889 6.030 35.667 1.00 92.88 480 GLY A O 1
ATOM 3688 N N . GLN A 1 481 ? -17.508 5.174 34.121 1.00 92.44 481 GLN A N 1
ATOM 3689 C CA . GLN A 1 481 ? -17.018 4.040 34.912 1.00 92.44 481 GLN A CA 1
ATOM 3690 C C . GLN A 1 481 ? -15.513 3.842 34.684 1.00 92.44 481 GLN A C 1
ATOM 3692 O O . GLN A 1 481 ? -15.022 4.263 33.638 1.00 92.44 481 GLN A O 1
ATOM 3697 N N . PRO A 1 482 ? -14.770 3.200 35.604 1.00 95.56 482 PRO A N 1
ATOM 3698 C CA . PRO A 1 482 ? -13.337 2.980 35.425 1.00 95.56 482 PRO A CA 1
ATOM 3699 C C . PRO A 1 482 ? -13.034 2.023 34.263 1.00 95.56 482 PRO A C 1
ATOM 3701 O O . PRO A 1 482 ? -13.720 1.013 34.083 1.00 95.56 482 PRO A O 1
ATOM 3704 N N . TRP A 1 483 ? -11.964 2.296 33.516 1.00 97.44 483 TRP A N 1
ATOM 3705 C CA . TRP A 1 483 ? -11.475 1.431 32.436 1.00 97.44 483 TRP A CA 1
ATOM 3706 C C . TRP A 1 483 ? -10.011 1.057 32.646 1.00 97.44 483 TRP A C 1
ATOM 3708 O O . TRP A 1 483 ? -9.227 1.774 33.265 1.00 97.44 483 TRP A O 1
ATOM 3718 N N . ARG A 1 484 ? -9.615 -0.093 32.107 1.00 97.56 484 ARG A N 1
ATOM 3719 C CA . ARG A 1 484 ? -8.225 -0.547 32.068 1.00 97.56 484 ARG A CA 1
ATOM 3720 C C . ARG A 1 484 ? -7.758 -0.615 30.624 1.00 97.56 484 ARG A C 1
ATOM 3722 O O . ARG A 1 484 ? -8.478 -1.097 29.754 1.00 97.56 484 ARG A O 1
ATOM 3729 N N . THR A 1 485 ? -6.535 -0.158 30.397 1.00 98.31 485 THR A N 1
ATOM 3730 C CA . THR A 1 485 ? -5.853 -0.236 29.104 1.00 98.31 485 THR A CA 1
ATOM 3731 C C . THR A 1 485 ? -4.570 -1.041 29.256 1.00 98.31 485 THR A C 1
ATOM 3733 O O . THR A 1 485 ? -3.807 -0.780 30.188 1.00 98.31 485 THR A O 1
ATOM 3736 N N . SER A 1 486 ? -4.314 -1.978 28.347 1.00 98.44 486 SER A N 1
ATOM 3737 C CA . SER A 1 486 ? -3.113 -2.816 28.330 1.00 98.44 486 SER A CA 1
ATOM 3738 C C . SER A 1 486 ? -2.448 -2.751 26.958 1.00 98.44 486 SER A C 1
ATOM 3740 O O . SER A 1 486 ? -3.094 -2.997 25.940 1.00 98.44 486 SER A O 1
ATOM 3742 N N . ILE A 1 487 ? -1.162 -2.397 26.922 1.00 98.50 487 ILE A N 1
ATOM 3743 C CA . ILE A 1 487 ? -0.362 -2.411 25.692 1.00 98.50 487 ILE A CA 1
ATOM 3744 C C . ILE A 1 487 ? -0.074 -3.874 25.364 1.00 98.50 487 ILE A C 1
ATOM 3746 O O . ILE A 1 487 ? 0.684 -4.527 26.079 1.00 98.50 487 ILE A O 1
ATOM 3750 N N . LEU A 1 488 ? -0.689 -4.388 24.299 1.00 97.81 488 LEU A N 1
ATOM 3751 C CA . LEU A 1 488 ? -0.474 -5.765 23.860 1.00 97.81 488 LEU A CA 1
ATOM 3752 C C . LEU A 1 488 ? 0.798 -5.876 23.028 1.00 97.81 488 LEU A C 1
ATOM 3754 O O . LEU A 1 488 ? 1.577 -6.811 23.202 1.00 97.81 488 LEU A O 1
ATOM 3758 N N . HIS A 1 489 ? 0.990 -4.927 22.111 1.00 97.44 489 HIS A N 1
ATOM 3759 C CA . HIS A 1 489 ? 2.087 -4.958 21.154 1.00 97.44 489 HIS A CA 1
ATOM 3760 C C . HIS A 1 489 ? 2.385 -3.571 20.581 1.00 97.44 489 HIS A C 1
ATOM 3762 O O . HIS A 1 489 ? 1.493 -2.731 20.458 1.00 97.44 489 HIS A O 1
ATOM 3768 N N . ILE A 1 490 ? 3.647 -3.350 20.209 1.00 97.12 490 ILE A N 1
ATOM 3769 C CA . ILE A 1 490 ? 4.097 -2.176 19.455 1.00 97.12 490 ILE A CA 1
ATOM 3770 C C . ILE A 1 490 ? 4.806 -2.693 18.206 1.00 97.12 490 ILE A C 1
ATOM 3772 O O . ILE A 1 490 ? 5.932 -3.187 18.277 1.00 97.12 490 ILE A O 1
ATOM 3776 N N . GLU A 1 491 ? 4.143 -2.571 17.063 1.00 95.69 491 GLU A N 1
ATOM 3777 C CA . GLU A 1 491 ? 4.666 -3.008 15.775 1.00 95.69 491 GLU A CA 1
ATOM 3778 C C . GLU A 1 491 ? 5.444 -1.879 15.098 1.00 95.69 491 GLU A C 1
ATOM 3780 O O . GLU A 1 491 ? 4.944 -0.763 14.945 1.00 95.69 491 GLU A O 1
ATOM 3785 N N . ALA A 1 492 ? 6.660 -2.175 14.642 1.00 93.69 492 ALA A N 1
ATOM 3786 C CA . ALA A 1 492 ? 7.450 -1.257 13.833 1.00 93.69 492 ALA A CA 1
ATOM 3787 C C . ALA A 1 492 ? 7.208 -1.535 12.346 1.00 93.69 492 ALA A C 1
ATOM 3789 O O . ALA A 1 492 ? 7.760 -2.476 11.785 1.00 93.69 492 ALA A O 1
ATOM 3790 N N . VAL A 1 493 ? 6.422 -0.684 11.683 1.00 91.81 493 VAL A N 1
ATOM 3791 C CA . VAL A 1 493 ? 6.037 -0.918 10.285 1.00 91.81 493 VAL A CA 1
ATOM 3792 C C . VAL A 1 493 ? 7.165 -0.536 9.332 1.00 91.81 493 VAL A C 1
ATOM 3794 O O . VAL A 1 493 ? 7.555 -1.336 8.483 1.00 91.81 493 VAL A O 1
ATOM 3797 N N . LYS A 1 494 ? 7.679 0.699 9.443 1.00 89.38 494 LYS A N 1
ATOM 3798 C CA . LYS A 1 494 ? 8.790 1.198 8.610 1.00 89.38 494 LYS A CA 1
ATOM 3799 C C . LYS A 1 494 ? 9.400 2.498 9.135 1.00 89.38 494 LYS A C 1
ATOM 3801 O O . LYS A 1 494 ? 8.788 3.232 9.908 1.00 89.38 494 LYS A O 1
ATOM 3806 N N . SER A 1 495 ? 10.590 2.823 8.634 1.00 88.00 495 SER A N 1
ATOM 3807 C CA . SER A 1 495 ? 11.248 4.120 8.839 1.00 88.00 495 SER A CA 1
ATOM 3808 C C . SER A 1 495 ? 11.028 5.023 7.623 1.00 88.00 495 SER A C 1
ATOM 3810 O O . SER A 1 495 ? 11.312 4.607 6.503 1.00 88.00 495 SER A O 1
ATOM 3812 N N . TYR A 1 496 ? 10.547 6.251 7.828 1.00 81.25 496 TYR A N 1
ATOM 3813 C CA . TYR A 1 496 ? 10.474 7.278 6.774 1.00 81.25 496 TYR A CA 1
ATOM 3814 C C . TYR A 1 496 ? 11.766 8.091 6.666 1.00 81.25 496 TYR A C 1
ATOM 3816 O O . TYR A 1 496 ? 12.154 8.514 5.582 1.00 81.25 496 TYR A O 1
ATOM 3824 N N . ALA A 1 497 ? 12.423 8.297 7.803 1.00 78.88 497 ALA A N 1
ATOM 3825 C CA . ALA A 1 497 ? 13.715 8.953 7.950 1.00 78.88 497 ALA A CA 1
ATOM 3826 C C . ALA A 1 497 ? 14.449 8.300 9.138 1.00 78.88 497 ALA A C 1
ATOM 3828 O O . ALA A 1 497 ? 13.801 7.555 9.885 1.00 78.88 497 ALA A O 1
ATOM 3829 N N . PRO A 1 498 ? 15.750 8.572 9.368 1.00 75.75 498 PRO A N 1
ATOM 3830 C CA . PRO A 1 498 ? 16.486 8.025 10.517 1.00 75.75 498 PRO A CA 1
ATOM 3831 C C . PRO A 1 498 ? 15.798 8.249 11.875 1.00 75.75 498 PRO A C 1
ATOM 3833 O O . PRO A 1 498 ? 15.987 7.462 12.799 1.00 75.75 498 PRO A O 1
ATOM 3836 N N . HIS A 1 499 ? 14.966 9.292 11.966 1.00 85.06 499 HIS A N 1
ATOM 3837 C CA . HIS A 1 499 ? 14.295 9.726 13.189 1.00 85.06 499 HIS A CA 1
ATOM 3838 C C . HIS A 1 499 ? 12.767 9.672 13.126 1.00 85.06 499 HIS A C 1
ATOM 3840 O O . HIS A 1 499 ? 12.131 10.048 14.098 1.00 85.06 499 HIS A O 1
ATOM 3846 N N . VAL A 1 500 ? 12.161 9.228 12.020 1.00 89.44 500 VAL A N 1
ATOM 3847 C CA . VAL A 1 500 ? 10.695 9.181 11.878 1.00 89.44 500 VAL A CA 1
ATOM 3848 C C . VAL A 1 500 ? 10.273 7.749 11.599 1.00 89.44 500 VAL A C 1
ATOM 3850 O O . VAL A 1 500 ? 10.549 7.210 10.521 1.00 89.44 500 VAL A O 1
ATOM 3853 N N . HIS A 1 501 ? 9.589 7.145 12.566 1.00 91.19 501 HIS A N 1
ATOM 3854 C CA . HIS A 1 501 ? 9.165 5.750 12.518 1.00 91.19 501 HIS A CA 1
ATOM 3855 C C . HIS A 1 501 ? 7.646 5.649 12.480 1.00 91.19 501 HIS A C 1
ATOM 3857 O O . HIS A 1 501 ? 6.967 6.187 13.348 1.00 91.19 501 HIS A O 1
ATOM 3863 N N . HIS A 1 502 ? 7.112 4.930 11.496 1.00 93.88 502 HIS A N 1
ATOM 3864 C CA . HIS A 1 502 ? 5.718 4.501 11.517 1.00 93.88 502 HIS A CA 1
ATOM 3865 C C . HIS A 1 502 ? 5.610 3.265 12.402 1.00 93.88 502 HIS A C 1
ATOM 3867 O O . HIS A 1 502 ? 6.206 2.229 12.095 1.00 93.88 502 HIS A O 1
ATOM 3873 N N . ILE A 1 503 ? 4.835 3.385 13.474 1.00 95.38 503 ILE A N 1
ATOM 3874 C CA . ILE A 1 503 ? 4.511 2.289 14.379 1.00 95.38 503 ILE A CA 1
ATOM 3875 C C . ILE A 1 503 ? 2.998 2.083 14.487 1.00 95.38 503 ILE A C 1
ATOM 3877 O O . ILE A 1 503 ? 2.211 2.975 14.150 1.00 95.38 503 ILE A O 1
ATOM 3881 N N . VAL A 1 504 ? 2.604 0.905 14.963 1.00 97.56 504 VAL A N 1
ATOM 3882 C CA . VAL A 1 504 ? 1.221 0.573 15.320 1.00 97.56 504 VAL A CA 1
ATOM 3883 C C . VAL A 1 504 ? 1.188 0.090 16.762 1.00 97.56 504 VAL A C 1
ATOM 3885 O O . VAL A 1 504 ? 1.927 -0.819 17.130 1.00 97.56 504 VAL A O 1
ATOM 3888 N N . LEU A 1 505 ? 0.349 0.716 17.582 1.00 98.50 505 LEU A N 1
ATOM 3889 C CA . LEU A 1 505 ? 0.058 0.266 18.939 1.00 98.50 505 LEU A CA 1
ATOM 3890 C C . LEU A 1 505 ? -1.206 -0.589 18.926 1.00 98.50 505 LEU A C 1
ATOM 3892 O O . LEU A 1 505 ? -2.276 -0.086 18.586 1.00 98.50 505 LEU A O 1
ATOM 3896 N N . ASP A 1 506 ? -1.085 -1.838 19.365 1.00 98.69 506 ASP A N 1
ATOM 3897 C CA . ASP A 1 506 ? -2.226 -2.689 19.681 1.00 98.69 506 ASP A CA 1
ATOM 3898 C C . ASP A 1 506 ? -2.556 -2.516 21.172 1.00 98.69 506 ASP A C 1
ATOM 390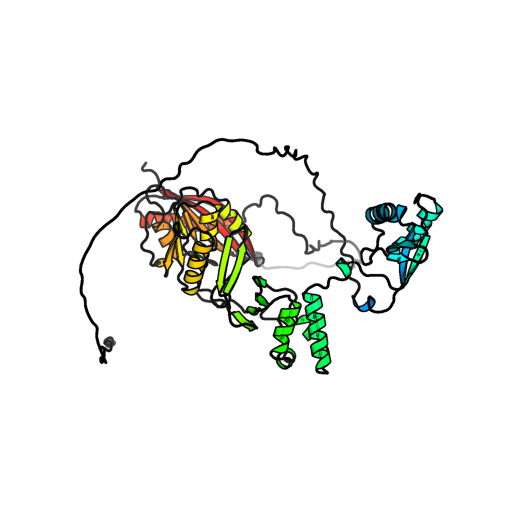0 O O . ASP A 1 506 ? -1.810 -2.964 22.049 1.00 98.69 506 ASP A O 1
ATOM 3904 N N . LEU A 1 507 ? -3.660 -1.831 21.467 1.00 98.81 507 LEU A N 1
ATOM 3905 C CA . LEU A 1 507 ? -4.073 -1.473 22.823 1.00 98.81 507 LEU A CA 1
ATOM 3906 C C . LEU A 1 507 ? -5.381 -2.171 23.193 1.00 98.81 507 LEU A C 1
ATOM 3908 O O . LEU A 1 507 ? -6.435 -1.858 22.640 1.00 98.81 507 LEU A O 1
ATOM 3912 N N . GLU A 1 508 ? -5.338 -3.077 24.166 1.00 98.69 508 GLU A N 1
ATOM 3913 C CA . GLU A 1 508 ? -6.552 -3.641 24.751 1.00 98.69 508 GLU A CA 1
ATOM 3914 C C . GLU A 1 508 ? -7.193 -2.632 25.704 1.00 98.69 508 GLU A C 1
ATOM 3916 O O . GLU A 1 508 ? -6.515 -2.046 26.546 1.00 98.69 508 GLU A O 1
ATOM 3921 N N . CYS A 1 509 ? -8.506 -2.461 25.596 1.00 98.56 509 CYS A N 1
ATOM 3922 C CA . CYS A 1 509 ? -9.316 -1.594 26.439 1.00 98.56 509 CYS A CA 1
ATOM 3923 C C . CYS A 1 509 ? -10.454 -2.422 27.041 1.00 98.56 509 CYS A C 1
ATOM 3925 O O . CYS A 1 509 ? -11.229 -3.014 26.294 1.00 98.56 509 CYS A O 1
ATOM 3927 N N . ARG A 1 510 ? -10.584 -2.465 28.371 1.00 97.88 510 ARG A N 1
ATOM 3928 C CA . ARG A 1 510 ? -11.631 -3.224 29.081 1.00 97.88 510 ARG A CA 1
ATOM 3929 C C . ARG A 1 510 ? -12.294 -2.368 30.164 1.00 97.88 510 ARG A C 1
ATOM 3931 O O . ARG A 1 510 ? -11.570 -1.646 30.855 1.00 97.88 510 ARG A O 1
ATOM 3938 N N . PRO A 1 511 ? -13.618 -2.465 30.378 1.00 95.81 511 PRO A N 1
ATOM 3939 C CA . PRO A 1 511 ? -14.231 -1.890 31.570 1.00 95.81 511 PRO A CA 1
ATOM 3940 C C . PRO A 1 511 ? -13.665 -2.592 32.810 1.00 95.81 511 PRO A C 1
ATOM 3942 O O . PRO A 1 511 ? -13.432 -3.804 32.802 1.00 95.81 511 PRO A O 1
ATOM 3945 N N . ALA A 1 512 ? -13.401 -1.844 33.878 1.00 89.12 512 ALA A N 1
ATOM 3946 C CA . ALA A 1 512 ? -13.046 -2.463 35.146 1.00 89.12 512 ALA A CA 1
ATOM 3947 C C . ALA A 1 512 ? -14.288 -3.163 35.712 1.00 89.12 512 ALA A C 1
ATOM 3949 O O . ALA A 1 512 ? -15.362 -2.565 35.770 1.00 89.12 512 ALA A O 1
ATOM 3950 N N . LEU A 1 513 ? -14.150 -4.424 36.133 1.00 76.56 513 LEU A N 1
ATOM 3951 C CA . LEU A 1 513 ? -15.218 -5.086 36.879 1.00 76.56 513 LEU A CA 1
ATOM 3952 C C . LEU A 1 513 ? -15.519 -4.268 38.148 1.00 76.56 513 LEU A C 1
ATOM 3954 O O . LEU A 1 513 ? -14.565 -3.786 38.774 1.00 76.56 513 LEU A O 1
ATOM 3958 N N . PRO A 1 514 ? -16.801 -4.104 38.530 1.00 63.59 514 PRO A N 1
ATOM 3959 C CA . PRO A 1 514 ? -17.142 -3.550 39.833 1.00 63.59 514 PRO A CA 1
ATOM 3960 C C . PRO A 1 514 ? -16.422 -4.358 40.917 1.00 63.59 514 PRO A C 1
ATOM 3962 O O . PRO A 1 514 ? -16.387 -5.588 40.837 1.00 63.59 514 PRO A O 1
ATOM 3965 N N . ALA A 1 515 ? -15.798 -3.651 41.859 1.00 52.78 515 ALA A N 1
ATOM 3966 C CA . ALA A 1 515 ? -15.111 -4.254 42.997 1.00 52.78 515 ALA A CA 1
ATOM 3967 C C . ALA A 1 515 ? -16.078 -5.004 43.920 1.00 52.78 515 ALA A C 1
ATOM 3969 O O . ALA A 1 515 ? -17.244 -4.555 44.036 1.00 52.78 515 ALA A O 1
#

InterPro domains:
  IPR029063 S-adenosyl-L-methionine-dependent methyltransferase superfamily [G3DSA:3.40.50.150] (259-511)
  IPR029063 S-adenosyl-L-methionine-dependent methyltransferase superfamily [SSF53335] (187-509)
  IPR030382 SAM-dependent methyltransferase TRM5/TYW2-type [PS51684] (197-511)
  IPR056743 TRM5/TYW2-like, methyltransferase domain [PF02475] (263-402)
  IPR056744 TRM5/TYW2-like, N-terminal domain [PF25133] (181-260)
  IPR056745 TYW2, N-terminal domain [PF25132] (87-161)

Solvent-accessible surface area (backbone atoms only — not comparable to full-atom values): 31410 Å² total; per-residue (Å²): 143,79,86,81,86,80,80,82,87,81,82,88,78,88,80,86,82,91,83,91,86,88,88,88,79,88,87,89,83,89,78,91,78,88,85,83,88,85,90,79,84,91,88,85,84,88,87,83,81,85,84,78,80,85,80,76,85,71,83,77,79,85,76,78,83,70,82,77,80,84,71,78,81,73,68,76,81,65,76,82,52,91,49,67,44,44,21,42,34,22,46,64,93,47,42,65,61,53,48,51,53,27,55,76,70,67,34,49,29,73,57,36,41,73,42,81,42,93,87,76,24,34,31,40,37,31,39,76,89,38,53,67,62,51,51,52,35,58,75,69,52,74,65,84,59,81,63,47,83,44,72,44,70,65,68,48,60,13,74,72,63,65,56,70,50,47,58,56,43,33,52,54,53,51,49,51,54,43,49,71,72,74,43,82,90,48,73,65,58,64,66,26,51,64,89,66,68,51,75,34,84,46,35,35,38,35,50,57,78,36,67,69,58,75,68,55,64,75,50,48,73,61,45,48,56,50,49,22,59,33,65,69,29,76,24,32,28,35,38,49,71,60,45,95,53,95,82,40,42,35,35,41,47,71,72,32,67,90,78,50,71,38,56,48,75,57,96,88,45,56,39,42,44,35,54,50,60,33,72,82,78,78,84,50,55,70,50,42,54,53,50,23,66,40,93,28,68,77,31,32,33,35,28,56,51,20,50,51,30,72,57,54,44,31,31,49,74,57,11,39,29,53,31,36,40,32,17,28,58,51,67,61,22,43,54,18,23,54,51,19,30,53,75,63,74,44,45,94,38,46,48,76,46,79,35,64,50,82,73,56,86,68,56,55,64,17,41,32,32,38,33,71,34,72,60,60,39,71,84,47,46,69,49,51,56,43,24,27,22,71,86,71,20,32,36,39,39,41,28,31,53,49,69,55,76,75,76,74,78,76,76,72,80,80,76,82,86,78,86,84,88,87,91,82,82,88,81,89,78,91,78,83,80,85,89,81,88,82,86,76,86,80,85,75,91,84,76,98,65,89,75,69,89,72,80,77,52,69,67,59,51,53,52,50,53,54,48,44,55,51,52,31,52,52,40,24,69,75,66,76,48,64,50,44,60,45,83,75,45,77,46,79,65,47,69,82,45,102,42,34,32,36,32,32,38,36,32,39,37,32,53,55,76,84,128

Radius of gyration: 35.95 Å; Cα contacts (8 Å, |Δi|>4): 738; chains: 1; bounding box: 121×98×80 Å